Protein AF-A0A7X8RAV5-F1 (afdb_monomer)

Foldseek 3Di:
DDDDDDDDDDPVVVVVLVVVCVVVVHDSVVSVVLVVLLVVLVVPPPVPVQQPWEEEAECCQQNPVVVVNVVVRYHHQAYEHADPVSQVNNCNVRVDGHHHDLLPDDLVPRDQTQEYEYAFADDDFDCVQPVVCVVVPDPDDPLPGRSPGVLSSVLNNCLVRVHQKYKYKYAPCCCCPPNRPSVVCSVVSVVVSQKDKDKDWDFCVLVAQDGGIMMMIMIGHCVVVNDPDDDDDDDRHHDPDHPVNPDDPDDDCVPPDDFPPDQKGKDDPDCFKIKTKHQDDDPNWFGIKIFIGGNNHTPWIWTWTQDPVRDIDIDIGHPQWDWDADPVQQWIFIGGVNHTQAIGHLDDDPDVPPGPGPDPVCVRVSSSVVVVVVVVSPPD

Sequence (380 aa):
MKKQIHIRVDEVLYEKLNSYSRIKNSSMQDIVHESIVEYFADKNTNWNDKSKFTFIDLFAGIGGMRIAFEQCGGRCVFSSEWDKYCQKTYLSNFGEKPEGDITKVDEKDIPDHDILVAGFPCQPFSIAGVSKKNSLGRKHGFLDKAQGTLFFDVVRIINEKRPKAFLLENVKNLKSHDRGNTYRIVRETLDNLDYEVFDDVLDGRFYVPQHRERILIVGFDRKIYGKEIEFQFPVPPKNDMKLKDILEDSVDGKYTVHIKREKGFNFTINDYCRLEYLPYVKNGVGGPLYEIYIKNELFTKIIVHETNGGRRTIEITNPFIKIERDWFLHNYKIYYENELIYTCAKKWFEGFLNIEILNKNLFVHSIAMAVALDMLSHLD

Radius of gyration: 28.46 Å; Cα contacts (8 Å, |Δi|>4): 541; chains: 1; bounding box: 83×47×64 Å

Structure (mmCIF, N/CA/C/O backbone):
data_AF-A0A7X8RAV5-F1
#
_entry.id   AF-A0A7X8RAV5-F1
#
loop_
_atom_site.group_PDB
_atom_site.id
_atom_site.type_symbol
_atom_site.label_atom_id
_atom_site.label_alt_id
_atom_site.label_comp_id
_atom_site.label_asym_id
_atom_site.label_entity_id
_atom_site.label_seq_id
_atom_site.pdbx_PDB_ins_code
_atom_site.Cartn_x
_atom_site.Cartn_y
_atom_site.Cartn_z
_atom_site.occupancy
_atom_site.B_iso_or_equiv
_atom_site.auth_seq_id
_atom_site.auth_comp_id
_atom_site.auth_asym_id
_atom_site.auth_atom_id
_atom_site.pdbx_PDB_model_num
ATOM 1 N N . MET A 1 1 ? -3.230 -1.026 -29.705 1.00 43.56 1 MET A N 1
ATOM 2 C CA . MET A 1 1 ? -3.705 -0.022 -30.692 1.00 43.56 1 MET A CA 1
ATOM 3 C C . MET A 1 1 ? -4.637 0.962 -30.001 1.00 43.56 1 MET A C 1
ATOM 5 O O . MET A 1 1 ? -5.579 0.508 -29.368 1.00 43.56 1 MET A O 1
ATOM 9 N N . LYS A 1 2 ? -4.401 2.277 -30.106 1.00 53.41 2 LYS A N 1
ATOM 10 C CA . LYS A 1 2 ? -5.381 3.289 -29.670 1.00 53.41 2 LYS A CA 1
ATOM 11 C C . LYS A 1 2 ? -6.392 3.509 -30.798 1.00 53.41 2 LYS A C 1
ATOM 13 O O . LYS A 1 2 ? -5.985 3.616 -31.951 1.00 53.41 2 LYS A O 1
ATOM 18 N N . LYS A 1 3 ? -7.685 3.549 -30.477 1.00 78.62 3 LYS A N 1
ATOM 19 C CA . LYS A 1 3 ? -8.762 3.901 -31.416 1.00 78.62 3 LYS A CA 1
ATOM 20 C C . LYS A 1 3 ? -9.322 5.264 -31.014 1.00 78.62 3 LYS A C 1
ATOM 22 O O . LYS A 1 3 ? -9.459 5.527 -29.824 1.00 78.62 3 LYS A O 1
ATOM 27 N N . GLN A 1 4 ? -9.611 6.118 -31.991 1.00 82.50 4 GLN A N 1
ATOM 28 C CA . GLN A 1 4 ? -10.187 7.444 -31.766 1.00 82.50 4 GLN A CA 1
ATOM 29 C C . GLN A 1 4 ? -11.653 7.442 -32.195 1.00 82.50 4 GLN A C 1
ATOM 31 O O . GLN A 1 4 ? -11.996 6.888 -33.238 1.00 82.50 4 GLN A O 1
ATOM 36 N N . ILE A 1 5 ? -12.508 8.053 -31.378 1.00 81.62 5 ILE A N 1
ATOM 37 C CA . ILE A 1 5 ? -13.945 8.180 -31.622 1.00 81.62 5 ILE A CA 1
ATOM 38 C C . ILE A 1 5 ? -14.280 9.672 -31.608 1.00 81.62 5 ILE A C 1
ATOM 40 O O . ILE A 1 5 ? -13.812 10.405 -30.738 1.00 81.62 5 ILE A O 1
ATOM 44 N N . HIS A 1 6 ? -15.079 10.121 -32.575 1.00 86.06 6 HIS A N 1
ATOM 45 C CA . HIS A 1 6 ? -15.635 11.471 -32.598 1.00 86.06 6 HIS A CA 1
ATOM 46 C C . HIS A 1 6 ? -17.080 11.413 -32.110 1.00 86.06 6 HIS A C 1
ATOM 48 O O . HIS A 1 6 ? -17.908 10.731 -32.710 1.00 86.06 6 HIS A O 1
ATOM 54 N N . ILE A 1 7 ? -17.376 12.126 -31.027 1.00 83.94 7 ILE A N 1
ATOM 55 C CA . ILE A 1 7 ? -18.698 12.151 -30.399 1.00 83.94 7 ILE A CA 1
ATOM 56 C C . ILE A 1 7 ? -19.277 13.554 -30.583 1.00 83.94 7 ILE A C 1
ATOM 58 O O . ILE A 1 7 ? -18.593 14.545 -30.326 1.00 83.94 7 ILE A O 1
ATOM 62 N N . ARG A 1 8 ? -20.527 13.642 -31.046 1.00 89.50 8 ARG A N 1
ATOM 63 C CA . ARG A 1 8 ? -21.312 14.883 -31.027 1.00 89.50 8 ARG A CA 1
ATOM 64 C C . ARG A 1 8 ? -22.229 14.843 -29.811 1.00 89.50 8 ARG A C 1
ATOM 66 O O . ARG A 1 8 ? -22.903 13.840 -29.601 1.00 89.50 8 ARG A O 1
ATOM 73 N N . VAL A 1 9 ? -22.243 15.922 -29.041 1.00 88.19 9 VAL A N 1
ATOM 74 C CA . VAL A 1 9 ? -23.094 16.102 -27.859 1.00 88.19 9 VAL A CA 1
ATOM 75 C C . VAL A 1 9 ? -23.951 17.349 -28.052 1.00 88.19 9 VAL A C 1
ATOM 77 O O . VAL A 1 9 ? -23.554 18.252 -28.791 1.00 88.19 9 VAL A O 1
ATOM 80 N N . ASP A 1 10 ? -25.128 17.389 -27.431 1.00 94.94 10 ASP A N 1
ATOM 81 C CA . ASP A 1 10 ? -25.935 18.608 -27.390 1.00 94.94 10 ASP A CA 1
ATOM 82 C C . ASP A 1 10 ? -25.298 19.679 -26.484 1.00 94.94 10 ASP A C 1
ATOM 84 O O . ASP A 1 10 ? -24.385 19.405 -25.700 1.00 94.94 10 ASP A O 1
ATOM 88 N N . GLU A 1 11 ? -25.770 20.918 -26.617 1.00 93.81 11 GLU A N 1
ATOM 89 C CA . GLU A 1 11 ? -25.236 22.083 -25.902 1.00 93.81 11 GLU A CA 1
ATOM 90 C C . GLU A 1 11 ? -25.370 21.950 -24.377 1.00 93.81 11 GLU A C 1
ATOM 92 O O . GLU A 1 11 ? -24.460 22.316 -23.634 1.00 93.81 11 GLU A O 1
ATOM 97 N N . VAL A 1 12 ? -26.461 21.344 -23.899 1.00 94.44 12 VAL A N 1
ATOM 98 C CA . VAL A 1 12 ? -26.708 21.153 -22.464 1.00 94.44 12 VAL A CA 1
ATOM 99 C C . VAL A 1 12 ? -25.693 20.177 -21.872 1.00 94.44 12 VAL A C 1
ATOM 101 O O . VAL A 1 12 ? -25.134 20.426 -20.801 1.00 94.44 12 VAL A O 1
ATOM 104 N N . LEU A 1 13 ? -25.440 19.062 -22.557 1.00 88.00 13 LEU A N 1
ATOM 105 C CA . LEU A 1 13 ? -24.451 18.078 -22.140 1.00 88.00 13 LEU A CA 1
ATOM 106 C C . LEU A 1 13 ? -23.028 18.634 -22.256 1.00 88.00 13 LEU A C 1
ATOM 108 O O . LEU A 1 13 ? -22.217 18.396 -21.363 1.00 88.00 13 LEU A O 1
ATOM 112 N N . TYR A 1 14 ? -22.734 19.408 -23.303 1.00 91.25 14 TYR A N 1
ATOM 113 C CA . TYR A 1 14 ? -21.444 20.080 -23.457 1.00 91.25 14 TYR A CA 1
ATOM 114 C C . TYR A 1 14 ? -21.139 21.006 -22.273 1.00 91.25 14 TYR A C 1
ATOM 116 O O . TYR A 1 14 ? -20.074 20.893 -21.667 1.00 91.25 14 TYR A O 1
ATOM 124 N N . GLU A 1 15 ? -22.080 21.872 -21.888 1.00 92.00 15 GLU A N 1
ATOM 125 C CA . GLU A 1 15 ? -21.895 22.787 -20.755 1.00 92.00 15 GLU A CA 1
ATOM 126 C C . GLU A 1 15 ? -21.738 22.039 -19.422 1.00 92.00 15 GLU A C 1
ATOM 128 O O . GLU A 1 15 ? -20.897 22.392 -18.586 1.00 92.00 15 GLU A O 1
ATOM 133 N N . LYS A 1 16 ? -22.473 20.937 -19.230 1.00 89.88 16 LYS A N 1
ATOM 134 C CA . LYS A 1 16 ? -22.284 20.055 -18.066 1.00 89.88 16 LYS A CA 1
ATOM 135 C C . LYS A 1 16 ? -20.886 19.437 -18.034 1.00 89.88 16 LYS A C 1
ATOM 137 O O . LYS A 1 16 ? -20.217 19.520 -17.010 1.00 89.88 16 LYS A O 1
ATOM 142 N N . LEU A 1 17 ? -20.413 18.869 -19.141 1.00 88.88 17 LEU A N 1
ATOM 143 C CA . LEU A 1 17 ? -19.069 18.286 -19.220 1.00 88.88 17 LEU A CA 1
ATOM 144 C C . LEU A 1 17 ? -17.979 19.342 -18.984 1.00 88.88 17 LEU A C 1
ATOM 146 O O . LEU A 1 17 ? -17.035 19.094 -18.238 1.00 88.88 17 LEU A O 1
ATOM 150 N N . ASN A 1 18 ? -18.134 20.533 -19.565 1.00 88.25 18 ASN A N 1
ATOM 151 C CA . ASN A 1 18 ? -17.192 21.646 -19.448 1.00 88.25 18 ASN A CA 1
ATOM 152 C C . ASN A 1 18 ? -17.147 22.238 -18.026 1.00 88.25 18 ASN A C 1
ATOM 154 O O . ASN A 1 18 ? -16.082 22.558 -17.500 1.00 88.25 18 ASN A O 1
ATOM 158 N N . SER A 1 19 ? -18.296 22.368 -17.361 1.00 87.62 19 SER A N 1
ATOM 159 C CA . SER A 1 19 ? -18.339 22.778 -15.950 1.00 87.62 19 SER A CA 1
ATOM 160 C C . SER A 1 19 ? -17.690 21.731 -15.041 1.00 87.62 19 SER A C 1
ATOM 162 O O . SER A 1 19 ? -16.864 22.080 -14.195 1.00 87.62 19 SER A O 1
ATOM 164 N N . TYR A 1 20 ? -17.975 20.446 -15.268 1.00 83.38 20 TYR A N 1
ATOM 165 C CA . TYR A 1 20 ? -17.392 19.351 -14.495 1.00 83.38 20 TYR A CA 1
ATOM 166 C C . TYR A 1 20 ? -15.874 19.243 -14.692 1.00 83.38 20 TYR A C 1
ATOM 168 O O . TYR A 1 20 ? -15.131 19.055 -13.727 1.00 83.38 20 TYR A O 1
ATOM 176 N N . SER A 1 21 ? -15.388 19.452 -15.921 1.00 87.88 21 SER A N 1
ATOM 177 C CA . SER A 1 21 ? -13.957 19.433 -16.235 1.00 87.88 21 SER A CA 1
ATOM 178 C C . SER A 1 21 ? -13.193 20.538 -15.498 1.00 87.88 21 SER A C 1
ATOM 180 O O . SER A 1 21 ? -12.080 20.305 -15.026 1.00 87.88 21 SER A O 1
ATOM 182 N N . ARG A 1 22 ? -13.804 21.721 -15.327 1.00 85.38 22 ARG A N 1
ATOM 183 C CA . ARG A 1 22 ? -13.241 22.821 -14.521 1.00 85.38 22 ARG A CA 1
ATOM 184 C C . ARG A 1 22 ? -13.182 22.467 -13.038 1.00 85.38 22 ARG A C 1
ATOM 186 O O . ARG A 1 22 ? -12.149 22.691 -12.417 1.00 85.38 22 ARG A O 1
ATOM 193 N N . ILE A 1 23 ? -14.253 21.887 -12.491 1.00 81.56 23 ILE A N 1
ATOM 194 C CA . ILE A 1 23 ? -14.319 21.472 -11.077 1.00 81.56 23 ILE A CA 1
ATOM 195 C C . ILE A 1 23 ? -13.245 20.421 -10.770 1.00 81.56 23 ILE A C 1
ATOM 197 O O . ILE A 1 23 ? -12.534 20.529 -9.776 1.00 81.56 23 ILE A O 1
ATOM 201 N N . LYS A 1 24 ? -13.097 19.417 -11.642 1.00 74.88 24 LYS A N 1
ATOM 202 C CA . LYS A 1 24 ? -12.136 18.315 -11.481 1.00 74.88 24 LYS A CA 1
ATOM 203 C C . LYS A 1 24 ? -10.728 18.640 -12.002 1.00 74.88 24 LYS A C 1
ATOM 205 O O . LYS A 1 24 ? -9.873 17.758 -11.989 1.00 74.88 24 LYS A O 1
ATOM 210 N N . ASN A 1 25 ? -10.482 19.862 -12.487 1.00 81.50 25 ASN A N 1
ATOM 211 C CA . ASN A 1 25 ? -9.220 20.279 -13.115 1.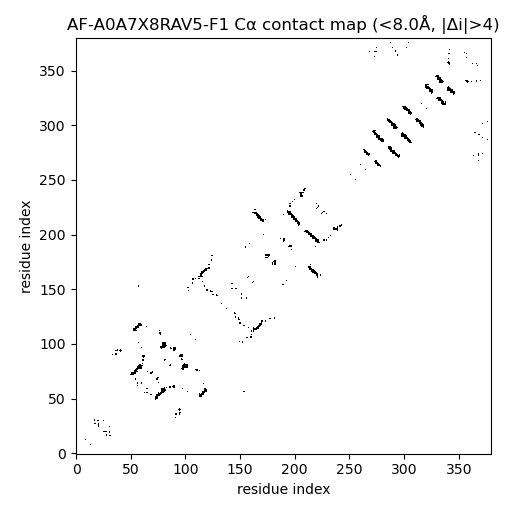00 81.50 25 ASN A CA 1
ATOM 212 C C . ASN A 1 25 ? -8.683 19.246 -14.136 1.00 81.50 25 ASN A C 1
ATOM 214 O O . ASN A 1 25 ? -7.521 18.843 -14.093 1.00 81.50 25 ASN A O 1
ATOM 218 N N . SER A 1 26 ? -9.566 18.761 -15.011 1.00 80.75 26 SER A N 1
ATOM 219 C CA . SER A 1 26 ? -9.308 17.676 -15.972 1.00 80.75 26 SER A CA 1
ATOM 220 C C . SER A 1 26 ? -9.716 18.098 -17.388 1.00 80.75 26 SER A C 1
ATOM 222 O O . SER A 1 26 ? -10.475 19.054 -17.561 1.00 80.75 26 SER A O 1
ATOM 224 N N . SER A 1 27 ? -9.212 17.423 -18.427 1.00 88.12 27 SER A N 1
ATOM 225 C CA . SER A 1 27 ? -9.593 17.754 -19.808 1.00 88.12 27 SER A CA 1
ATOM 226 C C . SER A 1 27 ? -10.992 17.225 -20.147 1.00 88.12 27 SER A C 1
ATOM 228 O O . SER A 1 27 ? -11.435 16.223 -19.591 1.00 88.12 27 SER A O 1
ATOM 230 N N . MET A 1 28 ? -11.685 17.846 -21.111 1.00 86.50 28 MET A N 1
ATOM 231 C CA . MET A 1 28 ? -12.968 17.317 -21.607 1.00 86.50 28 MET A CA 1
ATOM 232 C C . MET A 1 28 ? -12.853 15.877 -22.124 1.00 86.50 28 MET A C 1
ATOM 234 O O . MET A 1 28 ? -13.778 15.087 -21.958 1.00 86.50 28 MET A O 1
ATOM 238 N N . GLN A 1 29 ? -11.729 15.532 -22.758 1.00 85.94 29 GLN A N 1
ATOM 239 C CA . GLN A 1 29 ? -11.499 14.176 -23.254 1.00 85.94 29 GLN A CA 1
ATOM 240 C C . GLN A 1 29 ? -11.397 13.173 -22.106 1.00 85.94 29 GLN A C 1
ATOM 242 O O . GLN A 1 29 ? -11.961 12.087 -22.218 1.00 85.94 29 GLN A O 1
ATOM 247 N N . ASP A 1 30 ? -10.735 13.547 -21.009 1.00 83.44 30 ASP A N 1
ATOM 248 C CA . ASP A 1 30 ? -10.639 12.699 -19.822 1.00 83.44 30 ASP A CA 1
ATOM 249 C C . ASP A 1 30 ? -12.015 12.519 -19.176 1.00 83.44 30 ASP A C 1
ATOM 251 O O . ASP A 1 30 ? -12.407 11.385 -18.934 1.00 83.44 30 ASP A O 1
ATOM 255 N N . ILE A 1 31 ? -12.802 13.591 -19.010 1.00 87.81 31 ILE A N 1
ATOM 256 C CA . ILE A 1 31 ? -14.160 13.491 -18.444 1.00 87.81 31 ILE A CA 1
ATOM 257 C C . ILE A 1 31 ? -15.054 12.563 -19.278 1.00 87.81 31 ILE A C 1
ATOM 259 O O . ILE A 1 31 ? -15.746 11.708 -18.726 1.00 87.81 31 ILE A O 1
ATOM 263 N N . VAL A 1 32 ? -15.037 12.700 -20.608 1.00 88.31 32 VAL A N 1
ATOM 264 C CA . VAL A 1 32 ? -15.832 11.839 -21.500 1.00 88.31 32 VAL A CA 1
ATOM 265 C C . VAL A 1 32 ? -15.352 10.390 -21.436 1.00 88.31 32 VAL A C 1
ATOM 267 O O . VAL A 1 32 ? -16.173 9.477 -21.386 1.00 88.31 32 VAL A O 1
ATOM 270 N N . HIS A 1 33 ? -14.038 10.165 -21.417 1.00 85.00 33 HIS A N 1
ATOM 271 C CA . HIS A 1 33 ? -13.475 8.827 -21.282 1.00 85.00 33 HIS A CA 1
ATOM 272 C C . HIS A 1 33 ? -13.873 8.181 -19.948 1.00 85.00 33 HIS A C 1
ATOM 274 O O . HIS A 1 33 ? -14.351 7.050 -19.950 1.00 85.00 33 HIS A O 1
ATOM 280 N N . GLU A 1 34 ? -13.707 8.894 -18.831 1.00 84.00 34 GLU A N 1
ATOM 281 C CA . GLU A 1 34 ? -14.078 8.440 -17.485 1.00 84.00 34 GLU A CA 1
ATOM 282 C C . GLU A 1 34 ? -15.563 8.077 -17.423 1.00 84.00 34 GLU A C 1
ATOM 284 O O . GLU A 1 34 ? -15.893 6.950 -17.070 1.00 84.00 34 GLU A O 1
ATOM 289 N N . SER A 1 35 ? -16.437 8.956 -17.921 1.00 84.19 35 SER A N 1
ATOM 290 C CA . SER A 1 35 ? -17.889 8.724 -17.944 1.00 84.19 35 SER A CA 1
ATOM 291 C C . SER A 1 35 ? -18.278 7.462 -18.725 1.00 84.19 35 SER A C 1
ATOM 293 O O . SER A 1 35 ? -19.190 6.735 -18.335 1.00 84.19 35 SER A O 1
ATOM 295 N N . ILE A 1 36 ? -17.607 7.188 -19.851 1.00 84.38 36 ILE A N 1
ATOM 296 C CA . ILE A 1 36 ? -17.866 5.987 -20.657 1.00 84.38 36 ILE A CA 1
ATOM 297 C C . ILE A 1 36 ? -17.387 4.734 -19.919 1.00 84.38 36 ILE A C 1
ATOM 299 O O . ILE A 1 36 ? -18.098 3.729 -19.914 1.00 84.38 36 ILE A O 1
ATOM 303 N N . VAL A 1 37 ? -16.199 4.779 -19.308 1.00 81.44 37 VAL A N 1
ATOM 304 C CA . VAL A 1 37 ? -15.674 3.650 -18.528 1.00 81.44 37 VAL A CA 1
ATOM 305 C C . VAL A 1 37 ? -16.594 3.345 -17.350 1.00 81.44 37 VAL A C 1
ATOM 307 O O . VAL A 1 37 ? -16.991 2.195 -17.199 1.00 81.44 37 VAL A O 1
ATOM 310 N N . GLU A 1 38 ? -16.998 4.362 -16.589 1.00 78.75 38 GLU A N 1
ATOM 311 C CA . GLU A 1 38 ? -17.930 4.233 -15.463 1.00 78.75 38 GLU A CA 1
ATOM 312 C C . GLU A 1 38 ? -19.282 3.659 -15.907 1.00 78.75 38 GLU A C 1
ATOM 314 O O . GLU A 1 38 ? -19.799 2.741 -15.276 1.00 78.75 38 GLU A O 1
ATOM 319 N N . TYR A 1 39 ? -19.830 4.112 -17.042 1.00 79.31 39 TYR A N 1
ATOM 320 C CA . TYR A 1 39 ? -21.081 3.571 -17.582 1.00 79.31 39 TYR A CA 1
ATOM 321 C C . TYR A 1 39 ? -20.996 2.065 -17.875 1.00 79.31 39 TYR A C 1
ATOM 323 O O . TYR A 1 39 ? -21.922 1.311 -17.571 1.00 79.31 39 TYR A O 1
ATOM 331 N N . PHE A 1 40 ? -19.895 1.604 -18.475 1.00 74.50 40 PHE A N 1
ATOM 332 C CA . PHE A 1 40 ? -19.706 0.177 -18.746 1.00 74.50 40 PHE A CA 1
ATOM 333 C C . PHE A 1 40 ? -19.323 -0.616 -17.497 1.00 74.50 40 PHE A C 1
ATOM 335 O O . PHE A 1 40 ? -19.673 -1.792 -17.413 1.00 74.50 40 PHE A O 1
ATOM 342 N N . ALA A 1 41 ? -18.644 0.008 -16.535 1.00 70.88 41 ALA A N 1
ATOM 343 C CA . ALA A 1 41 ? -18.384 -0.581 -15.233 1.00 70.88 41 ALA A CA 1
ATOM 344 C C . ALA A 1 41 ? -19.697 -0.877 -14.510 1.00 70.88 41 ALA A C 1
ATOM 346 O O . ALA A 1 41 ? -19.923 -2.026 -14.160 1.00 70.88 41 ALA A O 1
ATOM 347 N N . ASP A 1 42 ? -20.595 0.107 -14.412 1.00 66.81 42 ASP A N 1
ATOM 348 C CA . ASP A 1 42 ? -21.914 -0.008 -13.772 1.00 66.81 42 ASP A CA 1
ATOM 349 C C . ASP A 1 42 ? -22.820 -1.059 -14.447 1.00 66.81 42 ASP A C 1
ATOM 351 O O . ASP A 1 42 ? -23.605 -1.755 -13.810 1.00 66.81 42 ASP A O 1
ATOM 355 N N . LYS A 1 43 ? -22.686 -1.235 -15.769 1.00 63.50 43 LYS A N 1
ATOM 356 C CA . LYS A 1 43 ? -23.419 -2.270 -16.520 1.00 63.50 43 LYS A CA 1
ATOM 357 C C . LYS A 1 43 ? -22.836 -3.675 -16.362 1.00 63.50 43 LYS A C 1
ATOM 359 O O . LYS A 1 43 ? -23.577 -4.646 -16.514 1.00 63.50 43 LYS A O 1
ATOM 364 N N . ASN A 1 44 ? -21.534 -3.785 -16.105 1.00 57.59 44 ASN A N 1
ATOM 365 C CA . ASN A 1 44 ? -20.837 -5.058 -15.914 1.00 57.59 44 ASN A CA 1
ATOM 366 C C . ASN A 1 44 ? -20.742 -5.467 -14.441 1.00 57.59 44 ASN A C 1
ATOM 368 O O . ASN A 1 44 ? -20.531 -6.648 -14.151 1.00 57.59 44 ASN A O 1
ATOM 372 N N . THR A 1 45 ? -20.935 -4.536 -13.508 1.00 53.16 45 THR A N 1
ATOM 373 C CA . THR A 1 45 ? -21.092 -4.827 -12.089 1.00 53.16 45 THR A CA 1
ATOM 374 C C . THR A 1 45 ? -22.483 -5.405 -11.851 1.00 53.16 45 THR A C 1
ATOM 376 O O . THR A 1 45 ? -23.396 -4.787 -11.312 1.00 53.16 45 THR A O 1
ATOM 379 N N . ASN A 1 46 ? -22.625 -6.693 -12.170 1.00 46.28 46 ASN A N 1
ATOM 380 C CA . ASN A 1 46 ? -23.458 -7.553 -11.342 1.00 46.28 46 ASN A CA 1
ATOM 381 C C . ASN A 1 46 ? -22.834 -7.535 -9.941 1.00 46.28 46 ASN A C 1
ATOM 383 O O . ASN A 1 46 ? -22.040 -8.416 -9.602 1.00 46.28 46 ASN A O 1
ATOM 387 N N . TRP A 1 47 ? -23.166 -6.526 -9.129 1.00 52.34 47 TRP A N 1
ATOM 388 C CA . TRP A 1 47 ? -23.010 -6.607 -7.686 1.00 52.34 47 TRP A CA 1
ATOM 389 C C . TRP A 1 47 ? -23.905 -7.758 -7.242 1.00 52.34 47 TRP A C 1
ATOM 391 O O . TRP A 1 47 ? -25.081 -7.597 -6.931 1.00 52.34 47 TRP A O 1
ATOM 401 N N . ASN A 1 48 ? -23.364 -8.971 -7.294 1.00 47.81 48 ASN A N 1
ATOM 402 C CA . ASN A 1 48 ? -23.906 -10.061 -6.520 1.00 47.81 48 ASN A CA 1
ATOM 403 C C . ASN A 1 48 ? -23.809 -9.548 -5.085 1.00 47.81 48 ASN A C 1
ATOM 405 O O . ASN A 1 48 ? -22.700 -9.386 -4.576 1.00 47.81 48 ASN A O 1
ATOM 409 N N . ASP A 1 49 ? -24.951 -9.263 -4.467 1.00 54.53 49 ASP A N 1
ATOM 410 C CA . ASP A 1 49 ? -25.122 -8.814 -3.077 1.00 54.53 49 ASP A CA 1
ATOM 411 C C . ASP A 1 49 ? -24.741 -9.934 -2.075 1.00 54.53 49 ASP A C 1
ATOM 413 O O . ASP A 1 49 ? -25.417 -10.238 -1.100 1.00 54.53 49 ASP A O 1
ATOM 417 N N . LYS A 1 50 ? -23.666 -10.656 -2.404 1.00 68.31 50 LYS A N 1
ATOM 418 C CA . LYS A 1 50 ? -23.103 -11.836 -1.751 1.00 68.31 50 LYS A CA 1
ATOM 419 C C . LYS A 1 50 ? -21.723 -11.537 -1.161 1.00 68.31 50 LYS A C 1
ATOM 421 O O . LYS A 1 50 ? -21.011 -12.478 -0.804 1.00 68.31 50 LYS A O 1
ATOM 426 N N . SER A 1 51 ? -21.303 -10.269 -1.107 1.00 83.31 51 SER A N 1
ATOM 427 C CA . SER A 1 51 ? -20.035 -9.902 -0.474 1.00 83.31 51 SER A CA 1
ATOM 428 C C . SER A 1 51 ? -20.068 -10.302 0.997 1.00 83.31 51 SER A C 1
ATOM 430 O O . SER A 1 51 ? -21.022 -9.989 1.705 1.00 83.31 51 SER A O 1
ATOM 432 N N . LYS A 1 52 ? -19.030 -11.001 1.455 1.00 93.94 52 LYS A N 1
ATOM 433 C CA . LYS A 1 52 ? -18.940 -11.507 2.832 1.00 93.94 52 LYS A CA 1
ATOM 434 C C . LYS A 1 52 ? -18.585 -10.413 3.836 1.00 93.94 52 LYS A C 1
ATOM 436 O O . LYS A 1 52 ? -18.867 -10.566 5.019 1.00 93.94 52 LYS A O 1
ATOM 441 N N . PHE A 1 53 ? -17.924 -9.362 3.361 1.00 96.44 53 PHE A N 1
ATOM 442 C CA . PHE A 1 53 ? -17.490 -8.208 4.136 1.00 96.44 53 PHE A CA 1
ATOM 443 C C . PHE A 1 53 ? -17.219 -7.027 3.195 1.00 96.44 53 PHE A C 1
ATOM 445 O O . PHE A 1 53 ? -17.037 -7.208 1.985 1.00 96.44 53 PHE A O 1
ATOM 452 N N . THR A 1 54 ? -17.165 -5.821 3.746 1.00 98.12 54 THR A N 1
ATOM 453 C CA . THR A 1 54 ? -16.768 -4.604 3.028 1.00 98.12 54 THR A CA 1
ATOM 454 C C . THR A 1 54 ? -15.376 -4.148 3.445 1.00 98.12 54 THR A C 1
ATOM 456 O O . THR A 1 54 ? -14.935 -4.382 4.570 1.00 98.12 54 THR A O 1
ATOM 459 N N . PHE A 1 55 ? -14.655 -3.489 2.545 1.00 98.62 55 PHE A N 1
ATOM 460 C CA . PHE A 1 55 ? -13.348 -2.929 2.865 1.00 98.62 55 PHE A CA 1
ATOM 461 C C . PHE A 1 55 ? -13.080 -1.623 2.125 1.00 98.62 55 PHE A C 1
ATOM 463 O O . PHE A 1 55 ? -13.747 -1.312 1.135 1.00 98.62 55 PHE A O 1
ATOM 470 N N . ILE A 1 56 ? -12.088 -0.876 2.604 1.00 98.69 56 ILE A N 1
ATOM 471 C CA . ILE A 1 56 ? -11.559 0.305 1.918 1.00 98.69 56 ILE A CA 1
ATOM 472 C C . ILE A 1 56 ? -10.083 0.121 1.569 1.00 98.69 56 ILE A C 1
ATOM 474 O O . ILE A 1 56 ? -9.359 -0.570 2.287 1.00 98.69 56 ILE A O 1
ATOM 478 N N . ASP A 1 57 ? -9.652 0.752 0.480 1.00 98.38 57 ASP A N 1
ATOM 479 C CA . ASP A 1 57 ? -8.303 0.639 -0.089 1.00 98.38 57 ASP A CA 1
ATOM 480 C C . ASP A 1 57 ? -7.622 2.020 -0.128 1.00 98.38 57 ASP A C 1
ATOM 482 O O . ASP A 1 57 ? -7.851 2.831 -1.029 1.00 98.38 57 ASP A O 1
ATOM 486 N N . LEU A 1 58 ? -6.834 2.336 0.901 1.00 98.38 58 LEU A N 1
ATOM 487 C CA . LEU A 1 58 ? -6.112 3.605 1.024 1.00 98.38 58 LEU A CA 1
ATOM 488 C C . LEU A 1 58 ? -4.698 3.487 0.453 1.00 98.38 58 LEU A C 1
ATOM 490 O O . LEU A 1 58 ? -4.011 2.491 0.676 1.00 98.38 58 LEU A O 1
ATOM 494 N N . PHE A 1 59 ? -4.222 4.543 -0.213 1.00 96.94 59 PHE A N 1
ATOM 495 C CA . PHE A 1 59 ? -2.965 4.500 -0.977 1.00 96.94 59 PHE A CA 1
ATOM 496 C C . PHE A 1 59 ? -2.993 3.349 -1.992 1.00 96.94 59 PHE A C 1
ATOM 498 O O . PHE A 1 59 ? -2.057 2.554 -2.097 1.00 96.94 59 PHE A O 1
ATOM 505 N N . ALA A 1 60 ? -4.124 3.243 -2.692 1.00 94.88 60 ALA A N 1
ATOM 506 C CA . ALA A 1 60 ? -4.508 2.081 -3.480 1.00 94.88 60 ALA A CA 1
ATOM 507 C C . ALA A 1 60 ? -3.515 1.745 -4.607 1.00 94.88 60 ALA A C 1
ATOM 509 O O . ALA A 1 60 ? -3.431 0.594 -5.052 1.00 94.88 60 ALA A O 1
ATOM 510 N N . GLY A 1 61 ? -2.758 2.730 -5.106 1.00 95.44 61 GLY A N 1
ATOM 511 C CA . GLY A 1 61 ? -1.892 2.568 -6.263 1.00 95.44 61 GLY A CA 1
ATOM 512 C C . GLY A 1 61 ? -2.684 2.024 -7.450 1.00 95.44 61 GLY A C 1
ATOM 513 O O . GLY A 1 61 ? -3.637 2.636 -7.924 1.00 95.44 61 GLY A O 1
ATOM 514 N N . ILE A 1 62 ? -2.299 0.839 -7.921 1.00 94.25 62 ILE A N 1
ATOM 515 C CA . ILE A 1 62 ? -2.989 0.134 -9.013 1.00 94.25 62 ILE A CA 1
ATOM 516 C C . ILE A 1 62 ? -3.968 -0.953 -8.526 1.00 94.25 62 ILE A C 1
ATOM 518 O O . ILE A 1 62 ? -4.439 -1.738 -9.340 1.00 94.25 62 ILE A O 1
ATOM 522 N N . GLY A 1 63 ? -4.259 -1.024 -7.220 1.00 93.94 63 GLY A N 1
ATOM 523 C CA . GLY A 1 63 ? -5.261 -1.925 -6.631 1.00 93.94 63 GLY A CA 1
ATOM 524 C C . GLY A 1 63 ? -4.779 -3.344 -6.330 1.00 93.94 63 GLY A C 1
ATOM 525 O O . GLY A 1 63 ? -5.568 -4.286 -6.349 1.00 93.94 63 GLY A O 1
ATOM 526 N N . GLY A 1 64 ? -3.487 -3.527 -6.036 1.00 94.38 64 GLY A N 1
ATOM 527 C CA . GLY A 1 64 ? -2.943 -4.849 -5.692 1.00 94.38 64 GLY A CA 1
ATOM 528 C C . GLY A 1 64 ? -3.604 -5.468 -4.453 1.00 94.38 64 GLY A C 1
ATOM 529 O O . GLY A 1 64 ? -3.897 -6.662 -4.437 1.00 94.38 64 GLY A O 1
ATOM 530 N N . MET A 1 65 ? -3.890 -4.649 -3.436 1.00 94.44 65 MET A N 1
ATOM 531 C CA . MET A 1 65 ? -4.596 -5.081 -2.227 1.00 94.44 65 MET A CA 1
ATOM 532 C C . MET A 1 65 ? -6.076 -5.366 -2.505 1.00 94.44 65 MET A C 1
ATOM 534 O O . MET A 1 65 ? -6.571 -6.411 -2.083 1.00 94.44 65 MET A O 1
ATOM 538 N N . ARG A 1 66 ? -6.758 -4.514 -3.284 1.00 96.50 66 ARG A N 1
ATOM 539 C CA . ARG A 1 66 ? -8.143 -4.753 -3.720 1.00 96.50 66 ARG A CA 1
ATOM 540 C C . ARG A 1 66 ? -8.334 -6.131 -4.348 1.00 96.50 66 ARG A C 1
ATOM 542 O O . ARG A 1 66 ? -9.238 -6.846 -3.926 1.00 96.50 66 ARG A O 1
ATOM 549 N N . ILE A 1 67 ? -7.455 -6.536 -5.270 1.00 94.50 67 ILE A N 1
ATOM 550 C CA . ILE A 1 67 ? -7.523 -7.862 -5.913 1.00 94.50 67 ILE A CA 1
ATOM 551 C C . ILE A 1 67 ? -7.535 -8.983 -4.865 1.00 94.50 67 ILE A C 1
ATOM 553 O O . ILE A 1 67 ? -8.359 -9.891 -4.950 1.00 94.50 67 ILE A O 1
ATOM 557 N N . ALA A 1 68 ? -6.657 -8.913 -3.859 1.00 94.25 68 ALA A N 1
ATOM 558 C CA . ALA A 1 68 ? -6.570 -9.939 -2.822 1.00 94.25 68 ALA A CA 1
ATOM 559 C C . ALA A 1 68 ? -7.854 -10.024 -1.976 1.00 94.25 68 ALA A C 1
ATOM 561 O O . ALA A 1 68 ? -8.355 -11.119 -1.715 1.00 94.25 68 ALA A O 1
ATOM 562 N N . PHE A 1 69 ? -8.420 -8.885 -1.569 1.00 95.69 69 PHE A N 1
ATOM 563 C CA . PHE A 1 69 ? -9.632 -8.870 -0.744 1.00 95.69 69 PHE A CA 1
ATOM 564 C C . PHE A 1 69 ? -10.899 -9.218 -1.534 1.00 95.69 69 PHE A C 1
ATOM 566 O O . PHE A 1 69 ? -11.750 -9.942 -1.013 1.00 95.69 69 PHE A O 1
ATOM 573 N N . GLU A 1 70 ? -11.017 -8.793 -2.794 1.00 94.06 70 GLU A N 1
ATOM 574 C CA . GLU A 1 70 ? -12.131 -9.189 -3.666 1.00 94.06 70 GLU A CA 1
ATOM 575 C C . GLU A 1 70 ? -12.121 -10.696 -3.955 1.00 94.06 70 GLU A C 1
ATOM 577 O O . GLU A 1 70 ? -13.170 -11.339 -3.895 1.00 94.06 70 GLU A O 1
ATOM 582 N N . GLN A 1 71 ? -10.943 -11.302 -4.156 1.00 92.62 71 GLN A N 1
ATOM 583 C CA . GLN A 1 71 ? -10.807 -12.761 -4.291 1.00 92.62 71 GLN A CA 1
ATOM 584 C C . GLN A 1 71 ? -11.272 -13.522 -3.038 1.00 92.62 71 GLN A C 1
ATOM 586 O O . GLN A 1 71 ? -11.785 -14.637 -3.143 1.00 92.62 71 GLN A O 1
ATOM 591 N N . CYS A 1 72 ? -11.164 -12.908 -1.858 1.00 93.62 72 CYS A N 1
ATOM 592 C CA . CYS A 1 72 ? -11.687 -13.444 -0.598 1.00 93.62 72 CYS A CA 1
ATOM 593 C C . CYS A 1 72 ? -13.201 -13.204 -0.401 1.00 93.62 72 CYS A C 1
ATOM 595 O O . CYS A 1 72 ? -13.770 -13.632 0.608 1.00 93.62 72 CYS A O 1
ATOM 597 N N . GLY A 1 73 ? -13.874 -12.560 -1.360 1.00 92.69 73 GLY A N 1
ATOM 598 C CA . GLY A 1 73 ? -15.297 -12.217 -1.299 1.00 92.69 73 GLY A CA 1
ATOM 599 C C . GLY A 1 73 ? -15.590 -10.877 -0.621 1.00 92.69 73 GLY A C 1
ATOM 600 O O . GLY A 1 73 ? -16.724 -10.660 -0.187 1.00 92.69 73 GLY A O 1
ATOM 601 N N . GLY A 1 74 ? -14.586 -10.009 -0.495 1.00 94.69 74 GLY A N 1
ATOM 602 C CA . GLY A 1 74 ? -14.744 -8.638 -0.027 1.00 94.69 74 GLY A CA 1
ATOM 603 C C . GLY A 1 74 ? -15.303 -7.718 -1.108 1.00 94.69 74 GLY A C 1
ATOM 604 O O . GLY A 1 74 ? -15.075 -7.928 -2.296 1.00 94.69 74 GLY A O 1
ATOM 605 N N . ARG A 1 75 ? -16.005 -6.665 -0.693 1.00 95.38 75 ARG A N 1
ATOM 606 C CA . ARG A 1 75 ? -16.436 -5.567 -1.568 1.00 95.38 75 ARG A CA 1
ATOM 607 C C . ARG A 1 75 ? -15.693 -4.286 -1.202 1.00 95.38 75 ARG A C 1
ATOM 609 O O . ARG A 1 75 ? -15.825 -3.812 -0.075 1.00 95.38 75 ARG A O 1
ATOM 616 N N . CYS A 1 76 ? -14.957 -3.720 -2.157 1.00 96.62 76 CYS A N 1
ATOM 617 C CA . CYS A 1 76 ? -14.332 -2.410 -1.996 1.00 96.62 76 CYS A CA 1
ATOM 618 C C . CYS A 1 76 ? -15.428 -1.335 -2.016 1.00 96.62 76 CYS A C 1
ATOM 620 O O . CYS A 1 76 ? -16.145 -1.215 -3.006 1.00 96.62 76 CYS A O 1
ATOM 622 N N . VAL A 1 77 ? -15.600 -0.590 -0.921 1.00 97.00 77 VAL A N 1
ATOM 623 C CA . VAL A 1 77 ? -16.622 0.474 -0.813 1.00 97.00 77 VAL A CA 1
ATOM 624 C C . VAL A 1 77 ? -16.038 1.881 -0.893 1.00 97.00 77 VAL A C 1
ATOM 626 O O . VAL A 1 77 ? -16.786 2.840 -1.054 1.00 97.00 77 VAL A O 1
ATOM 629 N N . PHE A 1 78 ? -14.716 2.008 -0.794 1.00 98.19 78 PHE A N 1
ATOM 630 C CA . PHE A 1 78 ? -13.994 3.267 -0.946 1.00 98.19 78 PHE A CA 1
ATOM 631 C C . PHE A 1 78 ? -12.539 2.989 -1.320 1.00 98.19 78 PHE A C 1
ATOM 633 O O . PHE A 1 78 ? -11.931 2.053 -0.800 1.00 98.19 78 PHE A O 1
ATOM 640 N N . SER A 1 79 ? -11.966 3.821 -2.186 1.00 98.31 79 SER A N 1
ATOM 641 C CA . SER A 1 79 ? -10.538 3.788 -2.498 1.00 98.31 79 SER A CA 1
ATOM 642 C C . SER A 1 79 ? -9.973 5.203 -2.585 1.00 98.31 79 SER A C 1
ATOM 644 O O . SER A 1 79 ? -10.685 6.121 -2.990 1.00 98.31 79 SER A O 1
ATOM 646 N N . SER A 1 80 ? -8.706 5.388 -2.206 1.00 98.12 80 SER A N 1
ATOM 647 C CA . SER A 1 80 ? -8.008 6.675 -2.319 1.00 98.12 80 SER A CA 1
ATOM 648 C C . SER A 1 80 ? -6.588 6.506 -2.856 1.00 98.12 80 SER A C 1
ATOM 650 O O . SER A 1 80 ? -5.805 5.696 -2.357 1.00 98.12 80 SER A O 1
ATOM 652 N N . GLU A 1 81 ? -6.262 7.286 -3.883 1.00 96.38 81 GLU A N 1
ATOM 653 C CA . GLU A 1 81 ? -4.974 7.336 -4.565 1.00 96.38 81 GLU A CA 1
ATOM 654 C C . GLU A 1 81 ? -4.805 8.709 -5.224 1.00 96.38 81 GLU A C 1
ATOM 656 O O . GLU A 1 81 ? -5.636 9.122 -6.025 1.00 96.38 81 GLU A O 1
ATOM 661 N N . TRP A 1 82 ? -3.721 9.423 -4.923 1.00 93.38 82 TRP A N 1
ATOM 662 C CA . TRP A 1 82 ? -3.499 10.783 -5.430 1.00 93.38 82 TRP A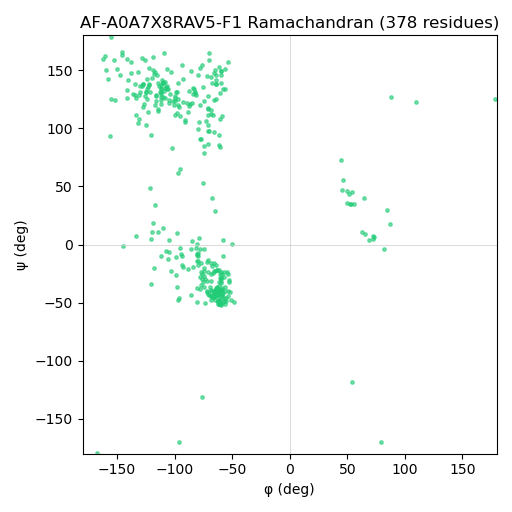 CA 1
ATOM 663 C C . TRP A 1 82 ? -2.776 10.847 -6.788 1.00 93.38 82 TRP A C 1
ATOM 665 O O . TRP A 1 82 ? -2.870 11.862 -7.484 1.00 93.38 82 TRP A O 1
ATOM 675 N N . ASP A 1 83 ? -2.048 9.796 -7.184 1.00 91.44 83 ASP A N 1
ATOM 676 C CA . ASP A 1 83 ? -1.296 9.772 -8.431 1.00 91.44 83 ASP A CA 1
ATOM 677 C C . ASP A 1 83 ? -2.240 9.516 -9.605 1.00 91.44 83 ASP A C 1
ATOM 679 O O . ASP A 1 83 ? -2.904 8.484 -9.721 1.00 91.44 83 ASP A O 1
ATOM 683 N N . LYS A 1 84 ? -2.264 10.471 -10.533 1.00 88.62 84 LYS A N 1
ATOM 684 C CA . LYS A 1 84 ? -3.152 10.443 -11.700 1.00 88.62 84 LYS A CA 1
ATOM 685 C C . LYS A 1 84 ? -2.942 9.227 -12.614 1.00 88.62 84 LYS A C 1
ATOM 687 O O . LYS A 1 84 ? -3.876 8.819 -13.304 1.00 88.62 84 LYS A O 1
ATOM 692 N N . TYR A 1 85 ? -1.732 8.664 -12.681 1.00 89.88 85 TYR A N 1
ATOM 693 C CA . TYR A 1 85 ? -1.446 7.508 -13.535 1.00 89.88 85 TYR A CA 1
ATOM 694 C C . TYR A 1 85 ? -1.901 6.208 -12.867 1.00 89.88 85 TYR A C 1
ATOM 696 O O . TYR A 1 85 ? -2.461 5.337 -13.543 1.00 89.88 85 TYR A O 1
ATOM 704 N N . CYS A 1 86 ? -1.737 6.111 -11.548 1.00 90.00 86 CYS A N 1
ATOM 705 C CA . CYS A 1 86 ? -2.332 5.065 -10.728 1.00 90.00 86 CYS A CA 1
ATOM 706 C C . CYS A 1 86 ? -3.862 5.094 -10.832 1.00 90.00 86 CYS A C 1
ATOM 708 O O . CYS A 1 86 ? -4.438 4.088 -11.236 1.00 90.00 86 CYS A O 1
ATOM 710 N N . GLN A 1 87 ? -4.508 6.252 -10.632 1.00 88.75 87 GLN A N 1
ATOM 711 C CA . GLN A 1 87 ? -5.965 6.407 -10.791 1.00 88.75 87 GLN A CA 1
ATOM 712 C C . GLN A 1 87 ? -6.461 5.936 -12.163 1.00 88.75 87 GLN A C 1
ATOM 714 O O . GLN A 1 87 ? -7.454 5.219 -12.257 1.00 88.75 87 GLN A O 1
ATOM 719 N N . LYS A 1 88 ? -5.755 6.295 -13.244 1.00 83.50 88 LYS A N 1
ATOM 720 C CA . LYS A 1 88 ? -6.108 5.859 -14.602 1.00 83.50 88 LYS A CA 1
ATOM 721 C C . LYS A 1 88 ? -6.027 4.341 -14.763 1.00 83.50 88 LYS A C 1
ATOM 723 O O . LYS A 1 88 ? -6.881 3.739 -15.418 1.00 83.50 88 LYS A O 1
ATOM 728 N N . THR A 1 89 ? -4.986 3.733 -14.202 1.00 87.38 89 THR A N 1
ATOM 729 C CA . THR A 1 89 ? -4.794 2.279 -14.238 1.00 87.38 89 THR A CA 1
ATOM 730 C C . THR A 1 89 ? -5.866 1.584 -13.406 1.00 87.38 89 THR A C 1
ATOM 732 O O . THR A 1 89 ? -6.474 0.631 -13.881 1.00 87.38 89 THR A O 1
ATOM 735 N N . TYR A 1 90 ? -6.158 2.105 -12.216 1.00 91.56 90 TYR A N 1
ATOM 736 C CA . TYR A 1 90 ? -7.197 1.611 -11.323 1.00 91.56 90 TYR A CA 1
ATOM 737 C C . TYR A 1 90 ? -8.576 1.657 -11.998 1.00 91.56 90 TYR A C 1
ATOM 739 O O . TYR A 1 90 ? -9.219 0.622 -12.142 1.00 91.56 90 TYR A O 1
ATOM 747 N N . LEU A 1 91 ? -8.967 2.808 -12.556 1.00 87.69 91 LEU A N 1
ATOM 748 C CA . LEU A 1 91 ? -10.213 2.970 -13.312 1.00 87.69 91 LEU A CA 1
ATOM 749 C C . LEU A 1 91 ? -10.317 1.991 -14.487 1.00 87.69 91 LEU A C 1
ATOM 751 O O . LEU A 1 91 ? -11.379 1.435 -14.742 1.00 87.69 91 LEU A O 1
ATOM 755 N N . SER A 1 92 ? -9.213 1.744 -15.194 1.00 84.25 92 SER A N 1
ATOM 756 C CA . SER A 1 92 ? -9.209 0.814 -16.330 1.00 84.25 92 SER A CA 1
ATOM 757 C C . SER A 1 92 ? -9.424 -0.648 -15.916 1.00 84.25 92 SER A C 1
ATOM 759 O O . SER A 1 92 ? -9.876 -1.435 -16.743 1.00 84.25 92 SER A O 1
ATOM 761 N N . ASN A 1 93 ? -9.084 -1.018 -14.676 1.00 82.44 93 ASN A N 1
ATOM 762 C CA . ASN A 1 93 ? -9.196 -2.392 -14.172 1.00 82.44 93 ASN A CA 1
ATOM 763 C C . ASN A 1 93 ? -10.470 -2.624 -13.350 1.00 82.44 93 ASN A C 1
ATOM 765 O O . ASN A 1 93 ? -11.060 -3.696 -13.446 1.00 82.44 93 ASN A O 1
ATOM 769 N N . PHE A 1 94 ? -10.897 -1.633 -12.566 1.00 87.44 94 PHE A N 1
ATOM 770 C CA . PHE A 1 94 ? -12.010 -1.763 -11.621 1.00 87.44 94 PHE A CA 1
ATOM 771 C C . PHE A 1 94 ? -13.241 -0.943 -12.009 1.00 87.44 94 PHE A C 1
ATOM 773 O O . PHE A 1 94 ? -14.293 -1.110 -11.404 1.00 87.44 94 PHE A O 1
ATOM 780 N N . GLY A 1 95 ? -13.134 -0.055 -13.002 1.00 84.38 95 GLY A N 1
ATOM 781 C CA . GLY A 1 95 ? -14.256 0.780 -13.429 1.00 84.38 95 GLY A CA 1
ATOM 782 C C . GLY A 1 95 ? -14.639 1.891 -12.446 1.00 84.38 95 GLY A C 1
ATOM 783 O O . GLY A 1 95 ? -15.620 2.592 -12.664 1.00 84.38 95 GLY A O 1
ATOM 784 N N . GLU A 1 96 ? -13.838 2.075 -11.400 1.00 88.06 96 GLU A N 1
ATOM 785 C CA . GLU A 1 96 ? -14.005 3.084 -10.361 1.00 88.06 96 GLU A CA 1
ATOM 786 C C . GLU A 1 96 ? -12.755 3.961 -10.311 1.00 88.06 96 GLU A C 1
ATOM 788 O O . GLU A 1 96 ? -11.631 3.458 -10.372 1.00 88.06 96 GLU A O 1
ATOM 793 N N . LYS A 1 97 ? -12.926 5.276 -10.190 1.00 90.88 97 LYS A N 1
ATOM 794 C CA . LYS A 1 97 ? -11.807 6.195 -9.986 1.00 90.88 97 LYS A CA 1
ATOM 795 C C . LYS A 1 97 ? -11.605 6.412 -8.481 1.00 90.88 97 LYS A C 1
ATOM 797 O O . LYS A 1 97 ? -12.549 6.860 -7.835 1.00 90.88 97 LYS A O 1
ATOM 802 N N . PRO A 1 98 ? -10.410 6.137 -7.923 1.00 95.12 98 PRO A N 1
ATOM 803 C CA . PRO A 1 98 ? -10.140 6.417 -6.518 1.00 95.12 98 PRO A CA 1
ATOM 804 C C . PRO A 1 98 ? -10.296 7.899 -6.182 1.00 95.12 98 PRO A C 1
ATOM 806 O O . PRO A 1 98 ? -9.998 8.771 -7.008 1.00 95.12 98 PRO A O 1
ATOM 809 N N . GLU A 1 99 ? -10.688 8.179 -4.942 1.00 95.31 99 GLU A N 1
ATOM 810 C CA . GLU A 1 99 ? -10.612 9.524 -4.385 1.00 95.31 99 GLU A CA 1
ATOM 811 C C . GLU A 1 99 ? -9.162 10.013 -4.350 1.00 95.31 99 GLU A C 1
ATOM 813 O O . GLU A 1 99 ? -8.217 9.228 -4.303 1.00 95.31 99 GLU A O 1
ATOM 818 N N . GLY A 1 100 ? -8.971 11.328 -4.405 1.00 92.81 100 GLY A N 1
ATOM 819 C CA . GLY A 1 100 ? -7.642 11.925 -4.509 1.00 92.81 100 GLY A CA 1
ATOM 820 C C . GLY A 1 100 ? -6.850 11.914 -3.198 1.00 92.81 100 GLY A C 1
ATOM 821 O O . GLY A 1 100 ? -6.699 10.907 -2.515 1.00 92.81 100 GLY A O 1
ATOM 822 N N . ASP A 1 101 ? -6.298 13.075 -2.867 1.00 94.06 101 ASP A N 1
ATOM 823 C CA . ASP A 1 101 ? -5.472 13.309 -1.683 1.00 94.06 101 ASP A CA 1
ATOM 824 C C . ASP A 1 101 ? -6.233 13.028 -0.371 1.00 94.06 101 ASP A C 1
ATOM 826 O O . ASP A 1 101 ? -7.095 13.812 0.033 1.00 94.06 101 ASP A O 1
ATOM 830 N N . ILE A 1 102 ? -5.885 11.927 0.308 1.00 95.44 102 ILE A N 1
ATOM 831 C CA . ILE A 1 102 ? -6.549 11.457 1.537 1.00 95.44 102 ILE A CA 1
ATOM 832 C C . ILE A 1 102 ? -6.505 12.475 2.686 1.00 95.44 102 ILE A C 1
ATOM 834 O O . ILE A 1 102 ? -7.376 12.463 3.556 1.00 95.44 102 ILE A O 1
ATOM 838 N N . THR A 1 103 ? -5.537 13.399 2.673 1.00 93.44 103 THR A N 1
ATOM 839 C CA . THR A 1 103 ? -5.417 14.463 3.688 1.00 93.44 103 THR A CA 1
ATOM 840 C C . THR A 1 103 ? -6.554 15.486 3.610 1.00 93.44 103 THR A C 1
ATOM 842 O O . THR A 1 103 ? -6.762 16.259 4.544 1.00 93.44 103 THR A O 1
ATOM 845 N N . LYS A 1 104 ? -7.297 15.497 2.495 1.00 93.50 104 LYS A N 1
ATOM 846 C CA . LYS A 1 104 ? -8.421 16.406 2.227 1.00 93.50 104 LYS A CA 1
ATOM 847 C C . LYS A 1 104 ? -9.785 15.736 2.353 1.00 93.50 104 LYS A C 1
ATOM 849 O O . LYS A 1 104 ? -10.794 16.423 2.230 1.00 93.50 104 LYS A O 1
ATOM 854 N N . VAL A 1 105 ? -9.816 14.420 2.546 1.00 93.69 105 VAL A N 1
ATOM 855 C CA . VAL A 1 105 ? -11.053 13.656 2.714 1.00 93.69 105 VAL A CA 1
ATOM 856 C C . VAL A 1 105 ? -11.458 13.719 4.182 1.00 93.69 105 VAL A C 1
ATOM 858 O O . VAL A 1 105 ? -10.678 13.305 5.047 1.00 93.69 105 VAL A O 1
ATOM 861 N N . ASP A 1 106 ? -12.662 14.223 4.457 1.00 94.94 106 ASP A N 1
ATOM 862 C CA . ASP A 1 106 ? -13.263 14.133 5.789 1.00 94.94 106 ASP A CA 1
ATOM 863 C C . ASP A 1 106 ? -13.532 12.655 6.097 1.00 94.94 106 ASP A C 1
ATOM 865 O O . ASP A 1 106 ? -14.187 11.945 5.332 1.00 94.94 106 ASP A O 1
ATOM 869 N N . GLU A 1 107 ? -12.988 12.171 7.210 1.00 96.25 107 GLU A N 1
ATOM 870 C CA . GLU A 1 107 ? -13.136 10.786 7.647 1.00 96.25 107 GLU A CA 1
ATOM 871 C C . GLU A 1 107 ? -14.604 10.365 7.810 1.00 96.25 107 GLU A C 1
ATOM 873 O O . GLU A 1 107 ? -14.904 9.178 7.695 1.00 96.25 107 GLU A O 1
ATOM 878 N N . LYS A 1 108 ? -15.521 11.316 8.024 1.00 95.69 108 LYS A N 1
ATOM 879 C CA . LYS A 1 108 ? -16.962 11.063 8.165 1.00 95.69 108 LYS A CA 1
ATOM 880 C C . LYS A 1 108 ? -17.650 10.734 6.848 1.00 95.69 108 LYS A C 1
ATOM 882 O O . LYS A 1 108 ? -18.648 10.016 6.861 1.00 95.69 108 LYS A O 1
ATOM 887 N N . ASP A 1 109 ? -17.110 11.226 5.736 1.00 95.62 109 ASP A N 1
ATOM 888 C CA . ASP A 1 109 ? -17.647 10.973 4.396 1.00 95.62 109 ASP A CA 1
ATOM 889 C C . ASP A 1 109 ? -17.238 9.588 3.867 1.00 95.62 109 ASP A C 1
ATOM 891 O O . ASP A 1 109 ? -17.814 9.085 2.901 1.00 95.62 109 ASP A O 1
ATOM 895 N N . ILE A 1 110 ? -16.263 8.934 4.510 1.00 97.69 110 ILE A N 1
ATOM 896 C CA . ILE A 1 110 ? -15.852 7.573 4.166 1.00 97.69 110 ILE A CA 1
ATOM 897 C C . ILE A 1 110 ? -16.957 6.592 4.603 1.00 97.69 110 ILE A C 1
ATOM 899 O O . ILE A 1 110 ? -17.354 6.606 5.773 1.00 97.69 110 ILE A O 1
ATOM 903 N N . PRO A 1 111 ? -17.445 5.700 3.719 1.00 97.62 111 PRO A N 1
ATOM 904 C CA . PRO A 1 111 ? -18.447 4.693 4.065 1.00 97.62 111 PRO A CA 1
ATOM 905 C C . PRO A 1 111 ? -18.034 3.794 5.235 1.00 97.62 111 PRO A C 1
ATOM 907 O O . PRO A 1 111 ? -16.849 3.510 5.444 1.00 97.62 111 PRO A O 1
ATOM 910 N N . ASP A 1 112 ? -19.021 3.302 5.984 1.00 97.88 112 ASP A N 1
ATOM 911 C CA . ASP A 1 112 ? -18.795 2.238 6.965 1.00 97.88 112 ASP A CA 1
ATOM 912 C C . ASP A 1 112 ? -18.237 0.990 6.275 1.00 97.88 112 ASP A C 1
ATOM 914 O O . ASP A 1 112 ? -18.664 0.612 5.178 1.00 97.88 112 ASP A O 1
ATOM 918 N N . HIS A 1 113 ? -17.263 0.353 6.919 1.00 98.38 113 HIS A N 1
ATOM 919 C CA . HIS A 1 113 ? -16.556 -0.787 6.356 1.00 98.38 113 HIS A CA 1
ATOM 920 C C . HIS A 1 113 ? -16.063 -1.746 7.436 1.00 98.38 113 HIS A C 1
ATOM 922 O O . HIS A 1 113 ? -15.757 -1.340 8.557 1.00 98.38 113 HIS A O 1
ATOM 928 N N . ASP A 1 114 ? -15.954 -3.028 7.088 1.00 98.50 114 ASP A N 1
ATOM 929 C CA . ASP A 1 114 ? -15.440 -4.038 8.012 1.00 98.50 114 ASP A CA 1
ATOM 930 C C . ASP A 1 114 ? -13.913 -3.992 8.123 1.00 98.50 114 ASP A C 1
ATOM 932 O O . ASP A 1 114 ? -13.376 -4.195 9.211 1.00 98.50 114 ASP A O 1
ATOM 936 N N . ILE A 1 115 ? -13.210 -3.747 7.010 1.00 98.75 115 ILE A N 1
ATOM 937 C CA . ILE A 1 115 ? -11.744 -3.822 6.952 1.00 98.75 115 ILE A CA 1
ATOM 938 C C . ILE A 1 115 ? -11.142 -2.568 6.318 1.00 98.75 115 ILE A C 1
ATOM 940 O O . ILE A 1 115 ? -11.546 -2.156 5.233 1.00 98.75 115 ILE A O 1
ATOM 944 N N . LEU A 1 116 ? -10.136 -1.982 6.965 1.00 98.81 116 LEU A N 1
ATOM 945 C CA . LEU A 1 116 ? -9.313 -0.927 6.370 1.00 98.81 116 LEU A CA 1
ATOM 946 C C . LEU A 1 116 ? -8.003 -1.508 5.849 1.00 98.81 116 LEU A C 1
ATOM 948 O O . LEU A 1 116 ? -7.295 -2.205 6.574 1.00 98.81 116 LEU A O 1
ATOM 952 N N . VAL A 1 117 ? -7.641 -1.184 4.613 1.00 98.56 117 VAL A N 1
ATOM 953 C CA . VAL A 1 117 ? -6.394 -1.645 4.005 1.00 98.56 117 VAL A CA 1
ATOM 954 C C . VAL A 1 117 ? -5.575 -0.443 3.542 1.00 98.56 117 VAL A C 1
ATOM 956 O O . VAL A 1 117 ? -6.135 0.487 2.964 1.00 98.56 117 VAL A O 1
ATOM 959 N N . ALA A 1 118 ? -4.270 -0.415 3.842 1.00 98.06 118 ALA A N 1
ATOM 960 C CA . ALA A 1 118 ? -3.418 0.723 3.489 1.00 98.06 118 ALA A CA 1
ATOM 961 C C . ALA A 1 118 ? -1.934 0.373 3.272 1.00 98.06 118 ALA A C 1
ATOM 963 O O . ALA A 1 118 ? -1.249 -0.094 4.183 1.00 98.06 118 ALA A O 1
ATOM 964 N N . GLY A 1 119 ? -1.396 0.710 2.098 1.00 94.44 119 GLY A N 1
ATOM 965 C CA . GLY A 1 119 ? 0.045 0.692 1.799 1.00 94.44 119 GLY A CA 1
ATOM 966 C C . GLY A 1 119 ? 0.686 2.070 1.984 1.00 94.44 119 GLY A C 1
ATOM 967 O O . GLY A 1 119 ? 1.091 2.709 1.014 1.00 94.44 119 GLY A O 1
ATOM 968 N N . PHE A 1 120 ? 0.716 2.585 3.216 1.00 91.00 120 PHE A N 1
ATOM 969 C CA . PHE A 1 120 ? 1.117 3.975 3.466 1.00 91.00 120 PHE A CA 1
ATOM 970 C C . PHE A 1 120 ? 2.633 4.204 3.264 1.00 91.00 120 PHE A C 1
ATOM 972 O O . PHE A 1 120 ? 3.456 3.349 3.604 1.00 91.00 120 PHE A O 1
ATOM 979 N N . PRO A 1 121 ? 3.061 5.376 2.760 1.00 85.62 121 PRO A N 1
ATOM 980 C CA . PRO A 1 121 ? 4.474 5.636 2.498 1.00 85.62 121 PRO A CA 1
ATOM 981 C C . PRO A 1 121 ? 5.311 5.739 3.784 1.00 85.62 121 PRO A C 1
ATOM 983 O O . PRO A 1 121 ? 4.881 6.285 4.799 1.00 85.62 121 PRO A O 1
ATOM 986 N N . CYS A 1 122 ? 6.554 5.248 3.729 1.00 77.44 122 CYS A N 1
ATOM 987 C CA . CYS A 1 122 ? 7.500 5.292 4.848 1.00 77.44 122 CYS A CA 1
ATOM 988 C C . CYS A 1 122 ? 8.032 6.721 5.069 1.00 77.44 122 CYS A C 1
ATOM 990 O O . CYS A 1 122 ? 8.867 7.199 4.299 1.00 77.44 122 CYS A O 1
ATOM 992 N N . GLN A 1 123 ? 7.582 7.398 6.130 1.00 72.06 123 GLN A N 1
ATOM 993 C CA . GLN A 1 123 ? 8.022 8.748 6.513 1.00 72.06 123 GLN A CA 1
ATOM 994 C C . GLN A 1 123 ? 8.547 8.757 7.965 1.00 72.06 123 GLN A C 1
ATOM 996 O O . GLN A 1 123 ? 7.977 8.073 8.815 1.00 72.06 123 GLN A O 1
ATOM 1001 N N . PRO A 1 124 ? 9.609 9.519 8.296 1.00 62.12 124 PRO A N 1
ATOM 1002 C CA . PRO A 1 124 ? 10.027 9.715 9.687 1.00 62.12 124 PRO A CA 1
ATOM 1003 C C . PRO A 1 124 ? 8.993 10.522 10.480 1.00 62.12 124 PRO A C 1
ATOM 1005 O O . PRO A 1 124 ? 8.491 11.539 10.001 1.00 62.12 124 PRO A O 1
ATOM 1008 N N . PHE A 1 125 ? 8.737 10.129 11.732 1.00 63.81 125 PHE A N 1
ATOM 1009 C CA . PHE A 1 125 ? 7.923 10.922 12.657 1.00 63.81 125 PHE A CA 1
ATOM 1010 C C . PHE A 1 125 ? 8.794 11.951 13.390 1.00 63.81 125 PHE A C 1
ATOM 1012 O O . PHE A 1 125 ? 9.743 11.598 14.089 1.00 63.81 125 PHE A O 1
ATOM 1019 N N . SER A 1 126 ? 8.479 13.243 13.257 1.00 49.75 126 SER A N 1
ATOM 1020 C CA . SER A 1 126 ? 9.228 14.302 13.948 1.00 49.75 126 SER A CA 1
ATOM 1021 C C . SER A 1 126 ? 8.957 14.295 15.459 1.00 49.75 126 SER A C 1
ATOM 1023 O O . SER A 1 126 ? 7.850 14.580 15.916 1.00 49.75 126 SER A O 1
ATOM 1025 N N . ILE A 1 127 ? 10.002 14.041 16.253 1.00 45.59 127 ILE A N 1
ATOM 1026 C CA . ILE A 1 127 ? 9.977 14.026 17.731 1.00 45.59 127 ILE A CA 1
ATOM 1027 C C . ILE A 1 127 ? 9.729 15.432 18.328 1.00 45.59 127 ILE A C 1
ATOM 1029 O O . ILE A 1 127 ? 9.304 15.569 19.480 1.00 45.59 127 ILE A O 1
ATOM 1033 N N . ALA A 1 128 ? 9.938 16.505 17.553 1.00 39.19 128 ALA A N 1
ATOM 1034 C CA . ALA A 1 128 ? 9.872 17.890 18.037 1.00 39.19 128 ALA A CA 1
ATOM 1035 C C . ALA A 1 128 ? 8.486 18.300 18.588 1.00 39.19 128 ALA A C 1
ATOM 1037 O O . ALA A 1 128 ? 8.391 19.218 19.408 1.00 39.19 128 ALA A O 1
ATOM 1038 N N . GLY A 1 129 ? 7.415 17.601 18.195 1.00 41.91 129 GLY A N 1
ATOM 1039 C CA . GLY A 1 129 ? 6.066 17.798 18.733 1.00 41.91 129 GLY A CA 1
ATOM 1040 C C . GLY A 1 129 ? 5.830 17.179 20.119 1.00 41.91 129 GLY A C 1
ATOM 1041 O O . GLY A 1 129 ? 4.956 17.656 20.847 1.00 41.91 129 GLY A O 1
ATOM 1042 N N . VAL A 1 130 ? 6.616 16.167 20.502 1.00 42.25 130 VAL A N 1
ATOM 1043 C CA . VAL A 1 130 ? 6.423 15.368 21.726 1.00 42.25 130 VAL A CA 1
ATOM 1044 C C . VAL A 1 130 ? 7.308 15.889 22.868 1.00 42.25 130 VAL A C 1
ATOM 1046 O O . VAL A 1 130 ? 6.810 16.185 23.955 1.00 42.25 130 VAL A O 1
ATOM 1049 N N . SER A 1 131 ? 8.603 16.128 22.622 1.00 38.69 131 SER A N 1
ATOM 1050 C CA . SER A 1 131 ? 9.556 16.500 23.686 1.00 38.69 131 SER A CA 1
ATOM 1051 C C . SER A 1 131 ? 9.411 17.934 24.216 1.00 38.69 131 SER A C 1
ATOM 1053 O O . SER A 1 131 ? 9.670 18.173 25.391 1.00 38.69 131 SER A O 1
ATOM 1055 N N . LYS A 1 132 ? 8.951 18.901 23.408 1.00 38.47 132 LYS A N 1
ATOM 1056 C CA . LYS A 1 132 ? 8.820 20.315 23.835 1.00 38.47 132 LYS A CA 1
ATOM 1057 C C . LYS A 1 132 ? 7.547 20.608 24.647 1.00 38.47 132 LYS A C 1
ATOM 1059 O O . LYS A 1 132 ? 7.321 21.745 25.044 1.00 38.47 132 LYS A O 1
ATOM 1064 N N . LYS A 1 133 ? 6.669 19.615 24.828 1.00 43.56 133 LYS A N 1
ATOM 1065 C CA . LYS A 1 133 ? 5.323 19.790 25.405 1.00 43.56 133 LYS A CA 1
ATOM 1066 C C . LYS A 1 133 ? 5.111 19.028 26.714 1.00 43.56 133 LYS A C 1
ATOM 1068 O O . LYS A 1 133 ? 4.296 19.481 27.515 1.00 43.56 133 LYS A O 1
ATOM 1073 N N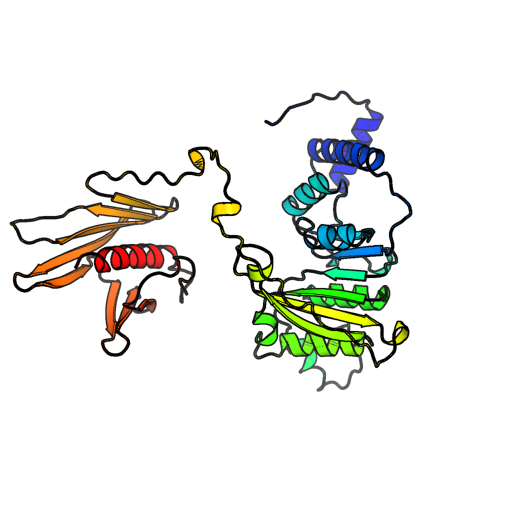 . ASN A 1 134 ? 5.918 17.999 26.991 1.00 41.03 134 ASN A N 1
ATOM 1074 C CA . ASN A 1 134 ? 6.070 17.451 28.346 1.00 41.03 134 ASN A CA 1
ATOM 1075 C C . ASN A 1 134 ? 6.595 18.512 29.331 1.00 41.03 134 ASN A C 1
ATOM 1077 O O . ASN A 1 134 ? 6.215 18.511 30.495 1.00 41.03 134 ASN A O 1
ATOM 1081 N N . SER A 1 135 ? 7.373 19.486 28.848 1.00 45.75 135 SER A N 1
ATOM 1082 C CA . SER A 1 135 ? 7.834 20.647 29.618 1.00 45.75 135 SER A CA 1
ATOM 1083 C C . SER A 1 135 ? 6.788 21.764 29.800 1.00 45.75 135 SER A C 1
ATOM 1085 O O . SER A 1 135 ? 7.070 22.731 30.499 1.00 45.75 135 SER A O 1
ATOM 1087 N N . LEU A 1 136 ? 5.590 21.659 29.201 1.00 47.50 136 LEU A N 1
ATOM 1088 C CA . LEU A 1 136 ? 4.548 22.706 29.227 1.00 47.50 136 LEU A CA 1
ATOM 1089 C C . LEU A 1 136 ? 3.211 22.268 29.859 1.00 47.50 136 LEU A C 1
ATOM 1091 O O . LEU A 1 136 ? 2.252 23.037 29.827 1.00 47.50 136 LEU A O 1
ATOM 1095 N N . GLY A 1 137 ? 3.104 21.053 30.408 1.00 40.91 137 GLY A N 1
ATOM 1096 C CA . GLY A 1 137 ? 1.954 20.628 31.228 1.00 40.91 137 GLY A CA 1
ATOM 1097 C C . GLY A 1 137 ? 0.576 20.584 30.539 1.00 40.91 137 GLY A C 1
ATOM 1098 O O . GLY A 1 137 ? -0.436 20.421 31.216 1.00 40.91 137 GLY A O 1
ATOM 1099 N N . ARG A 1 138 ? 0.486 20.716 29.206 1.00 42.25 138 ARG A N 1
ATOM 1100 C CA . ARG A 1 138 ? -0.797 20.694 28.475 1.00 42.25 138 ARG A CA 1
ATOM 1101 C C . ARG A 1 138 ? -1.173 19.277 28.027 1.00 42.25 138 ARG A C 1
ATOM 1103 O O . ARG A 1 138 ? -0.619 18.778 27.046 1.00 42.25 138 ARG A O 1
ATOM 1110 N N . LYS A 1 139 ? -2.171 18.671 28.687 1.00 41.62 139 LYS A N 1
ATOM 1111 C CA . LYS A 1 139 ? -2.906 17.481 28.208 1.00 41.62 139 LYS A CA 1
ATOM 1112 C C . LYS A 1 139 ? -3.809 17.868 27.032 1.00 41.62 139 LYS A C 1
ATOM 1114 O O . LYS A 1 139 ? -4.953 18.243 27.258 1.00 41.62 139 LYS A O 1
ATOM 1119 N N . HIS A 1 140 ? -3.305 17.861 25.803 1.00 40.47 140 HIS A N 1
ATOM 1120 C CA . HIS A 1 140 ? -4.116 18.027 24.582 1.00 40.47 140 HIS A CA 1
ATOM 1121 C C . HIS A 1 140 ? -3.787 16.862 23.637 1.00 40.47 140 HIS A C 1
ATOM 1123 O O . HIS A 1 140 ? -2.621 16.459 23.589 1.00 40.47 140 HIS A O 1
ATOM 1129 N N . GLY A 1 141 ? -4.823 16.301 23.004 1.00 42.94 141 GLY A N 1
ATOM 1130 C CA . GLY A 1 141 ? -4.932 14.915 22.533 1.00 42.94 141 GLY A CA 1
ATOM 1131 C C . GLY A 1 141 ? -3.812 14.400 21.627 1.00 42.94 141 GLY A C 1
ATOM 1132 O O . GLY A 1 141 ? -3.114 15.155 20.955 1.00 42.94 141 GLY A O 1
ATOM 1133 N N . PHE A 1 142 ? -3.662 13.075 21.613 1.00 43.94 142 PHE A N 1
ATOM 1134 C CA . PHE A 1 142 ? -2.672 12.330 20.828 1.00 43.94 142 PHE A CA 1
ATOM 1135 C C . PHE A 1 142 ? -2.694 12.683 19.323 1.00 43.94 142 PHE A C 1
ATOM 1137 O O . PHE A 1 142 ? -1.650 12.709 18.677 1.00 43.94 142 PHE A O 1
ATOM 1144 N N . LEU A 1 143 ? -3.870 13.047 18.800 1.00 50.25 143 LEU A N 1
ATOM 1145 C CA . LEU A 1 143 ? -4.116 13.378 17.393 1.00 50.25 143 LEU A CA 1
ATOM 1146 C C . LEU A 1 143 ? -3.696 14.809 16.990 1.00 50.25 143 LEU A C 1
ATOM 1148 O O . LEU A 1 143 ? -3.485 15.07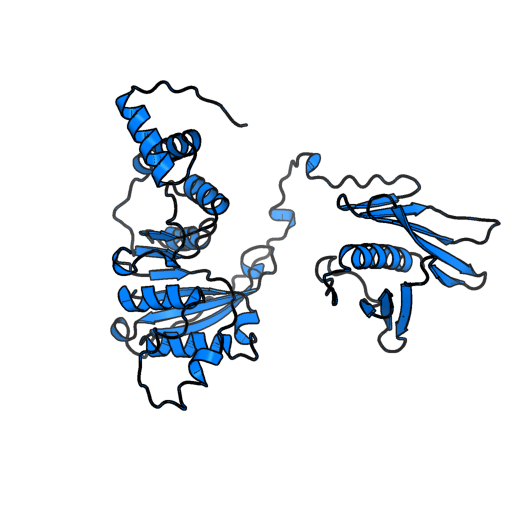5 15.812 1.00 50.25 143 LEU A O 1
ATOM 1152 N N . ASP A 1 144 ? -3.498 15.732 17.938 1.00 46.66 144 ASP A N 1
ATOM 1153 C CA . ASP A 1 144 ? -3.326 17.166 17.631 1.00 46.66 144 ASP A CA 1
ATOM 1154 C C . ASP A 1 144 ? -1.916 17.561 17.144 1.00 46.66 144 ASP A C 1
ATOM 1156 O O . ASP A 1 144 ? -1.663 18.727 16.835 1.00 46.66 144 ASP A O 1
ATOM 1160 N N . LYS A 1 145 ? -0.925 16.654 17.165 1.00 43.62 145 LYS A N 1
ATOM 1161 C CA . LYS A 1 145 ? 0.501 17.057 17.097 1.00 43.62 145 LYS A CA 1
ATOM 1162 C C . LYS A 1 145 ? 1.384 16.277 16.129 1.00 43.62 145 LYS A C 1
ATOM 1164 O O . LYS A 1 145 ? 2.587 16.535 16.104 1.00 43.62 145 LYS A O 1
ATOM 1169 N N . ALA A 1 146 ? 0.807 15.403 15.310 1.00 49.06 146 ALA A N 1
ATOM 1170 C CA . ALA A 1 146 ? 1.535 14.637 14.299 1.00 49.06 146 ALA A CA 1
ATOM 1171 C C . ALA A 1 146 ? 1.083 14.956 12.855 1.00 49.06 146 ALA A C 1
ATOM 1173 O O . ALA A 1 146 ? 1.090 14.101 11.975 1.00 49.06 146 ALA A O 1
ATOM 1174 N N . GLN A 1 147 ? 0.710 16.222 12.637 1.00 46.75 147 GLN A N 1
ATOM 1175 C CA . GLN A 1 147 ? 0.015 16.802 11.473 1.00 46.75 147 GLN A CA 1
ATOM 1176 C C . GLN A 1 147 ? 0.772 16.776 10.120 1.00 46.75 147 GLN A C 1
ATOM 1178 O O . GLN A 1 147 ? 0.577 17.667 9.302 1.00 46.75 147 GLN A O 1
ATOM 1183 N N . GLY A 1 148 ? 1.659 15.816 9.852 1.00 53.97 148 GLY A N 1
ATOM 1184 C CA . GLY A 1 148 ? 2.433 15.828 8.601 1.00 53.97 148 GLY A CA 1
ATOM 1185 C C . GLY A 1 148 ? 2.757 14.484 7.966 1.00 53.97 148 GLY A C 1
ATOM 1186 O O . GLY A 1 148 ? 3.412 14.480 6.926 1.00 53.97 148 GLY A O 1
ATOM 1187 N N . THR A 1 149 ? 2.356 13.356 8.557 1.00 79.38 149 THR A N 1
ATOM 1188 C CA . THR A 1 149 ? 2.657 12.039 7.975 1.00 79.38 149 THR A CA 1
ATOM 1189 C C . THR A 1 149 ? 1.390 11.253 7.702 1.00 79.38 149 THR A C 1
ATOM 1191 O O . THR A 1 149 ? 0.527 11.166 8.573 1.00 79.38 149 THR A O 1
ATOM 1194 N N . LEU A 1 150 ? 1.358 10.590 6.550 1.00 91.00 150 LEU A N 1
ATOM 1195 C CA . LEU A 1 150 ? 0.196 9.883 6.007 1.00 91.00 150 LEU A CA 1
ATOM 1196 C C . LEU A 1 150 ? -0.271 8.697 6.870 1.00 91.00 150 LEU A C 1
ATOM 1198 O O . LEU A 1 150 ? -1.417 8.273 6.774 1.00 91.00 150 LEU A O 1
ATOM 1202 N N . PHE A 1 151 ? 0.576 8.199 7.778 1.00 93.12 151 PHE A N 1
ATOM 1203 C CA . PHE A 1 151 ? 0.157 7.250 8.814 1.00 93.12 151 PHE A CA 1
ATOM 1204 C C . PHE A 1 151 ? -0.920 7.833 9.744 1.00 93.12 151 PHE A C 1
ATOM 1206 O O . PHE A 1 151 ? -1.853 7.127 10.108 1.00 93.12 151 PHE A O 1
ATOM 1213 N N . PHE A 1 152 ? -0.837 9.114 10.121 1.00 91.69 152 PHE A N 1
ATOM 1214 C CA . PHE A 1 152 ? -1.837 9.700 11.020 1.00 91.69 152 PHE A CA 1
ATOM 1215 C C . PHE A 1 152 ? -3.171 9.969 10.324 1.00 91.69 152 PHE A C 1
ATOM 1217 O O . PHE A 1 152 ? -4.195 9.960 10.999 1.00 91.69 152 PHE A O 1
ATOM 1224 N N . ASP A 1 153 ? -3.189 10.114 8.997 1.00 94.44 153 ASP A N 1
ATOM 1225 C CA . ASP A 1 153 ? -4.434 10.094 8.222 1.00 94.44 153 ASP A CA 1
ATOM 1226 C C . ASP A 1 153 ? -5.110 8.722 8.283 1.00 94.44 153 ASP A C 1
ATOM 1228 O O . ASP A 1 153 ? -6.316 8.644 8.500 1.00 94.44 153 ASP A O 1
ATOM 1232 N N . VAL A 1 154 ? -4.338 7.632 8.211 1.00 97.12 154 VAL A N 1
ATOM 1233 C CA . VAL A 1 154 ? -4.873 6.280 8.449 1.00 97.12 154 VAL A CA 1
ATOM 1234 C C . VAL A 1 154 ? -5.446 6.168 9.862 1.00 97.12 154 VAL A C 1
ATOM 1236 O O . VAL A 1 154 ? -6.568 5.710 10.040 1.00 97.12 154 VAL A O 1
ATOM 1239 N N . VAL A 1 155 ? -4.706 6.627 10.874 1.00 96.56 155 VAL A N 1
ATOM 1240 C CA . VAL A 1 155 ? -5.125 6.587 12.288 1.00 96.56 155 VAL A CA 1
ATOM 1241 C C . VAL A 1 155 ? -6.396 7.404 12.525 1.00 96.56 155 VAL A C 1
ATOM 1243 O O . VAL A 1 155 ? -7.280 6.940 13.242 1.00 96.56 155 VAL A O 1
ATOM 1246 N N . ARG A 1 156 ? -6.513 8.588 11.910 1.00 96.00 156 ARG A N 1
ATOM 1247 C CA . ARG A 1 156 ? -7.719 9.430 11.935 1.00 96.00 156 ARG A CA 1
ATOM 1248 C C . ARG A 1 156 ? -8.936 8.651 11.436 1.00 96.00 156 ARG A C 1
ATOM 1250 O O . ARG A 1 156 ? -9.947 8.600 12.131 1.00 96.00 156 ARG A O 1
ATOM 1257 N N . ILE A 1 157 ? -8.800 7.969 10.299 1.00 98.19 157 ILE A N 1
ATOM 1258 C CA . ILE A 1 157 ? -9.876 7.169 9.700 1.00 98.19 157 ILE A CA 1
ATOM 1259 C C . ILE A 1 157 ? -10.198 5.933 10.553 1.00 98.19 157 ILE A C 1
ATOM 1261 O O . ILE A 1 157 ? -11.369 5.675 10.811 1.00 98.19 157 ILE A O 1
ATOM 1265 N N . ILE A 1 158 ? -9.195 5.197 11.055 1.00 98.50 158 ILE A N 1
ATOM 1266 C CA . ILE A 1 158 ? -9.417 4.054 11.966 1.00 98.50 158 ILE A CA 1
ATOM 1267 C C . ILE A 1 158 ? -10.172 4.504 13.224 1.00 98.50 158 ILE A C 1
ATOM 1269 O O . ILE A 1 158 ? -11.061 3.796 13.705 1.00 98.50 158 ILE A O 1
ATOM 1273 N N . ASN A 1 159 ? -9.814 5.664 13.778 1.00 97.44 159 ASN A N 1
ATOM 1274 C CA . ASN A 1 159 ? -10.429 6.189 14.990 1.00 97.44 159 ASN A CA 1
ATOM 1275 C C . ASN A 1 159 ? -11.906 6.553 14.782 1.00 97.44 159 ASN A C 1
ATOM 1277 O O . ASN A 1 159 ? -12.722 6.206 15.633 1.00 97.44 159 ASN A O 1
ATOM 1281 N N . GLU A 1 160 ? -12.236 7.210 13.668 1.00 98.00 160 GLU A N 1
ATOM 1282 C CA . GLU A 1 160 ? -13.614 7.597 13.338 1.00 98.00 160 GLU A CA 1
ATOM 1283 C C . GLU A 1 160 ? -14.462 6.400 12.897 1.00 98.00 160 GLU A C 1
ATOM 1285 O O . GLU A 1 160 ? -15.548 6.177 13.425 1.00 98.00 160 GLU A O 1
ATOM 1290 N N . LYS A 1 161 ? -13.965 5.600 11.945 1.00 98.38 161 LYS A N 1
ATOM 1291 C CA . LYS A 1 161 ? -14.747 4.536 11.297 1.00 98.38 161 LYS A CA 1
ATOM 1292 C C . LYS A 1 161 ? -14.781 3.227 12.076 1.00 98.38 161 LYS A C 1
ATOM 1294 O O . LYS A 1 161 ? -15.663 2.416 11.821 1.00 98.38 161 LYS A O 1
ATOM 1299 N N . ARG A 1 162 ? -13.843 3.015 13.008 1.00 98.19 162 ARG A N 1
ATOM 1300 C CA . ARG A 1 162 ? -13.754 1.809 13.853 1.00 98.19 162 ARG A CA 1
ATOM 1301 C C . ARG A 1 162 ? -13.920 0.489 13.067 1.00 98.19 162 ARG A C 1
ATOM 1303 O O . ARG A 1 162 ? -14.801 -0.301 13.410 1.00 98.19 162 ARG A O 1
ATOM 1310 N N . PRO A 1 163 ? -13.116 0.235 12.014 1.00 98.56 163 PRO A N 1
ATOM 1311 C CA . PRO A 1 163 ? -13.212 -1.020 11.272 1.00 98.56 163 PRO A CA 1
ATOM 1312 C C . PRO A 1 163 ? -12.954 -2.225 12.185 1.00 98.56 163 PRO A C 1
ATOM 1314 O O . PRO A 1 163 ? -12.157 -2.164 13.117 1.00 98.56 163 PRO A O 1
ATOM 1317 N N . LYS A 1 164 ? -13.580 -3.366 11.887 1.00 98.56 164 LYS A N 1
ATOM 1318 C CA . LYS A 1 164 ? -13.385 -4.610 12.652 1.00 98.56 164 LYS A CA 1
ATOM 1319 C C . LYS A 1 164 ? -11.925 -5.056 12.642 1.00 98.56 164 LYS A C 1
ATOM 1321 O O . LYS A 1 164 ? -11.420 -5.554 13.649 1.00 98.56 164 LYS A O 1
ATOM 1326 N N . ALA A 1 165 ? -11.258 -4.870 11.508 1.00 98.56 165 ALA A N 1
ATOM 1327 C CA . ALA A 1 165 ? -9.845 -5.160 11.348 1.00 98.56 165 ALA A CA 1
ATOM 1328 C C . ALA A 1 165 ? -9.162 -4.173 10.394 1.00 98.56 165 ALA A C 1
ATOM 1330 O O . ALA A 1 165 ? -9.812 -3.471 9.620 1.00 98.56 165 ALA A O 1
ATOM 1331 N N . PHE A 1 166 ? -7.834 -4.154 10.403 1.00 98.75 166 PHE A N 1
ATOM 1332 C CA . PHE A 1 166 ? -7.050 -3.466 9.385 1.00 98.75 166 PHE A CA 1
ATOM 1333 C C . PHE A 1 166 ? -5.842 -4.285 8.931 1.00 98.75 166 PHE A C 1
ATOM 1335 O O . PHE A 1 166 ? -5.327 -5.122 9.675 1.00 98.75 166 PHE A O 1
ATOM 1342 N N . LEU A 1 167 ? -5.361 -3.993 7.722 1.00 98.62 167 LEU A N 1
ATOM 1343 C CA . LEU A 1 167 ? -4.083 -4.462 7.190 1.00 98.62 167 LEU A CA 1
ATOM 1344 C C . LEU A 1 167 ? -3.276 -3.266 6.683 1.00 98.62 167 LEU A C 1
ATOM 1346 O O . LEU A 1 167 ? -3.680 -2.590 5.737 1.00 98.62 167 LEU A O 1
ATOM 1350 N N . LEU A 1 168 ? -2.109 -3.038 7.279 1.00 98.38 168 LEU A N 1
ATOM 1351 C CA . LEU A 1 168 ? -1.154 -2.033 6.829 1.00 98.38 168 LEU A CA 1
ATOM 1352 C C . LEU A 1 168 ? 0.082 -2.712 6.240 1.00 98.38 168 LEU A C 1
ATOM 1354 O O . LEU A 1 168 ? 0.587 -3.682 6.805 1.00 98.38 168 LEU A O 1
ATOM 1358 N N . GLU A 1 169 ? 0.602 -2.180 5.141 1.00 97.06 169 GLU A N 1
ATOM 1359 C CA . GLU A 1 169 ? 1.862 -2.624 4.539 1.00 97.06 169 GLU A CA 1
ATOM 1360 C C . GLU A 1 169 ? 2.913 -1.517 4.600 1.00 97.06 169 GLU A C 1
ATOM 1362 O O . GLU A 1 169 ? 2.600 -0.325 4.537 1.00 97.06 169 GLU A O 1
ATOM 1367 N N . ASN A 1 170 ? 4.174 -1.921 4.770 1.00 94.19 170 ASN A N 1
ATOM 1368 C CA . ASN A 1 170 ? 5.310 -1.028 4.600 1.00 94.19 170 ASN A CA 1
ATOM 1369 C C . ASN A 1 170 ? 6.603 -1.786 4.245 1.00 94.19 170 ASN A C 1
ATOM 1371 O O . ASN A 1 170 ? 6.667 -3.018 4.209 1.00 94.19 170 ASN A O 1
ATOM 1375 N N . VAL A 1 171 ? 7.695 -1.050 4.033 1.00 89.75 171 VAL A N 1
ATOM 1376 C CA . VAL A 1 171 ? 9.032 -1.624 3.823 1.00 89.75 171 VAL A CA 1
ATOM 1377 C C . VAL A 1 171 ? 9.531 -2.376 5.063 1.00 89.75 171 VAL A C 1
ATOM 1379 O O . VAL A 1 171 ? 9.310 -1.941 6.193 1.00 89.75 171 VAL A O 1
ATOM 1382 N N . LYS A 1 172 ? 10.298 -3.463 4.870 1.00 89.94 172 LYS A N 1
ATOM 1383 C CA . LYS A 1 172 ? 10.860 -4.263 5.982 1.00 89.94 172 LYS A CA 1
ATOM 1384 C C . LYS A 1 172 ? 11.639 -3.428 7.009 1.00 89.94 172 LYS A C 1
ATOM 1386 O O . LYS A 1 172 ? 11.648 -3.728 8.199 1.00 89.94 172 LYS A O 1
ATOM 1391 N N . ASN A 1 173 ? 12.284 -2.355 6.545 1.00 86.38 173 ASN A N 1
ATOM 1392 C CA . ASN A 1 173 ? 13.136 -1.496 7.360 1.00 86.38 173 ASN A CA 1
ATOM 1393 C C . ASN A 1 173 ? 12.359 -0.579 8.309 1.00 86.38 173 ASN A C 1
ATOM 1395 O O . ASN A 1 173 ? 13.001 0.087 9.121 1.00 86.38 173 ASN A O 1
ATOM 1399 N N . LEU A 1 174 ? 11.018 -0.569 8.269 1.00 87.81 174 LEU A N 1
ATOM 1400 C CA . LEU A 1 174 ? 10.195 0.194 9.208 1.00 87.81 174 LEU A CA 1
ATOM 1401 C C . LEU A 1 174 ? 10.579 -0.113 10.666 1.00 87.81 174 LEU A C 1
ATOM 1403 O O . LEU A 1 174 ? 10.729 0.816 11.457 1.00 87.81 174 LEU A O 1
ATOM 1407 N N . LYS A 1 175 ? 10.847 -1.391 10.996 1.00 86.12 175 LYS A N 1
ATOM 1408 C CA . LYS A 1 175 ? 11.257 -1.836 12.346 1.00 86.12 175 LYS A CA 1
ATOM 1409 C C . LYS A 1 175 ? 12.559 -1.194 12.835 1.00 86.12 175 LYS A C 1
ATOM 1411 O O . LYS A 1 175 ? 12.709 -0.951 14.026 1.00 86.12 175 LYS A O 1
ATOM 1416 N N . SER A 1 176 ? 13.496 -0.915 11.930 1.00 84.12 176 SER A N 1
ATOM 1417 C CA . SER A 1 176 ? 14.798 -0.306 12.245 1.00 84.12 176 SER A CA 1
ATOM 1418 C C . SER A 1 176 ? 14.844 1.206 11.998 1.00 84.12 176 SER A C 1
ATOM 1420 O O . SER A 1 176 ? 15.811 1.868 12.374 1.00 84.12 176 SER A O 1
ATOM 1422 N N . HIS A 1 177 ? 13.825 1.757 11.339 1.00 80.38 177 HIS A N 1
ATOM 1423 C CA . HIS A 1 177 ? 13.793 3.147 10.905 1.00 80.38 177 HIS A CA 1
ATOM 1424 C C . HIS A 1 177 ? 13.809 4.108 12.099 1.00 80.38 177 HIS A C 1
ATOM 1426 O O . HIS A 1 177 ? 13.138 3.869 13.106 1.00 80.38 177 HIS A O 1
ATOM 1432 N N . ASP A 1 178 ? 14.592 5.187 11.995 1.00 78.44 178 ASP A N 1
ATOM 1433 C CA . ASP A 1 178 ? 14.807 6.149 13.086 1.00 78.44 178 ASP A CA 1
ATOM 1434 C C . ASP A 1 178 ? 15.184 5.453 14.413 1.00 78.44 178 ASP A C 1
ATOM 1436 O O . ASP A 1 178 ? 14.599 5.692 15.467 1.00 78.44 178 ASP A O 1
ATOM 1440 N N . ARG A 1 179 ? 16.117 4.489 14.344 1.00 82.19 179 ARG A N 1
ATOM 1441 C CA . ARG A 1 179 ? 16.546 3.659 15.490 1.00 82.19 179 ARG A CA 1
ATOM 1442 C C . ARG A 1 179 ? 15.377 2.927 16.175 1.00 82.19 179 ARG A C 1
ATOM 1444 O O . ARG A 1 179 ? 15.365 2.769 17.392 1.00 82.19 179 ARG A O 1
ATOM 1451 N N . GLY A 1 180 ? 14.383 2.510 15.389 1.00 84.19 180 GLY A N 1
ATOM 1452 C CA . GLY A 1 180 ? 13.174 1.816 15.847 1.00 84.19 180 GLY A CA 1
ATOM 1453 C C . GLY A 1 180 ? 12.078 2.729 16.402 1.00 84.19 180 GLY A C 1
ATOM 1454 O O . GLY A 1 180 ? 10.979 2.260 16.704 1.00 84.19 180 GLY A O 1
ATOM 1455 N N . ASN A 1 181 ? 12.323 4.038 16.497 1.00 79.56 181 ASN A N 1
ATOM 1456 C CA . ASN A 1 181 ? 11.351 4.994 17.018 1.00 79.56 181 ASN A CA 1
ATOM 1457 C C . ASN A 1 181 ? 10.088 5.072 16.149 1.00 79.56 181 ASN A C 1
ATOM 1459 O O . ASN A 1 181 ? 8.983 5.167 16.678 1.00 79.56 181 ASN A O 1
ATOM 1463 N N . THR A 1 182 ? 10.241 4.978 14.823 1.00 82.88 182 THR A N 1
ATOM 1464 C CA . THR A 1 182 ? 9.096 5.023 13.900 1.00 82.88 182 THR A CA 1
ATOM 1465 C C . THR A 1 182 ? 8.139 3.866 14.171 1.00 82.88 182 THR A C 1
ATOM 1467 O O . THR A 1 182 ? 6.956 4.073 14.420 1.00 82.88 182 THR A O 1
ATOM 1470 N N . TYR A 1 183 ? 8.664 2.644 14.217 1.00 89.75 183 TYR A N 1
ATOM 1471 C CA . TYR A 1 183 ? 7.856 1.459 14.470 1.00 89.75 183 TYR A CA 1
ATOM 1472 C C . TYR A 1 183 ? 7.202 1.457 15.857 1.00 89.75 183 TYR A C 1
ATOM 1474 O O . TYR A 1 183 ? 6.025 1.122 15.990 1.00 89.75 183 TYR A O 1
ATOM 1482 N N . ARG A 1 184 ? 7.937 1.904 16.884 1.00 89.44 184 ARG A N 1
ATOM 1483 C CA . ARG A 1 184 ? 7.405 2.062 18.242 1.00 89.44 184 ARG A CA 1
ATOM 1484 C C . ARG A 1 184 ? 6.188 2.990 18.269 1.00 89.44 184 ARG A C 1
ATOM 1486 O O . ARG A 1 184 ? 5.175 2.626 18.854 1.00 89.44 184 ARG A O 1
ATOM 1493 N N . ILE A 1 185 ? 6.262 4.141 17.594 1.00 88.81 185 ILE A N 1
ATOM 1494 C CA . ILE A 1 185 ? 5.140 5.087 17.498 1.00 88.81 185 ILE A CA 1
ATOM 1495 C C . ILE A 1 185 ? 3.943 4.447 16.786 1.00 88.81 185 ILE A C 1
ATOM 1497 O O . ILE A 1 185 ? 2.825 4.597 17.271 1.00 88.81 185 ILE A O 1
ATOM 1501 N N . VAL A 1 186 ? 4.151 3.707 15.687 1.00 91.06 186 VAL A N 1
ATOM 1502 C CA . VAL A 1 186 ? 3.059 2.981 15.005 1.00 91.06 186 VAL A CA 1
ATOM 1503 C C . VAL A 1 186 ? 2.353 2.033 15.975 1.00 91.06 186 VAL A C 1
ATOM 1505 O O . VAL A 1 186 ? 1.135 2.099 16.121 1.00 91.06 186 VAL A O 1
ATOM 1508 N N . ARG A 1 187 ? 3.117 1.194 16.686 1.00 94.19 187 ARG A N 1
ATOM 1509 C CA . ARG A 1 187 ? 2.577 0.217 17.642 1.00 94.19 187 ARG A CA 1
ATOM 1510 C C . ARG A 1 187 ? 1.831 0.876 18.800 1.00 94.19 187 ARG A C 1
ATOM 1512 O O . ARG A 1 187 ? 0.699 0.494 19.064 1.00 94.19 187 ARG A O 1
ATOM 1519 N N . GLU A 1 188 ? 2.430 1.880 19.441 1.00 93.19 188 GLU A N 1
ATOM 1520 C CA . GLU A 1 188 ? 1.796 2.634 20.533 1.00 93.19 188 GLU A CA 1
ATOM 1521 C C . GLU A 1 188 ? 0.514 3.334 20.065 1.00 93.19 188 GLU A C 1
ATOM 1523 O O . GLU A 1 188 ? -0.476 3.362 20.787 1.00 93.19 188 GLU A O 1
ATOM 1528 N N . THR A 1 189 ? 0.505 3.885 18.848 1.00 93.00 189 THR A N 1
ATOM 1529 C CA . THR A 1 189 ? -0.676 4.555 18.286 1.00 93.00 189 THR A CA 1
ATOM 1530 C C . THR A 1 189 ? -1.847 3.593 18.126 1.00 93.00 189 THR A C 1
ATOM 1532 O O . THR A 1 189 ? -2.952 3.892 18.570 1.00 93.00 189 THR A O 1
ATOM 1535 N N . LEU A 1 190 ? -1.608 2.448 17.484 1.00 95.56 190 LEU A N 1
ATOM 1536 C CA . LEU A 1 190 ? -2.651 1.466 17.193 1.00 95.56 190 LEU A CA 1
ATOM 1537 C C . LEU A 1 190 ? -3.154 0.786 18.477 1.00 95.56 190 LEU A C 1
ATOM 1539 O O . LEU A 1 190 ? -4.354 0.572 18.623 1.00 95.56 190 LEU A O 1
ATOM 1543 N N . ASP A 1 191 ? -2.260 0.538 19.439 1.00 93.50 191 ASP A N 1
ATOM 1544 C CA . ASP A 1 191 ? -2.625 0.023 20.762 1.00 93.50 191 ASP A CA 1
ATOM 1545 C C . ASP A 1 191 ? -3.492 1.020 21.552 1.00 93.50 191 ASP A C 1
ATOM 1547 O O . ASP A 1 191 ? -4.516 0.636 22.117 1.00 93.50 191 ASP A O 1
ATOM 1551 N N . ASN A 1 192 ? -3.154 2.317 21.513 1.00 94.12 192 ASN A N 1
ATOM 1552 C CA . ASN A 1 192 ? -3.952 3.385 22.131 1.00 94.12 192 ASN A CA 1
ATOM 1553 C C . ASN A 1 192 ? -5.337 3.558 21.487 1.00 94.12 192 ASN A C 1
ATOM 1555 O O . ASN A 1 192 ? -6.247 4.085 22.130 1.00 94.12 192 ASN A O 1
ATOM 1559 N N . LEU A 1 193 ? -5.511 3.121 20.236 1.00 95.44 193 LEU A N 1
ATOM 1560 C CA . LEU A 1 193 ? -6.821 3.015 19.592 1.00 95.44 193 LEU A CA 1
ATOM 1561 C C . LEU 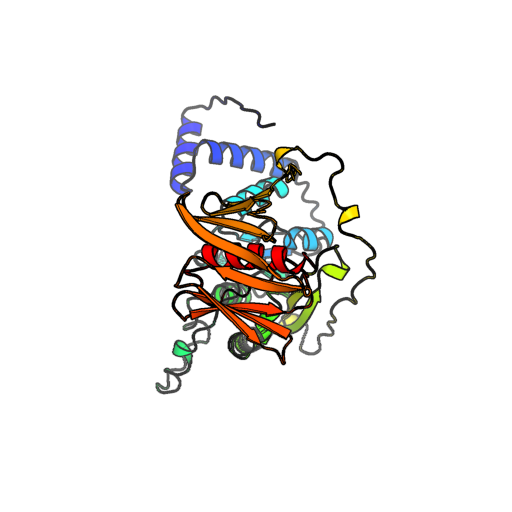A 1 193 ? -7.598 1.760 20.024 1.00 95.44 193 LEU A C 1
ATOM 1563 O O . LEU A 1 193 ? -8.684 1.527 19.504 1.00 95.44 193 LEU A O 1
ATOM 1567 N N . ASP A 1 194 ? -7.107 0.971 20.978 1.00 96.50 194 ASP A N 1
ATOM 1568 C CA . ASP A 1 194 ? -7.760 -0.246 21.474 1.00 96.50 194 ASP A CA 1
ATOM 1569 C C . ASP A 1 194 ? -7.874 -1.353 20.405 1.00 96.50 194 ASP A C 1
ATOM 1571 O O . ASP A 1 194 ? -8.891 -2.038 20.298 1.00 96.50 194 ASP A O 1
ATOM 1575 N N . TYR A 1 195 ? -6.818 -1.520 19.597 1.00 97.50 195 TYR A N 1
ATOM 1576 C CA . TYR A 1 195 ? -6.658 -2.645 18.669 1.00 97.50 195 TYR A CA 1
ATOM 1577 C C . TYR A 1 195 ? -5.569 -3.600 19.151 1.00 97.50 195 TYR A C 1
ATOM 1579 O O . TYR A 1 195 ? -4.506 -3.171 19.599 1.00 97.50 195 TYR A O 1
ATOM 1587 N N . GLU A 1 196 ? -5.814 -4.901 19.008 1.00 97.56 196 GLU A N 1
ATOM 1588 C CA . GLU A 1 196 ? -4.779 -5.922 19.140 1.00 97.56 196 GLU A CA 1
ATOM 1589 C C . GLU A 1 196 ? -4.018 -6.011 17.824 1.00 97.56 196 GLU A C 1
ATOM 1591 O O . GLU A 1 196 ? -4.646 -6.113 16.771 1.00 97.56 196 GLU A O 1
ATOM 1596 N N . VAL A 1 197 ? -2.686 -5.940 17.864 1.00 97.06 197 VAL A N 1
ATOM 1597 C CA . VAL A 1 197 ? -1.873 -5.755 16.655 1.00 97.06 197 VAL A CA 1
ATOM 1598 C C . VAL A 1 197 ? -0.832 -6.860 16.522 1.00 97.06 197 VAL A C 1
ATOM 1600 O O . VAL A 1 197 ? -0.031 -7.101 17.427 1.00 97.06 197 VAL A O 1
ATOM 1603 N N . PHE A 1 198 ? -0.762 -7.448 15.336 1.00 97.75 198 PHE A N 1
ATOM 1604 C CA . PHE A 1 198 ? 0.181 -8.478 14.920 1.00 97.75 198 PHE A CA 1
ATOM 1605 C C . PHE A 1 198 ? 1.022 -7.948 13.763 1.00 97.75 198 PHE A C 1
ATOM 1607 O O . PHE A 1 198 ? 0.538 -7.171 12.943 1.00 97.75 198 PHE A O 1
ATOM 1614 N N . ASP A 1 199 ? 2.278 -8.364 13.670 1.00 97.19 199 ASP A N 1
ATOM 1615 C CA . ASP A 1 199 ? 3.140 -7.972 12.562 1.00 97.19 199 ASP A CA 1
ATOM 1616 C C . ASP A 1 199 ? 4.136 -9.062 12.188 1.00 97.19 199 ASP A C 1
ATOM 1618 O O . ASP A 1 199 ? 4.638 -9.775 13.056 1.00 97.19 199 ASP A O 1
ATOM 1622 N N . ASP A 1 200 ? 4.450 -9.153 10.900 1.00 97.06 200 ASP A N 1
ATOM 1623 C CA . ASP A 1 200 ? 5.505 -10.025 10.396 1.00 97.06 200 ASP A CA 1
ATOM 1624 C C . ASP A 1 200 ? 6.102 -9.472 9.096 1.00 97.06 200 ASP A C 1
ATOM 1626 O O . ASP A 1 200 ? 5.494 -8.643 8.412 1.00 97.06 200 ASP A O 1
ATOM 1630 N N . VAL A 1 201 ? 7.322 -9.898 8.772 1.00 95.94 201 VAL A N 1
ATOM 1631 C CA . VAL A 1 201 ? 7.985 -9.584 7.505 1.00 95.94 201 VAL A CA 1
ATOM 1632 C C . VAL A 1 201 ? 7.832 -10.774 6.570 1.00 95.94 201 VAL A C 1
ATOM 1634 O O . VAL A 1 201 ? 8.446 -11.817 6.775 1.00 95.94 201 VAL A O 1
ATOM 1637 N N . LEU A 1 202 ? 7.044 -10.597 5.510 1.00 95.06 202 LEU A N 1
ATOM 1638 C CA . LEU A 1 202 ? 6.847 -11.611 4.479 1.00 95.06 202 LEU A CA 1
ATOM 1639 C C . LEU A 1 202 ? 7.647 -11.266 3.224 1.00 95.06 202 LEU A C 1
ATOM 1641 O O . LEU A 1 202 ? 7.831 -10.095 2.886 1.00 95.06 202 LEU A O 1
ATOM 1645 N N . ASP A 1 203 ? 8.101 -12.297 2.514 1.00 94.56 203 ASP A N 1
ATOM 1646 C CA . ASP A 1 203 ? 8.867 -12.155 1.279 1.00 94.56 203 ASP A CA 1
ATOM 1647 C C . ASP A 1 203 ? 8.062 -12.635 0.068 1.00 94.56 203 ASP A C 1
ATOM 1649 O O . ASP A 1 203 ? 7.592 -13.774 0.016 1.00 94.56 203 ASP A O 1
ATOM 1653 N N . GLY A 1 204 ? 7.951 -11.765 -0.937 1.00 92.69 204 GLY A N 1
ATOM 1654 C CA . GLY A 1 204 ? 7.317 -12.054 -2.218 1.00 92.69 204 GLY A CA 1
ATOM 1655 C C . GLY A 1 204 ? 7.889 -13.279 -2.931 1.00 92.69 204 GLY A C 1
ATOM 1656 O O . GLY A 1 204 ? 7.151 -13.907 -3.688 1.00 92.69 204 GLY A O 1
ATOM 1657 N N . ARG A 1 205 ? 9.138 -13.686 -2.641 1.00 92.12 205 ARG A N 1
ATOM 1658 C CA . ARG A 1 205 ? 9.789 -14.836 -3.299 1.00 92.12 205 ARG A CA 1
ATOM 1659 C C . ARG A 1 205 ? 8.999 -16.140 -3.159 1.00 92.12 205 ARG A C 1
ATOM 1661 O O . ARG A 1 205 ? 9.093 -17.020 -4.009 1.00 92.12 205 ARG A O 1
ATOM 1668 N N . PHE A 1 206 ? 8.229 -16.268 -2.078 1.00 92.00 206 PHE A N 1
ATOM 1669 C CA . PHE A 1 206 ? 7.420 -17.453 -1.805 1.00 92.00 206 PHE A CA 1
ATOM 1670 C C . PHE A 1 206 ? 6.113 -17.479 -2.603 1.00 92.00 206 PHE A C 1
ATOM 1672 O O . PHE A 1 206 ? 5.451 -18.503 -2.633 1.00 92.00 206 PHE A O 1
ATOM 1679 N N . TYR A 1 207 ? 5.753 -16.389 -3.281 1.00 91.12 207 TYR A N 1
ATOM 1680 C CA . TYR A 1 207 ? 4.489 -16.251 -4.013 1.00 91.12 207 TYR A CA 1
ATOM 1681 C C . TYR A 1 207 ? 4.710 -15.968 -5.504 1.00 91.12 207 TYR A C 1
ATOM 1683 O O . TYR A 1 207 ? 3.949 -16.428 -6.348 1.00 91.12 207 TYR A O 1
ATOM 1691 N N . VAL A 1 208 ? 5.776 -15.235 -5.835 1.00 91.06 208 VAL A N 1
ATOM 1692 C CA . VAL A 1 208 ? 6.180 -14.847 -7.193 1.00 91.06 208 VAL A CA 1
ATOM 1693 C C . VAL A 1 208 ? 7.709 -14.914 -7.317 1.00 91.06 208 VAL A C 1
ATOM 1695 O O . VAL A 1 208 ? 8.394 -14.847 -6.297 1.00 91.06 208 VAL A O 1
ATOM 1698 N N . PRO A 1 209 ? 8.292 -15.014 -8.528 1.00 90.75 209 PRO A N 1
ATOM 1699 C CA . PRO A 1 209 ? 9.746 -15.077 -8.717 1.00 90.75 209 PRO A CA 1
ATOM 1700 C C . PRO A 1 209 ? 10.430 -13.707 -8.520 1.00 90.75 209 PRO A C 1
ATOM 1702 O O . PRO A 1 209 ? 11.161 -13.224 -9.384 1.00 90.75 209 PRO A O 1
ATOM 1705 N N . GLN A 1 210 ? 10.186 -13.056 -7.380 1.00 89.00 210 GLN A N 1
ATOM 1706 C CA . GLN A 1 210 ? 10.731 -11.752 -7.020 1.00 89.00 210 GLN A CA 1
ATOM 1707 C C . GLN A 1 210 ? 11.098 -11.716 -5.536 1.00 89.00 210 GLN A C 1
ATOM 1709 O O . GLN A 1 210 ? 10.248 -11.918 -4.676 1.00 89.00 210 GLN A O 1
ATOM 1714 N N . HIS A 1 211 ? 12.346 -11.355 -5.236 1.00 90.81 211 HIS A N 1
ATOM 1715 C CA . HIS A 1 211 ? 12.747 -11.021 -3.874 1.00 90.81 211 HIS A CA 1
ATOM 1716 C C . HIS A 1 211 ? 12.141 -9.677 -3.455 1.00 90.81 211 HIS A C 1
ATOM 1718 O O . HIS A 1 211 ? 12.514 -8.632 -3.999 1.00 90.81 211 HIS A O 1
ATOM 1724 N N . ARG A 1 212 ? 11.200 -9.690 -2.506 1.00 90.19 212 ARG A N 1
ATOM 1725 C CA . ARG A 1 212 ? 10.525 -8.473 -2.045 1.00 90.19 212 ARG A CA 1
ATOM 1726 C C . ARG A 1 212 ? 9.976 -8.659 -0.640 1.00 90.19 212 ARG A C 1
ATOM 1728 O O . ARG A 1 212 ? 8.842 -9.077 -0.451 1.00 90.19 212 ARG A O 1
ATOM 1735 N N . GLU A 1 213 ? 10.771 -8.261 0.337 1.00 94.56 213 GLU A N 1
ATOM 1736 C CA . GLU A 1 213 ? 10.377 -8.288 1.742 1.00 94.56 213 GLU A CA 1
ATOM 1737 C C . GLU A 1 213 ? 9.553 -7.051 2.124 1.00 94.56 213 GLU A C 1
ATOM 1739 O O . GLU A 1 213 ? 9.929 -5.910 1.807 1.00 94.56 213 GLU A O 1
ATOM 1744 N N . ARG A 1 214 ? 8.443 -7.272 2.830 1.00 94.44 214 ARG A N 1
ATOM 1745 C CA . ARG A 1 214 ? 7.532 -6.240 3.338 1.00 94.44 214 ARG A CA 1
ATOM 1746 C C . ARG A 1 214 ? 7.041 -6.589 4.727 1.00 94.44 214 ARG A C 1
ATOM 1748 O O . ARG A 1 214 ? 6.786 -7.753 5.009 1.00 94.44 214 ARG A O 1
ATOM 1755 N N . ILE A 1 215 ? 6.925 -5.576 5.583 1.00 96.25 215 ILE A N 1
ATOM 1756 C CA . ILE A 1 215 ? 6.234 -5.739 6.859 1.00 96.25 215 ILE A CA 1
ATOM 1757 C C . ILE A 1 215 ? 4.736 -5.601 6.611 1.00 96.25 215 ILE A C 1
ATOM 1759 O O . ILE A 1 215 ? 4.296 -4.642 5.974 1.00 96.25 215 ILE A O 1
ATOM 1763 N N . LEU A 1 216 ? 3.975 -6.555 7.129 1.00 97.88 216 LEU A N 1
ATOM 1764 C CA . LEU A 1 216 ? 2.528 -6.475 7.237 1.00 97.88 216 LEU A CA 1
ATOM 1765 C C . LEU A 1 216 ? 2.169 -6.273 8.703 1.00 97.88 216 LEU A C 1
ATOM 1767 O O . LEU A 1 216 ? 2.738 -6.929 9.573 1.00 97.88 216 LEU A O 1
ATOM 1771 N N . ILE A 1 217 ? 1.239 -5.364 8.969 1.00 98.38 217 ILE A N 1
ATOM 1772 C CA . ILE A 1 217 ? 0.728 -5.056 10.303 1.00 98.38 217 ILE A CA 1
ATOM 1773 C C . ILE A 1 217 ? -0.781 -5.271 10.261 1.00 98.38 217 ILE A C 1
ATOM 1775 O O . ILE A 1 217 ? -1.495 -4.558 9.559 1.00 98.38 217 ILE A O 1
ATOM 1779 N N . VAL A 1 218 ? -1.257 -6.264 10.998 1.00 98.50 218 VAL A N 1
ATOM 1780 C CA . VAL A 1 218 ? -2.668 -6.640 11.082 1.00 98.50 218 VAL A CA 1
ATOM 1781 C C . VAL A 1 218 ? -3.194 -6.204 12.436 1.00 98.50 218 VAL A C 1
ATOM 1783 O O . VAL A 1 218 ? -2.540 -6.451 13.446 1.00 98.50 218 VAL A O 1
ATOM 1786 N N . GLY A 1 219 ? -4.362 -5.574 12.477 1.00 98.12 219 GLY A N 1
ATOM 1787 C CA . GLY A 1 219 ? -5.004 -5.223 13.738 1.00 98.12 219 GLY A CA 1
ATOM 1788 C C . GLY A 1 219 ? -6.463 -5.622 13.795 1.00 98.12 219 GLY A C 1
ATOM 1789 O O . GLY A 1 219 ? -7.142 -5.607 12.773 1.00 98.12 219 GLY A O 1
ATOM 1790 N N . PHE A 1 220 ? -6.938 -5.945 14.994 1.00 98.62 220 PHE A N 1
ATOM 1791 C CA . PHE A 1 220 ? -8.322 -6.326 15.275 1.00 98.62 220 PHE A CA 1
ATOM 1792 C C . PHE A 1 220 ? -8.881 -5.494 16.431 1.00 98.62 220 PHE A C 1
ATOM 1794 O O . PHE A 1 220 ? -8.194 -5.285 17.432 1.00 98.62 220 PHE A O 1
ATOM 1801 N N . ASP A 1 221 ? -10.115 -5.005 16.298 1.00 98.06 221 ASP A N 1
ATOM 1802 C CA . ASP A 1 221 ? -10.740 -4.157 17.318 1.00 98.06 221 ASP A CA 1
ATOM 1803 C C . ASP A 1 221 ? -11.025 -4.968 18.597 1.00 98.06 221 ASP A C 1
ATOM 1805 O O . ASP A 1 221 ? -11.856 -5.887 18.598 1.00 98.06 221 ASP A O 1
ATOM 1809 N N . ARG A 1 222 ? -10.372 -4.612 19.714 1.00 97.25 222 ARG A N 1
ATOM 1810 C CA . ARG A 1 222 ? -10.539 -5.313 21.000 1.00 97.25 222 ARG A CA 1
ATOM 1811 C C . ARG A 1 222 ? -11.941 -5.162 21.576 1.00 97.25 222 ARG A C 1
ATOM 1813 O O . ARG A 1 222 ? -12.370 -6.010 22.356 1.00 97.25 222 ARG A O 1
ATOM 1820 N N . LYS A 1 223 ? -12.687 -4.126 21.187 1.00 96.00 223 LYS A N 1
ATOM 1821 C CA . LYS A 1 223 ? -14.087 -3.949 21.605 1.00 96.00 223 LYS A CA 1
ATOM 1822 C C . LYS A 1 223 ? -15.016 -4.961 20.946 1.00 96.00 223 LYS A C 1
ATOM 1824 O O . LYS A 1 223 ? -16.086 -5.230 21.483 1.00 96.00 223 LYS A O 1
ATOM 1829 N N . ILE A 1 224 ? -14.612 -5.506 19.799 1.00 96.12 224 ILE A N 1
ATOM 1830 C CA . ILE A 1 224 ? -15.396 -6.470 19.024 1.00 96.12 224 ILE A CA 1
ATOM 1831 C C . ILE A 1 224 ? -14.963 -7.898 19.352 1.00 96.12 224 ILE A C 1
ATOM 1833 O O . ILE A 1 224 ? -15.811 -8.757 19.580 1.00 96.12 224 ILE A O 1
ATOM 1837 N N . TYR A 1 225 ? -13.654 -8.146 19.396 1.00 96.06 225 TYR A N 1
ATOM 1838 C CA . TYR A 1 225 ? -13.095 -9.497 19.500 1.00 96.06 225 TYR A CA 1
ATOM 1839 C C . TYR A 1 225 ? -12.485 -9.824 20.872 1.00 96.06 225 TYR A C 1
ATOM 1841 O O . TYR A 1 225 ? -12.104 -10.966 21.116 1.00 96.06 225 TYR A O 1
ATOM 1849 N N . GLY A 1 226 ? -12.408 -8.855 21.787 1.00 92.75 226 GLY A N 1
ATOM 1850 C CA . GLY A 1 226 ? -11.729 -9.013 23.073 1.00 92.75 226 GLY A CA 1
ATOM 1851 C C . GLY A 1 226 ? -10.207 -8.872 22.968 1.00 92.75 226 GLY A C 1
ATOM 1852 O O . GLY A 1 226 ? -9.670 -8.429 21.957 1.00 92.75 226 GLY A O 1
ATOM 1853 N N . LYS A 1 227 ? -9.498 -9.214 24.051 1.00 85.62 227 LYS A N 1
ATOM 1854 C CA . LYS A 1 227 ? -8.025 -9.117 24.128 1.00 85.62 227 LYS A CA 1
ATOM 1855 C C . LYS A 1 227 ? -7.296 -10.405 23.744 1.00 85.62 227 LYS A C 1
ATOM 1857 O O . LYS A 1 227 ? -6.114 -10.361 23.436 1.00 85.62 227 LYS A O 1
ATOM 1862 N N . GLU A 1 228 ? -7.983 -11.540 23.774 1.00 88.50 228 GLU A N 1
ATOM 1863 C CA . GLU A 1 228 ? -7.406 -12.864 23.516 1.00 88.50 228 GLU A CA 1
ATOM 1864 C C . GLU A 1 228 ? -7.659 -13.273 22.062 1.00 88.50 228 GLU A C 1
ATOM 1866 O O . GLU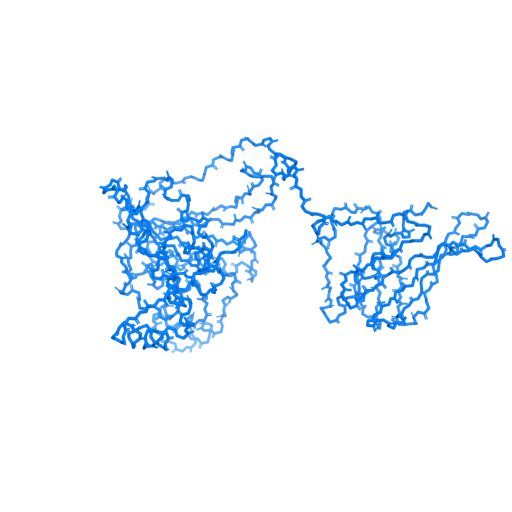 A 1 228 ? -8.369 -14.231 21.770 1.00 88.50 228 GLU A O 1
ATOM 1871 N N . ILE A 1 229 ? -7.124 -12.481 21.132 1.00 92.38 229 ILE A N 1
ATOM 1872 C CA . ILE A 1 229 ? -7.261 -12.743 19.699 1.00 92.38 229 ILE A CA 1
ATOM 1873 C C . ILE A 1 229 ? -6.120 -13.659 19.269 1.00 92.38 229 ILE A C 1
ATOM 1875 O O . ILE A 1 229 ? -4.950 -13.295 19.362 1.00 92.38 229 ILE A O 1
ATOM 1879 N N . GLU A 1 230 ? -6.454 -14.844 18.770 1.00 91.94 230 GLU A N 1
ATOM 1880 C CA . GLU A 1 230 ? -5.477 -15.743 18.163 1.00 91.94 230 GLU A CA 1
ATOM 1881 C C . GLU A 1 230 ? -5.394 -15.472 16.658 1.00 91.94 230 GLU A C 1
ATOM 1883 O O . GLU A 1 230 ? -6.278 -15.841 15.884 1.00 91.94 230 GLU A O 1
ATOM 1888 N N . PHE A 1 231 ? -4.313 -14.816 16.235 1.00 95.81 231 PHE A N 1
ATOM 1889 C CA . PHE A 1 231 ? -3.982 -14.608 14.829 1.00 95.81 231 PHE A CA 1
ATOM 1890 C C . PHE A 1 231 ? -2.555 -15.075 14.550 1.00 95.81 231 PHE A C 1
ATOM 1892 O O . PHE A 1 231 ? -1.634 -14.821 15.327 1.00 95.81 231 PHE A O 1
ATOM 1899 N N . GLN A 1 232 ? -2.368 -15.742 13.413 1.00 95.44 232 GLN A N 1
ATOM 1900 C CA . GLN A 1 232 ? -1.059 -16.162 12.927 1.00 95.44 232 GLN A CA 1
ATOM 1901 C C . GLN A 1 232 ? -0.937 -15.823 11.445 1.00 95.44 232 GLN 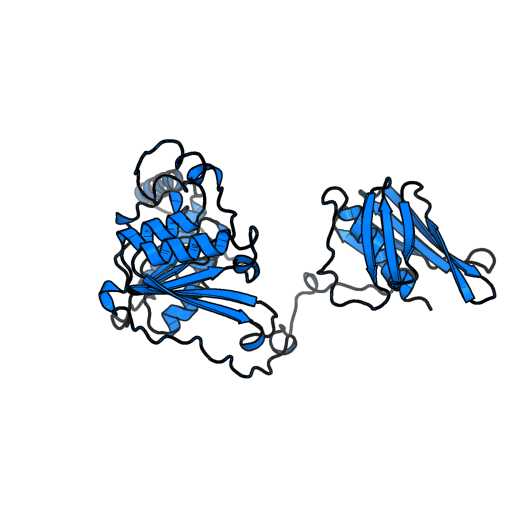A C 1
ATOM 1903 O O . GLN A 1 232 ? -1.874 -16.024 10.668 1.00 95.44 232 GLN A O 1
ATOM 1908 N N . PHE A 1 233 ? 0.234 -15.327 11.051 1.00 95.44 233 PHE A N 1
ATOM 1909 C CA . PHE A 1 233 ? 0.551 -15.135 9.642 1.00 95.44 233 PHE A CA 1
ATOM 1910 C C . PHE A 1 233 ? 0.635 -16.489 8.922 1.00 95.44 233 PHE A C 1
ATOM 1912 O O . PHE A 1 233 ? 1.018 -17.493 9.533 1.00 95.44 233 PHE A O 1
ATOM 1919 N N . PRO A 1 234 ? 0.265 -16.546 7.629 1.00 90.56 234 PRO A N 1
ATOM 1920 C CA . PRO A 1 234 ? 0.284 -17.791 6.882 1.00 90.56 234 PRO A CA 1
ATOM 1921 C C . PRO A 1 234 ? 1.712 -18.323 6.758 1.00 90.56 234 PRO A C 1
ATOM 1923 O O . PRO A 1 234 ? 2.655 -17.571 6.506 1.00 90.56 234 PRO A O 1
ATOM 1926 N N . VAL A 1 235 ? 1.858 -19.643 6.865 1.00 91.88 235 VAL A N 1
ATOM 1927 C CA . VAL A 1 235 ? 3.117 -20.310 6.525 1.00 91.88 235 VAL A CA 1
ATOM 1928 C C . VAL A 1 235 ? 3.371 -20.105 5.026 1.00 91.88 235 VAL A C 1
ATOM 1930 O O . VAL A 1 235 ? 2.491 -20.445 4.228 1.00 91.88 235 VAL A O 1
ATOM 1933 N N . PRO A 1 236 ? 4.535 -19.560 4.618 1.00 90.62 236 PRO A N 1
ATOM 1934 C CA . PRO A 1 236 ? 4.814 -19.312 3.211 1.00 90.62 236 PRO A CA 1
ATOM 1935 C C . PRO A 1 236 ? 4.692 -20.598 2.383 1.00 90.62 236 PRO A C 1
ATOM 1937 O O . PRO A 1 236 ? 5.221 -21.640 2.791 1.00 90.62 236 PRO A O 1
ATOM 1940 N N . PRO A 1 237 ? 4.013 -20.563 1.224 1.00 90.12 237 PRO A N 1
ATOM 1941 C CA . PRO A 1 237 ? 3.886 -21.741 0.386 1.00 90.12 237 PRO A CA 1
ATOM 1942 C C . PRO A 1 237 ? 5.234 -22.093 -0.250 1.00 90.12 237 PRO A C 1
ATOM 1944 O O . PRO A 1 237 ? 6.130 -21.259 -0.402 1.00 90.12 237 PRO A O 1
ATOM 1947 N N . LYS A 1 238 ? 5.377 -23.354 -0.666 1.00 86.50 238 LYS A N 1
ATOM 1948 C CA . LYS A 1 238 ? 6.500 -23.745 -1.515 1.00 86.50 238 LYS A CA 1
ATOM 1949 C C . LYS A 1 238 ? 6.245 -23.226 -2.930 1.00 86.50 238 LYS A C 1
ATOM 1951 O O . LYS A 1 238 ? 5.229 -23.570 -3.529 1.00 86.50 238 LYS A O 1
ATOM 1956 N N . ASN A 1 239 ? 7.177 -22.443 -3.460 1.00 82.12 239 ASN A N 1
ATOM 1957 C CA . ASN A 1 239 ? 7.109 -21.910 -4.814 1.00 82.12 239 ASN A CA 1
ATOM 1958 C C . ASN A 1 239 ? 8.390 -22.237 -5.584 1.00 82.12 239 ASN A C 1
ATOM 1960 O O . ASN A 1 239 ? 9.479 -21.840 -5.177 1.00 82.12 239 ASN A O 1
ATOM 1964 N N . ASP A 1 240 ? 8.233 -22.946 -6.701 1.00 86.31 240 ASP A N 1
ATOM 1965 C CA . ASP A 1 240 ? 9.327 -23.326 -7.600 1.00 86.31 240 ASP A CA 1
ATOM 1966 C C . ASP A 1 240 ? 9.337 -22.478 -8.894 1.00 86.31 240 ASP A C 1
ATOM 1968 O O . ASP A 1 240 ? 10.160 -22.719 -9.783 1.00 86.31 240 ASP A O 1
ATOM 1972 N N . MET A 1 241 ? 8.434 -21.490 -9.008 1.00 87.88 241 MET A N 1
ATOM 1973 C CA . MET A 1 241 ? 8.331 -20.584 -10.156 1.00 87.88 241 MET A CA 1
ATOM 1974 C C . MET A 1 241 ? 9.595 -19.732 -10.296 1.00 87.88 241 MET A C 1
ATOM 1976 O O . MET A 1 241 ? 10.144 -19.211 -9.323 1.00 87.88 241 MET A O 1
ATOM 1980 N N . LYS A 1 242 ? 10.054 -19.562 -11.534 1.00 87.50 242 LYS A N 1
ATOM 1981 C CA . LYS A 1 242 ? 11.262 -18.818 -11.896 1.00 87.50 242 LYS A CA 1
ATOM 1982 C C . LYS A 1 242 ? 10.908 -17.641 -12.788 1.00 87.50 242 LYS A C 1
ATOM 1984 O O . LYS A 1 242 ? 9.873 -17.624 -13.441 1.00 87.50 242 LYS A O 1
ATOM 1989 N N . LEU A 1 243 ? 11.826 -16.679 -12.884 1.00 85.44 243 LEU A N 1
ATOM 1990 C CA . LEU A 1 243 ? 11.651 -15.507 -13.746 1.00 85.44 243 LEU A CA 1
ATOM 1991 C C . LEU A 1 243 ? 11.335 -15.897 -15.197 1.00 85.44 243 LEU A C 1
ATOM 1993 O O . LEU A 1 243 ? 10.464 -15.298 -15.809 1.00 85.44 243 LEU A O 1
ATOM 1997 N N . LYS A 1 244 ? 11.996 -16.935 -15.725 1.00 87.12 244 LYS A N 1
ATOM 1998 C CA . LYS A 1 244 ? 11.757 -17.438 -17.086 1.00 87.12 244 LYS A CA 1
ATOM 1999 C C . LYS A 1 244 ? 10.312 -17.892 -17.336 1.00 87.12 244 LYS A C 1
ATOM 2001 O O . LYS A 1 244 ? 9.891 -17.893 -18.481 1.00 87.12 244 LYS A O 1
ATOM 2006 N N . ASP A 1 245 ? 9.587 -18.283 -16.287 1.00 86.38 245 ASP A N 1
ATOM 2007 C CA . ASP A 1 245 ? 8.232 -18.826 -16.397 1.00 86.38 245 ASP A CA 1
ATOM 2008 C C . ASP A 1 245 ? 7.183 -17.707 -16.547 1.00 86.38 245 ASP A C 1
ATOM 2010 O O . ASP A 1 245 ? 6.021 -17.991 -16.817 1.00 86.38 245 ASP A O 1
ATOM 2014 N N . ILE A 1 246 ? 7.588 -16.440 -16.378 1.00 85.25 246 ILE A N 1
ATOM 2015 C CA . ILE A 1 246 ? 6.730 -15.251 -16.507 1.00 85.25 246 ILE A CA 1
ATOM 2016 C C . ILE A 1 246 ? 7.201 -14.288 -17.611 1.00 85.25 246 ILE A C 1
ATOM 2018 O O . ILE A 1 246 ? 6.741 -13.148 -17.666 1.00 85.25 246 ILE A O 1
ATOM 2022 N N . LEU A 1 247 ? 8.150 -14.707 -18.456 1.00 85.62 247 LEU A N 1
ATOM 2023 C CA . LEU A 1 247 ? 8.598 -13.906 -19.597 1.00 85.62 247 LEU A CA 1
ATOM 2024 C C . LEU A 1 247 ? 7.611 -14.031 -20.762 1.00 85.62 247 LEU A C 1
ATOM 2026 O O . LEU A 1 247 ? 7.038 -15.092 -20.990 1.00 85.62 247 LEU A O 1
ATOM 2030 N N . GLU A 1 248 ? 7.447 -12.952 -21.523 1.00 82.75 248 GLU A N 1
ATOM 2031 C CA . GLU A 1 248 ? 6.710 -12.980 -22.787 1.00 82.75 248 GLU A CA 1
ATOM 2032 C C . GLU A 1 248 ? 7.557 -13.649 -23.883 1.00 82.75 248 GLU A C 1
ATOM 2034 O O . GLU A 1 248 ? 8.735 -13.327 -24.046 1.00 82.75 248 GLU A O 1
ATOM 2039 N N . ASP A 1 249 ? 6.954 -14.544 -24.672 1.00 84.00 249 ASP A N 1
ATOM 2040 C CA . ASP A 1 249 ? 7.654 -15.258 -25.755 1.00 84.00 249 ASP A CA 1
ATOM 2041 C C . ASP A 1 249 ? 8.056 -14.337 -26.919 1.00 84.00 249 ASP A C 1
ATOM 2043 O O . ASP A 1 249 ? 9.056 -14.565 -27.602 1.00 84.00 249 ASP A O 1
ATOM 2047 N N . SER A 1 250 ? 7.256 -13.298 -27.176 1.00 84.25 250 SER A N 1
ATOM 2048 C CA . SER A 1 250 ? 7.437 -12.378 -28.297 1.00 84.25 250 SER A CA 1
ATOM 2049 C C . SER A 1 250 ? 7.510 -10.946 -27.793 1.00 84.25 250 SER A C 1
ATOM 2051 O O . SER A 1 250 ? 6.498 -10.333 -27.465 1.00 84.25 250 SER A O 1
ATOM 2053 N N . VAL A 1 251 ? 8.728 -10.413 -27.752 1.00 79.50 251 VAL A N 1
ATOM 2054 C CA . VAL A 1 251 ? 9.011 -9.067 -27.258 1.00 79.50 251 VAL A CA 1
ATOM 2055 C C . VAL A 1 251 ? 9.400 -8.168 -28.430 1.00 79.50 251 VAL A C 1
ATOM 2057 O O . VAL A 1 251 ? 10.235 -8.527 -29.260 1.00 79.50 251 VAL A O 1
ATOM 2060 N N . ASP A 1 252 ? 8.797 -6.981 -28.502 1.00 74.50 252 ASP A N 1
ATOM 2061 C CA . ASP A 1 252 ? 9.169 -5.951 -29.478 1.00 74.50 252 ASP A CA 1
ATOM 2062 C C . ASP A 1 252 ? 10.658 -5.589 -29.317 1.00 74.50 252 ASP A C 1
ATOM 2064 O O . ASP A 1 252 ? 11.139 -5.354 -28.205 1.00 74.50 252 ASP A O 1
ATOM 2068 N N . GLY A 1 253 ? 11.391 -5.515 -30.434 1.00 68.94 253 GLY A N 1
ATOM 2069 C CA . GLY A 1 253 ? 12.827 -5.230 -30.457 1.00 68.94 253 GLY A CA 1
ATOM 2070 C C . GLY A 1 253 ? 13.222 -3.955 -29.705 1.00 68.94 253 GLY A C 1
ATOM 2071 O O . GLY A 1 253 ? 14.320 -3.894 -29.164 1.00 68.94 253 GLY A O 1
ATOM 2072 N N . LYS A 1 254 ? 12.317 -2.974 -29.558 1.00 73.75 254 LYS A N 1
ATOM 2073 C CA . LYS A 1 254 ? 12.574 -1.763 -28.753 1.00 73.75 254 LYS A CA 1
ATOM 2074 C C . LYS A 1 254 ? 12.810 -2.033 -27.259 1.00 73.75 254 LYS A C 1
ATOM 2076 O O . LYS A 1 254 ? 13.384 -1.189 -26.581 1.00 73.75 254 LYS A O 1
ATOM 2081 N N . TYR A 1 255 ? 12.349 -3.175 -26.745 1.00 62.28 255 TYR A N 1
ATOM 2082 C CA . TYR A 1 255 ? 12.597 -3.628 -25.372 1.00 62.28 255 TYR A CA 1
ATOM 2083 C C . TYR A 1 255 ? 13.791 -4.589 -25.282 1.00 62.28 255 TYR A C 1
ATOM 2085 O O . TYR A 1 255 ? 14.170 -5.007 -24.190 1.00 62.28 255 TYR A O 1
ATOM 2093 N N . THR A 1 256 ? 14.399 -4.935 -26.421 1.00 55.44 256 THR A N 1
ATOM 2094 C CA . THR A 1 256 ? 15.618 -5.739 -26.473 1.00 55.44 256 THR A CA 1
ATOM 2095 C C . THR A 1 256 ? 16.825 -4.814 -26.405 1.00 55.44 256 THR A C 1
ATOM 2097 O O . THR A 1 256 ? 17.019 -3.944 -27.254 1.00 55.44 256 THR A O 1
ATOM 2100 N N . VAL A 1 257 ? 17.688 -5.014 -25.409 1.00 49.47 257 VAL A N 1
ATOM 2101 C CA . VAL A 1 257 ? 18.999 -4.361 -25.391 1.00 49.47 257 VAL A CA 1
ATOM 2102 C C . VAL A 1 257 ? 19.851 -5.005 -26.485 1.00 49.47 257 VAL A C 1
ATOM 2104 O O . VAL A 1 257 ? 20.344 -6.123 -26.334 1.00 49.47 257 VAL A O 1
ATOM 2107 N N . HIS A 1 258 ? 20.006 -4.322 -27.619 1.00 42.03 258 HIS A N 1
ATOM 2108 C CA . HIS A 1 258 ? 20.876 -4.778 -28.698 1.00 42.03 258 HIS A CA 1
ATOM 2109 C C . HIS A 1 258 ? 22.343 -4.665 -28.275 1.00 42.03 258 HIS A C 1
ATOM 2111 O O . HIS A 1 258 ? 22.964 -3.610 -28.395 1.00 42.03 258 HIS A O 1
ATOM 2117 N N . ILE A 1 259 ? 22.929 -5.773 -27.824 1.00 40.47 259 ILE A N 1
ATOM 2118 C CA . ILE A 1 259 ? 24.379 -5.871 -27.653 1.00 40.47 259 ILE A CA 1
ATOM 2119 C C . ILE A 1 259 ? 24.996 -6.073 -29.043 1.00 40.47 259 ILE A C 1
ATOM 2121 O O . ILE A 1 259 ? 25.145 -7.201 -29.517 1.00 40.47 259 ILE A O 1
ATOM 2125 N N . LYS A 1 260 ? 25.354 -4.980 -29.728 1.00 36.84 260 LYS A N 1
ATOM 2126 C CA . LYS A 1 260 ? 26.212 -5.060 -30.918 1.00 36.84 260 LYS A CA 1
ATOM 2127 C C . LYS A 1 260 ? 27.633 -5.413 -30.474 1.00 36.84 260 LYS A C 1
ATOM 2129 O O . LYS A 1 260 ? 28.399 -4.551 -30.058 1.00 36.84 260 LYS A O 1
ATOM 2134 N N . ARG A 1 261 ? 27.984 -6.698 -30.561 1.00 39.00 261 ARG A N 1
ATOM 2135 C CA . ARG A 1 261 ? 29.379 -7.154 -30.519 1.00 39.00 261 ARG A CA 1
ATOM 2136 C C . ARG A 1 261 ? 30.049 -6.821 -31.853 1.00 39.00 261 ARG A C 1
ATOM 2138 O O . ARG A 1 261 ? 30.109 -7.663 -32.741 1.00 39.00 261 ARG A O 1
ATOM 2145 N N . GLU A 1 262 ? 30.558 -5.606 -31.988 1.00 38.28 262 GLU A N 1
ATOM 2146 C CA . GLU A 1 262 ? 31.602 -5.298 -32.969 1.00 38.28 262 GLU A CA 1
ATOM 2147 C C . GLU A 1 262 ? 32.923 -5.037 -32.227 1.00 38.28 262 GLU A C 1
ATOM 2149 O O . GLU A 1 262 ? 32.955 -4.959 -31.000 1.00 38.28 262 GLU A O 1
ATOM 2154 N N . LYS A 1 263 ? 34.049 -5.047 -32.946 1.00 44.16 263 LYS A N 1
ATOM 2155 C CA . LYS A 1 263 ? 35.398 -4.877 -32.384 1.00 44.16 263 LYS A CA 1
ATOM 2156 C C . LYS A 1 263 ? 35.514 -3.498 -31.712 1.00 44.16 263 LYS A C 1
ATOM 2158 O O . LYS A 1 263 ? 35.819 -2.523 -32.386 1.00 44.16 263 LYS A O 1
ATOM 2163 N N . GLY A 1 264 ? 35.267 -3.442 -30.404 1.00 54.56 264 GLY A N 1
ATOM 2164 C CA . GLY A 1 264 ? 35.029 -2.195 -29.668 1.00 54.56 264 GLY A CA 1
ATOM 2165 C C . GLY A 1 264 ? 33.559 -2.103 -29.246 1.00 54.56 264 GLY A C 1
ATOM 2166 O O . GLY A 1 264 ? 32.681 -2.189 -30.100 1.00 54.56 264 GLY A O 1
ATOM 2167 N N . PHE A 1 265 ? 33.266 -1.969 -27.951 1.00 56.06 265 PHE A N 1
ATOM 2168 C CA . PHE A 1 265 ? 31.888 -1.825 -27.466 1.00 56.06 265 PHE A CA 1
ATOM 2169 C C . PHE A 1 265 ? 31.660 -0.423 -26.902 1.00 56.06 265 PHE A C 1
ATOM 2171 O O . PHE A 1 265 ? 32.485 0.107 -26.161 1.00 56.06 265 PHE A O 1
ATOM 2178 N N . ASN A 1 266 ? 30.508 0.155 -27.240 1.00 56.25 266 ASN A N 1
ATOM 2179 C CA . ASN A 1 266 ? 30.051 1.436 -26.716 1.00 56.25 266 ASN A CA 1
ATOM 2180 C C . ASN A 1 266 ? 28.886 1.176 -25.764 1.00 56.25 266 ASN A C 1
ATOM 2182 O O . ASN A 1 266 ? 27.912 0.522 -26.138 1.00 56.25 266 ASN A O 1
ATOM 2186 N N . PHE A 1 267 ? 28.992 1.676 -24.538 1.00 56.44 267 PHE A N 1
ATOM 2187 C CA . PHE A 1 267 ? 27.973 1.548 -23.508 1.00 56.44 267 PHE A CA 1
ATOM 2188 C C . PHE A 1 267 ? 27.402 2.930 -23.188 1.00 56.44 267 PHE A C 1
ATOM 2190 O O . PHE A 1 267 ? 28.104 3.802 -22.680 1.00 56.44 267 PHE A O 1
ATOM 2197 N N . THR A 1 268 ? 26.123 3.145 -23.480 1.00 53.81 268 THR A N 1
ATOM 2198 C CA . THR A 1 268 ? 25.417 4.372 -23.096 1.00 53.81 268 THR A CA 1
ATOM 2199 C C . THR A 1 268 ? 24.637 4.093 -21.822 1.00 53.81 268 THR A C 1
ATOM 2201 O O . THR A 1 268 ? 23.704 3.295 -21.826 1.00 53.81 268 THR A O 1
ATOM 2204 N N . ILE A 1 269 ? 25.038 4.729 -20.721 1.00 53.06 269 ILE A N 1
ATOM 2205 C CA . ILE A 1 269 ? 24.386 4.558 -19.413 1.00 53.06 269 ILE A CA 1
ATOM 2206 C C . ILE A 1 269 ? 23.075 5.360 -19.384 1.00 53.06 269 ILE A C 1
ATOM 2208 O O . ILE A 1 269 ? 22.092 4.926 -18.791 1.00 53.06 269 ILE A O 1
ATOM 2212 N N . ASN A 1 270 ? 23.062 6.523 -20.043 1.00 56.34 270 ASN A N 1
ATOM 2213 C CA . ASN A 1 270 ? 21.904 7.378 -20.324 1.00 56.34 270 ASN A CA 1
ATOM 2214 C C . ASN A 1 270 ? 22.292 8.441 -21.377 1.00 56.34 270 ASN A C 1
ATOM 2216 O O . ASN A 1 270 ? 23.454 8.508 -21.778 1.00 56.34 270 ASN A O 1
ATOM 2220 N N . ASP A 1 271 ? 21.364 9.323 -21.763 1.00 57.50 271 ASP A N 1
ATOM 2221 C CA . ASP A 1 271 ? 21.609 10.431 -22.715 1.00 57.50 271 ASP A CA 1
ATOM 2222 C C . ASP A 1 271 ? 22.727 11.403 -22.280 1.00 57.50 271 ASP A C 1
ATOM 2224 O O . ASP A 1 271 ? 23.151 12.271 -23.042 1.00 57.50 271 ASP A O 1
ATOM 2228 N N . TYR A 1 272 ? 23.204 11.280 -21.040 1.00 58.31 272 TYR A N 1
ATOM 2229 C CA . TYR A 1 272 ? 24.198 12.149 -20.433 1.00 58.31 272 TYR A CA 1
ATOM 2230 C C . TYR A 1 272 ? 25.594 11.518 -20.370 1.00 58.31 272 TYR A C 1
ATOM 2232 O O . TYR A 1 272 ? 26.569 12.259 -20.267 1.00 58.31 272 TYR A O 1
ATOM 2240 N N . CYS A 1 273 ? 25.725 10.186 -20.409 1.00 61.22 273 CYS A N 1
ATOM 2241 C CA . CYS A 1 273 ? 27.005 9.506 -20.219 1.00 61.22 273 CYS A CA 1
ATOM 2242 C C . CYS A 1 273 ? 27.198 8.288 -21.123 1.00 61.22 273 CYS A C 1
ATOM 2244 O O . CYS A 1 273 ? 26.339 7.406 -21.229 1.00 61.22 273 CYS A O 1
ATOM 2246 N N . ARG A 1 274 ? 28.385 8.232 -21.731 1.00 68.12 274 ARG A N 1
ATOM 2247 C CA . ARG A 1 274 ? 28.791 7.218 -22.700 1.00 68.12 274 ARG A CA 1
ATOM 2248 C C . ARG A 1 274 ? 30.194 6.715 -22.378 1.00 68.12 274 ARG A C 1
ATOM 2250 O O . ARG A 1 274 ? 31.111 7.510 -22.226 1.00 68.12 274 ARG A O 1
ATOM 2257 N N . LEU A 1 275 ? 30.353 5.404 -22.302 1.00 68.19 275 LEU A N 1
ATOM 2258 C CA . LEU A 1 275 ? 31.622 4.697 -22.179 1.00 68.19 275 LEU A CA 1
ATOM 2259 C C . LEU A 1 275 ? 31.968 4.088 -23.539 1.00 68.19 275 LEU A C 1
ATOM 2261 O O . LEU A 1 275 ? 31.147 3.385 -24.122 1.00 68.19 275 LEU A O 1
ATOM 2265 N N . GLU A 1 276 ? 33.175 4.322 -24.029 1.00 72.62 276 GLU A N 1
ATOM 2266 C CA . GLU A 1 276 ? 33.693 3.701 -25.246 1.00 72.62 276 GLU A CA 1
ATOM 2267 C C . GLU A 1 276 ? 34.888 2.818 -24.895 1.00 72.62 276 GLU A C 1
ATOM 2269 O O . GLU A 1 276 ? 35.817 3.260 -24.221 1.00 72.62 276 GLU A O 1
ATOM 2274 N N . TYR A 1 277 ? 34.864 1.564 -25.340 1.00 69.88 277 TYR A N 1
ATOM 2275 C CA . TYR A 1 277 ? 36.003 0.657 -25.250 1.00 69.88 277 TYR A CA 1
ATOM 2276 C C . TYR A 1 277 ? 36.731 0.590 -26.583 1.00 69.88 277 TYR A C 1
ATOM 2278 O O . TYR A 1 277 ? 36.157 0.235 -27.617 1.00 69.88 277 TYR A O 1
ATOM 2286 N N . LEU A 1 278 ? 38.030 0.848 -26.524 1.00 69.50 278 LEU A N 1
ATOM 2287 C CA . LEU A 1 278 ? 38.938 0.783 -27.649 1.00 69.50 278 LEU A CA 1
ATOM 2288 C C . LEU A 1 278 ? 39.978 -0.313 -27.367 1.00 69.50 278 LEU A C 1
ATOM 2290 O O . LEU A 1 278 ? 40.724 -0.213 -26.386 1.00 69.50 278 LEU A O 1
ATOM 2294 N N . PRO A 1 279 ? 40.074 -1.363 -28.206 1.00 60.94 279 PRO A N 1
ATOM 2295 C CA . PRO A 1 279 ? 41.186 -2.302 -28.131 1.00 60.94 279 PRO A CA 1
ATOM 2296 C C . PRO A 1 279 ? 42.471 -1.549 -28.505 1.00 60.94 279 PRO A C 1
ATOM 2298 O O . PRO A 1 279 ? 42.758 -1.317 -29.678 1.00 60.94 279 PRO A O 1
ATOM 2301 N N . TYR A 1 280 ? 43.210 -1.088 -27.498 1.00 56.62 280 TYR A N 1
ATOM 2302 C CA . TYR A 1 280 ? 44.379 -0.236 -27.672 1.00 56.62 280 TYR A CA 1
ATOM 2303 C C . TYR A 1 280 ? 45.657 -1.070 -27.637 1.00 56.62 280 TYR A C 1
ATOM 2305 O O . TYR A 1 280 ? 45.966 -1.717 -26.645 1.00 56.62 280 TYR A O 1
ATOM 2313 N N . VAL A 1 281 ? 46.424 -1.036 -28.728 1.00 53.97 281 VAL A N 1
ATOM 2314 C CA . VAL A 1 281 ? 47.771 -1.615 -28.793 1.00 53.97 281 VAL A CA 1
ATOM 2315 C C . VAL A 1 281 ? 48.678 -0.586 -29.452 1.00 53.97 281 VAL A C 1
ATOM 2317 O O . VAL A 1 281 ? 48.540 -0.302 -30.641 1.00 53.97 281 VAL A O 1
ATOM 2320 N N . LYS A 1 282 ? 49.617 -0.013 -28.694 1.00 48.50 282 LYS A N 1
ATOM 2321 C CA . LYS A 1 282 ? 50.640 0.893 -29.232 1.00 48.50 282 LYS A CA 1
ATOM 2322 C C . LYS A 1 282 ? 52.014 0.259 -29.035 1.00 48.50 282 LYS A C 1
ATOM 2324 O O . LYS A 1 282 ? 52.381 -0.088 -27.924 1.00 48.50 282 LYS A O 1
ATOM 2329 N N . ASN A 1 283 ? 52.772 0.082 -30.117 1.00 46.56 283 ASN A N 1
ATOM 2330 C CA . ASN A 1 283 ? 54.142 -0.460 -30.092 1.00 46.56 283 ASN A CA 1
ATOM 2331 C C . ASN A 1 283 ? 54.305 -1.812 -29.359 1.00 46.56 283 ASN A C 1
ATOM 2333 O O . ASN A 1 283 ? 55.325 -2.045 -28.717 1.00 46.56 283 ASN A O 1
ATOM 2337 N N . GLY A 1 284 ? 53.308 -2.700 -29.431 1.00 49.56 284 GLY A N 1
ATOM 2338 C CA . GLY A 1 284 ? 53.376 -4.034 -28.815 1.00 49.56 284 GLY A CA 1
ATOM 2339 C C . GLY A 1 284 ? 53.277 -4.056 -27.285 1.00 49.5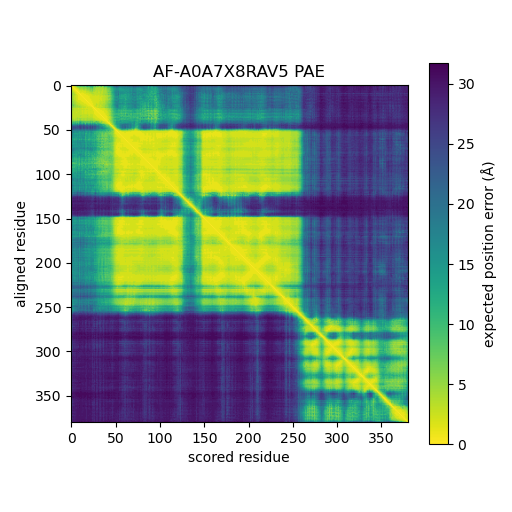6 284 GLY A C 1
ATOM 2340 O O . GLY A 1 284 ? 53.386 -5.128 -26.702 1.00 49.56 284 GLY A O 1
ATOM 2341 N N . VAL A 1 285 ? 53.039 -2.905 -26.643 1.00 50.62 285 VAL A N 1
ATOM 2342 C CA . VAL A 1 285 ? 52.773 -2.786 -25.205 1.00 50.62 285 VAL A CA 1
ATOM 2343 C C . VAL A 1 285 ? 51.545 -1.896 -25.030 1.00 50.62 285 VAL A C 1
ATOM 2345 O O . VAL A 1 285 ? 51.594 -0.684 -25.222 1.00 50.62 2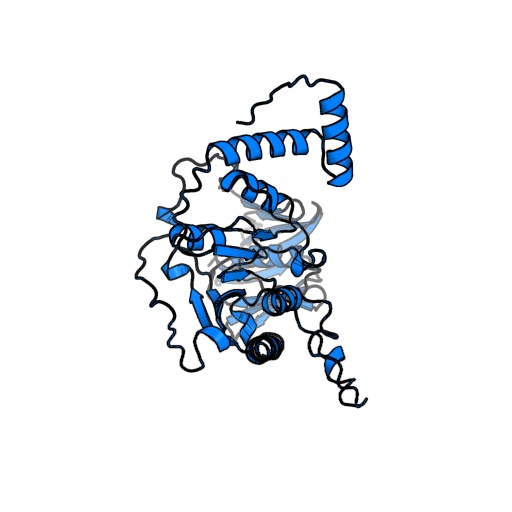85 VAL A O 1
ATOM 2348 N N . GLY A 1 286 ? 50.409 -2.504 -24.717 1.00 55.69 286 GLY A N 1
ATOM 2349 C CA . GLY A 1 286 ? 49.159 -1.787 -24.504 1.00 55.69 286 GLY A CA 1
ATOM 2350 C C . GLY A 1 286 ? 48.042 -2.769 -24.211 1.00 55.69 286 GLY A C 1
ATOM 2351 O O . GLY A 1 286 ? 47.846 -3.720 -24.963 1.00 55.69 286 GLY A O 1
ATOM 2352 N N . GLY A 1 287 ? 47.370 -2.560 -23.087 1.00 62.25 287 GLY A N 1
ATOM 2353 C CA . GLY A 1 287 ? 46.107 -3.200 -22.775 1.00 62.25 287 GLY A CA 1
ATOM 2354 C C . GLY A 1 287 ? 44.939 -2.279 -23.145 1.00 62.25 287 GLY A C 1
ATOM 2355 O O . GLY A 1 287 ? 45.112 -1.263 -23.822 1.00 62.25 287 GLY A O 1
ATOM 2356 N N . PRO A 1 288 ? 43.721 -2.633 -22.734 1.00 66.00 288 PRO A N 1
ATOM 2357 C CA . PRO A 1 288 ? 42.504 -1.944 -23.154 1.00 66.00 288 PRO A CA 1
ATOM 2358 C C . PRO A 1 288 ? 42.484 -0.447 -22.781 1.00 66.00 288 PRO A C 1
ATOM 2360 O O . PRO A 1 288 ? 42.972 -0.044 -21.721 1.00 66.00 288 PRO A O 1
ATOM 2363 N N . LEU A 1 289 ? 41.863 0.365 -23.644 1.00 72.56 289 LEU A N 1
ATOM 2364 C CA . LEU A 1 289 ? 41.579 1.782 -23.413 1.00 72.56 289 LEU A CA 1
ATOM 2365 C C . LEU A 1 289 ? 40.069 1.977 -23.267 1.00 72.56 289 LEU A C 1
ATOM 2367 O O . LEU A 1 289 ? 39.293 1.485 -24.083 1.00 72.56 289 LEU A O 1
ATOM 2371 N N . TYR A 1 290 ? 39.669 2.745 -22.262 1.00 75.81 290 TYR A N 1
ATOM 2372 C CA . TYR A 1 290 ? 38.287 3.149 -22.041 1.00 75.81 290 TYR A CA 1
ATOM 2373 C C . TYR A 1 290 ? 38.208 4.665 -22.057 1.00 75.81 290 TYR A C 1
ATOM 2375 O O . TYR A 1 290 ? 38.979 5.324 -21.363 1.00 75.81 290 TYR A O 1
ATOM 2383 N N . GLU A 1 291 ? 37.268 5.218 -22.809 1.00 80.88 291 GLU A N 1
ATOM 2384 C CA . GLU A 1 291 ? 36.974 6.646 -22.837 1.00 80.88 291 GLU A CA 1
ATOM 2385 C C . GLU A 1 291 ? 35.593 6.880 -22.226 1.00 80.88 291 GLU A C 1
ATOM 2387 O O . GLU A 1 291 ? 34.602 6.286 -22.644 1.00 80.88 291 GLU A O 1
ATOM 2392 N N . ILE A 1 292 ? 35.521 7.730 -21.204 1.00 76.75 292 ILE A N 1
ATOM 2393 C CA . ILE A 1 292 ? 34.261 8.103 -20.559 1.00 76.75 292 ILE A CA 1
ATOM 2394 C C . ILE A 1 292 ? 33.901 9.502 -21.025 1.00 76.75 292 ILE A C 1
ATOM 2396 O O . ILE A 1 292 ? 34.678 10.436 -20.837 1.00 76.75 292 ILE A O 1
ATOM 2400 N N . TYR A 1 293 ? 32.710 9.646 -21.589 1.00 75.75 293 TYR A N 1
ATOM 2401 C CA . TYR A 1 293 ? 32.129 10.900 -22.036 1.00 75.75 293 TYR A CA 1
ATOM 2402 C C . TYR A 1 293 ? 30.949 11.297 -21.159 1.00 75.75 293 TYR A C 1
ATOM 2404 O O . TYR A 1 293 ? 30.133 10.455 -20.772 1.00 75.75 293 TYR A O 1
ATOM 2412 N N . ILE A 1 294 ? 30.829 12.594 -20.895 1.00 73.06 294 ILE A N 1
ATOM 2413 C CA . ILE A 1 294 ? 29.742 13.202 -20.131 1.00 73.06 294 ILE A CA 1
ATOM 2414 C C . ILE A 1 294 ? 29.265 14.429 -20.893 1.00 73.06 294 ILE A C 1
ATOM 2416 O O . ILE A 1 294 ? 30.075 15.270 -21.259 1.00 73.06 294 ILE A O 1
ATOM 2420 N N . LYS A 1 295 ? 27.963 14.519 -21.191 1.00 76.50 295 LYS A N 1
ATOM 2421 C CA . LYS A 1 295 ? 27.404 15.527 -22.116 1.00 76.50 295 LYS A CA 1
ATOM 2422 C C . LYS A 1 295 ? 28.160 15.592 -23.456 1.00 76.50 295 LYS A C 1
ATOM 2424 O O . LYS A 1 295 ? 28.321 16.663 -24.026 1.00 76.50 295 LYS A O 1
ATOM 2429 N N . ASN A 1 296 ? 28.621 14.441 -23.952 1.00 77.06 296 ASN A N 1
ATOM 2430 C CA . ASN A 1 296 ? 29.474 14.305 -25.143 1.00 77.06 296 ASN A CA 1
ATOM 2431 C C . ASN A 1 296 ? 30.884 14.924 -25.040 1.00 77.06 296 ASN A C 1
ATOM 2433 O O . ASN A 1 296 ? 31.608 14.926 -26.032 1.00 77.06 296 ASN A O 1
ATOM 2437 N N . GLU A 1 297 ? 31.320 15.376 -23.863 1.00 78.38 297 GLU A N 1
ATOM 2438 C CA . GLU A 1 297 ? 32.699 15.806 -23.613 1.00 78.38 297 GLU A CA 1
ATOM 2439 C C . GLU A 1 297 ? 33.506 14.672 -22.976 1.00 78.38 297 GLU A C 1
ATOM 2441 O O . GLU A 1 297 ? 33.002 13.955 -22.111 1.00 78.38 297 GLU A O 1
ATOM 2446 N N . LEU A 1 298 ? 34.759 14.486 -23.403 1.00 82.19 298 LEU A N 1
ATOM 2447 C CA . LEU A 1 298 ? 35.645 13.471 -22.832 1.00 82.19 298 LEU A CA 1
ATOM 2448 C C . LEU A 1 298 ? 35.971 13.831 -21.375 1.00 82.19 298 LEU A C 1
ATOM 2450 O O . LEU A 1 298 ? 36.699 14.784 -21.110 1.00 82.19 298 LEU A O 1
ATOM 2454 N N . PHE A 1 299 ? 35.468 13.033 -20.440 1.00 81.38 299 PHE A N 1
ATOM 2455 C CA . PHE A 1 299 ? 35.660 13.216 -19.006 1.00 81.38 299 PHE A CA 1
ATOM 2456 C C . PHE A 1 299 ? 36.956 12.571 -18.499 1.00 81.38 299 PHE A C 1
ATOM 2458 O O . PHE A 1 299 ? 37.678 13.158 -17.690 1.00 81.38 299 PHE A O 1
ATOM 2465 N N . THR A 1 300 ? 37.263 11.349 -18.942 1.00 81.50 300 THR A N 1
ATOM 2466 C CA . THR A 1 300 ? 38.517 10.668 -18.592 1.00 81.50 300 THR A CA 1
ATOM 2467 C C . THR A 1 300 ? 38.827 9.519 -19.543 1.00 81.50 300 THR A C 1
ATOM 2469 O O . THR A 1 300 ? 37.932 8.998 -20.213 1.00 81.50 300 THR A O 1
ATOM 2472 N N . LYS A 1 301 ? 40.095 9.113 -19.579 1.00 82.62 301 LYS A N 1
ATOM 2473 C CA . LYS A 1 301 ? 40.547 7.869 -20.191 1.00 82.62 301 LYS A CA 1
ATOM 2474 C C . LYS A 1 301 ? 41.103 6.953 -19.116 1.00 82.62 301 LYS A C 1
ATOM 2476 O O . LYS A 1 301 ? 41.839 7.420 -18.248 1.00 82.62 301 LYS A O 1
ATOM 2481 N N . ILE A 1 302 ? 40.791 5.667 -19.215 1.00 75.19 302 ILE A N 1
ATOM 2482 C CA . ILE A 1 302 ? 41.394 4.616 -18.400 1.00 75.19 302 ILE A CA 1
ATOM 2483 C C . ILE A 1 302 ? 42.201 3.720 -19.327 1.00 75.19 302 ILE A C 1
ATOM 2485 O O . ILE A 1 302 ? 41.646 3.095 -20.229 1.00 75.19 302 ILE A O 1
ATOM 2489 N N . ILE A 1 303 ? 43.509 3.679 -19.116 1.00 75.31 303 ILE A N 1
ATOM 2490 C CA . ILE A 1 303 ? 44.441 2.867 -19.893 1.00 75.31 303 ILE A CA 1
ATOM 2491 C C . ILE A 1 303 ? 44.966 1.779 -18.974 1.00 75.31 303 ILE A C 1
ATOM 2493 O O . ILE A 1 303 ? 45.442 2.070 -17.876 1.00 75.31 303 ILE A O 1
ATOM 2497 N N . VAL A 1 304 ? 44.912 0.529 -19.421 1.00 71.81 304 VAL A N 1
ATOM 2498 C CA . VAL A 1 304 ? 45.558 -0.565 -18.697 1.00 71.81 304 VAL A CA 1
ATOM 2499 C C . VAL A 1 304 ? 46.824 -0.974 -19.406 1.00 71.81 304 VAL A C 1
ATOM 2501 O O . VAL A 1 304 ? 46.816 -1.342 -20.575 1.00 71.81 304 VAL A O 1
ATOM 2504 N N . HIS A 1 305 ? 47.931 -0.890 -18.683 1.00 70.50 305 HIS A N 1
ATOM 2505 C CA . HIS A 1 305 ? 49.238 -1.306 -19.155 1.00 70.50 305 HIS A CA 1
ATOM 2506 C C . HIS A 1 305 ? 49.510 -2.711 -18.650 1.00 70.50 305 HIS A C 1
ATOM 2508 O O . HIS A 1 305 ? 49.467 -2.963 -17.446 1.00 70.50 305 HIS A O 1
ATOM 2514 N N . GLU A 1 306 ? 49.819 -3.619 -19.563 1.00 63.28 306 GLU A N 1
ATOM 2515 C CA . GLU A 1 306 ? 50.271 -4.963 -19.233 1.00 63.28 306 GLU A CA 1
ATOM 2516 C C . GLU A 1 306 ? 51.790 -5.022 -19.390 1.00 63.28 306 GLU A C 1
ATOM 2518 O O . GLU A 1 306 ? 52.344 -4.671 -20.432 1.00 63.28 306 GLU A O 1
ATOM 2523 N N . THR A 1 307 ? 52.485 -5.403 -18.322 1.00 60.81 307 THR A N 1
ATOM 2524 C CA . THR A 1 307 ? 53.945 -5.556 -18.335 1.00 60.81 307 THR A CA 1
ATOM 2525 C C . THR A 1 307 ? 54.321 -7.005 -18.649 1.00 60.81 307 THR A C 1
ATOM 2527 O O . THR A 1 307 ? 53.572 -7.922 -18.316 1.00 60.81 307 THR A O 1
ATOM 2530 N N . ASN A 1 308 ? 55.518 -7.234 -19.206 1.00 56.00 308 ASN A N 1
ATOM 2531 C CA . ASN A 1 308 ? 56.044 -8.556 -19.610 1.00 56.00 308 ASN A CA 1
ATOM 2532 C C . ASN A 1 308 ? 56.134 -9.625 -18.486 1.00 56.00 308 ASN A C 1
ATOM 2534 O O . ASN A 1 308 ? 56.630 -10.721 -18.726 1.00 56.00 308 ASN A O 1
ATOM 2538 N N . GLY A 1 309 ? 55.671 -9.331 -17.266 1.00 57.41 309 GLY A N 1
ATOM 2539 C CA . GLY A 1 309 ? 55.567 -10.267 -16.140 1.00 57.41 309 GLY A CA 1
ATOM 2540 C C . GLY A 1 309 ? 54.138 -10.481 -15.624 1.00 57.41 309 GLY A C 1
ATOM 2541 O O . GLY A 1 309 ? 53.980 -10.877 -14.472 1.00 57.41 309 GLY A O 1
ATOM 2542 N N . GLY A 1 310 ? 53.106 -10.145 -16.410 1.00 56.88 310 GLY A N 1
ATOM 2543 C CA . GLY A 1 310 ? 51.693 -10.324 -16.038 1.00 56.88 310 GLY A CA 1
ATOM 2544 C C . GLY A 1 310 ? 51.175 -9.331 -14.990 1.00 56.88 310 GLY A C 1
ATOM 2545 O O . GLY A 1 310 ? 50.053 -9.455 -14.507 1.00 56.88 310 GLY A O 1
ATOM 2546 N N . ARG A 1 311 ? 51.973 -8.323 -14.606 1.00 58.38 311 ARG A N 1
ATOM 2547 C CA . ARG A 1 311 ? 51.493 -7.219 -13.765 1.00 58.38 311 ARG A CA 1
ATOM 2548 C C . ARG A 1 311 ? 50.795 -6.181 -14.628 1.00 58.38 311 ARG A C 1
ATOM 2550 O O . ARG A 1 311 ? 51.375 -5.703 -15.605 1.00 58.38 311 ARG A O 1
ATOM 2557 N N . ARG A 1 312 ? 49.600 -5.792 -14.193 1.00 64.94 312 ARG A N 1
ATOM 2558 C CA . ARG A 1 312 ? 48.793 -4.744 -14.813 1.00 64.94 312 ARG A CA 1
ATOM 2559 C C . ARG A 1 312 ? 48.803 -3.480 -13.976 1.00 64.94 312 ARG A C 1
ATOM 2561 O O . ARG A 1 312 ? 48.624 -3.545 -12.758 1.00 64.94 312 ARG A O 1
ATOM 2568 N N . THR A 1 313 ? 49.010 -2.340 -14.621 1.00 67.06 313 THR A N 1
ATOM 2569 C CA . THR A 1 313 ? 48.846 -1.018 -14.008 1.00 67.06 313 THR A CA 1
ATOM 2570 C C . THR A 1 313 ? 47.738 -0.255 -14.722 1.00 67.06 313 THR A C 1
ATOM 2572 O O . THR A 1 313 ? 47.498 -0.460 -15.908 1.00 67.06 313 THR A O 1
ATOM 2575 N N . ILE A 1 314 ? 47.028 0.595 -13.981 1.00 71.94 314 ILE A N 1
ATOM 2576 C CA . ILE A 1 314 ? 45.936 1.421 -14.500 1.00 71.94 314 ILE A CA 1
ATOM 2577 C C . ILE A 1 314 ? 46.416 2.871 -14.501 1.00 71.94 314 ILE A C 1
ATOM 2579 O O . ILE A 1 314 ? 46.874 3.369 -13.474 1.00 71.94 314 ILE A O 1
ATOM 2583 N N . GLU A 1 315 ? 46.305 3.536 -15.641 1.00 76.06 315 GLU A N 1
ATOM 2584 C CA . GLU A 1 315 ? 46.506 4.973 -15.799 1.00 76.06 315 GLU A CA 1
ATOM 2585 C C . GLU A 1 315 ? 45.148 5.640 -16.036 1.00 76.06 315 GLU A C 1
ATOM 2587 O O . GLU A 1 315 ? 44.342 5.156 -16.831 1.00 76.06 315 GLU A O 1
ATOM 2592 N N . ILE A 1 316 ? 44.894 6.749 -15.341 1.00 78.44 316 ILE A N 1
ATOM 2593 C CA . ILE A 1 316 ? 43.662 7.533 -15.460 1.00 78.44 316 ILE A CA 1
ATOM 2594 C C . ILE A 1 316 ? 44.053 8.962 -15.809 1.00 78.44 316 ILE A C 1
ATOM 2596 O O . ILE A 1 316 ? 44.838 9.578 -15.092 1.00 78.44 316 ILE A O 1
ATOM 2600 N N . THR A 1 317 ? 43.516 9.507 -16.899 1.00 82.31 317 THR A N 1
ATOM 2601 C CA . THR A 1 317 ? 43.941 10.834 -17.383 1.00 82.31 317 THR A CA 1
ATOM 2602 C C . THR A 1 317 ? 43.296 11.998 -16.639 1.00 82.31 317 THR A C 1
ATOM 2604 O O . THR A 1 317 ? 43.740 13.133 -16.789 1.00 82.31 317 THR A O 1
ATOM 2607 N N . ASN A 1 318 ? 42.236 11.751 -15.866 1.00 80.25 318 ASN A N 1
ATOM 2608 C CA . ASN A 1 318 ? 41.603 12.795 -15.066 1.00 80.25 318 ASN A CA 1
ATOM 2609 C C . ASN A 1 318 ? 42.287 12.866 -13.686 1.00 80.25 318 ASN A C 1
ATOM 2611 O O . ASN A 1 318 ? 42.170 11.914 -12.913 1.00 80.25 318 ASN A O 1
ATOM 2615 N N . PRO A 1 319 ? 42.978 13.975 -13.361 1.00 79.38 319 PRO A N 1
ATOM 2616 C CA . PRO A 1 319 ? 43.804 14.088 -12.158 1.00 79.38 319 PRO A CA 1
ATOM 2617 C C . PRO A 1 319 ? 42.990 14.178 -10.863 1.00 79.38 319 PRO A C 1
ATOM 2619 O O . PRO A 1 319 ? 43.542 14.007 -9.779 1.00 79.38 319 PRO A O 1
ATOM 2622 N N . PHE A 1 320 ? 41.686 14.444 -10.959 1.00 78.94 320 PHE A N 1
ATOM 2623 C CA . PHE A 1 320 ? 40.796 14.469 -9.803 1.00 78.94 320 PHE A CA 1
ATOM 2624 C C . PHE A 1 320 ? 40.355 13.069 -9.378 1.00 78.94 320 PHE A C 1
ATOM 2626 O O . PHE A 1 320 ? 39.736 12.930 -8.327 1.00 78.94 320 PHE A O 1
ATOM 2633 N N . ILE A 1 321 ? 40.667 12.038 -10.170 1.00 73.88 321 ILE A N 1
ATOM 2634 C CA . ILE A 1 321 ? 40.268 10.656 -9.917 1.00 73.88 321 ILE A CA 1
ATOM 2635 C C . ILE A 1 321 ? 41.434 9.895 -9.296 1.00 73.88 321 ILE A C 1
ATOM 2637 O O . ILE A 1 321 ? 42.533 9.848 -9.847 1.00 73.88 321 ILE A O 1
ATOM 2641 N N . LYS A 1 322 ? 41.179 9.244 -8.161 1.00 75.00 322 LYS A N 1
ATOM 2642 C CA . LYS A 1 322 ? 42.161 8.406 -7.467 1.00 75.00 322 LYS A CA 1
ATOM 2643 C C . LYS A 1 322 ? 41.557 7.046 -7.147 1.00 75.00 322 LYS A C 1
ATOM 2645 O O . LYS A 1 322 ? 40.429 6.968 -6.674 1.00 75.00 322 LYS A O 1
ATOM 2650 N N . ILE A 1 323 ? 42.318 5.976 -7.368 1.00 70.12 323 ILE A N 1
ATOM 2651 C CA . ILE A 1 323 ? 41.940 4.618 -6.965 1.00 70.12 323 ILE A CA 1
ATOM 2652 C C . ILE A 1 323 ? 42.939 4.124 -5.925 1.00 70.12 323 ILE A C 1
ATOM 2654 O O . ILE A 1 323 ? 44.148 4.134 -6.153 1.00 70.12 323 ILE A O 1
ATOM 2658 N N . GLU A 1 324 ? 42.428 3.660 -4.794 1.00 73.00 324 GLU A N 1
ATOM 2659 C CA . GLU A 1 324 ? 43.207 3.001 -3.755 1.00 73.00 324 GLU A CA 1
ATOM 2660 C C . GLU A 1 324 ? 42.792 1.537 -3.651 1.00 73.00 324 GLU A C 1
ATOM 2662 O O . GLU A 1 324 ? 41.607 1.208 -3.663 1.00 73.00 324 GLU A O 1
ATOM 2667 N N . ARG A 1 325 ? 43.770 0.638 -3.540 1.00 65.38 325 ARG A N 1
ATOM 2668 C CA . ARG A 1 325 ? 43.519 -0.781 -3.286 1.00 65.38 325 ARG A CA 1
ATOM 2669 C C . ARG A 1 325 ? 43.729 -1.068 -1.809 1.00 65.38 325 ARG A C 1
ATOM 2671 O O . ARG A 1 325 ? 44.829 -0.866 -1.297 1.00 65.38 325 ARG A O 1
ATOM 2678 N N . ASP A 1 326 ? 42.707 -1.603 -1.159 1.00 65.56 326 ASP A N 1
ATOM 2679 C CA . ASP A 1 326 ? 42.826 -2.140 0.189 1.00 65.56 326 ASP A CA 1
ATOM 2680 C C . ASP A 1 326 ? 43.073 -3.653 0.094 1.00 65.56 326 ASP A C 1
ATOM 2682 O O . ASP A 1 326 ? 42.262 -4.463 -0.370 1.00 65.56 326 ASP A O 1
ATOM 2686 N N . TRP A 1 327 ? 44.303 -4.006 0.461 1.00 60.19 327 TRP A N 1
ATOM 2687 C CA . TRP A 1 327 ? 44.860 -5.346 0.329 1.00 60.19 327 TRP A CA 1
ATOM 2688 C C . TRP A 1 327 ? 44.304 -6.331 1.357 1.00 60.19 327 TRP A C 1
ATOM 2690 O O . TRP A 1 327 ? 44.364 -7.534 1.114 1.00 60.19 327 TRP A O 1
ATOM 2700 N N . PHE A 1 328 ? 43.741 -5.845 2.467 1.00 57.97 328 PHE A N 1
ATOM 2701 C CA . PHE A 1 328 ? 43.153 -6.694 3.501 1.00 57.97 328 PHE A CA 1
ATOM 2702 C C . PHE A 1 328 ? 41.751 -7.135 3.096 1.00 57.97 328 PHE A C 1
ATOM 2704 O O . PHE A 1 328 ? 41.438 -8.326 3.094 1.00 57.97 328 PHE A O 1
ATOM 2711 N N . LEU A 1 329 ? 40.924 -6.178 2.676 1.00 56.91 329 LEU A N 1
ATOM 2712 C CA . LEU A 1 329 ? 39.530 -6.432 2.313 1.00 56.91 329 LEU A CA 1
ATOM 2713 C C . LEU A 1 329 ? 39.353 -6.889 0.864 1.00 56.91 329 LEU A C 1
ATOM 2715 O O . LEU A 1 329 ? 38.242 -7.230 0.462 1.00 56.91 329 LEU A O 1
ATOM 2719 N N . HIS A 1 330 ? 40.442 -6.927 0.089 1.00 61.75 330 HIS A N 1
ATOM 2720 C CA . HIS A 1 330 ? 40.410 -7.233 -1.339 1.00 61.75 330 HIS A CA 1
ATOM 2721 C C . HIS A 1 330 ? 39.383 -6.352 -2.064 1.00 61.75 330 HIS A C 1
ATOM 2723 O O . HIS A 1 330 ? 38.605 -6.843 -2.882 1.00 61.75 330 HIS A O 1
ATOM 2729 N N . ASN A 1 331 ? 39.350 -5.060 -1.741 1.00 65.75 331 ASN A N 1
ATOM 2730 C CA . ASN A 1 331 ? 38.448 -4.099 -2.358 1.00 65.75 331 ASN A CA 1
ATOM 2731 C C . ASN A 1 331 ? 39.217 -2.893 -2.923 1.00 65.75 331 ASN A C 1
ATOM 2733 O O . ASN A 1 331 ? 40.368 -2.628 -2.566 1.00 65.75 331 ASN A O 1
ATOM 2737 N N . TYR A 1 332 ? 38.590 -2.194 -3.864 1.00 66.62 332 TYR A N 1
ATOM 2738 C CA . TYR A 1 332 ? 39.085 -0.944 -4.426 1.00 66.62 332 TYR A CA 1
ATOM 2739 C C . TYR A 1 332 ? 38.205 0.202 -3.953 1.00 66.62 332 TYR A C 1
ATOM 2741 O O . TYR A 1 332 ? 36.986 0.069 -3.908 1.00 66.62 332 TYR A O 1
ATOM 2749 N N . LYS A 1 333 ? 38.825 1.329 -3.623 1.00 71.25 333 LYS A N 1
ATOM 2750 C CA . LYS A 1 333 ? 38.169 2.587 -3.280 1.00 71.25 333 LYS A CA 1
ATOM 2751 C C . LYS A 1 333 ? 38.447 3.592 -4.380 1.00 71.25 333 LYS A C 1
ATOM 2753 O O . LYS A 1 333 ? 39.596 3.750 -4.784 1.00 71.25 333 LYS A O 1
ATOM 2758 N N . ILE A 1 334 ? 37.407 4.258 -4.856 1.00 71.69 334 ILE A N 1
ATOM 2759 C CA . ILE A 1 334 ? 37.513 5.292 -5.883 1.00 71.69 334 ILE A CA 1
ATOM 2760 C C . ILE A 1 334 ? 37.169 6.626 -5.248 1.00 71.69 334 ILE A C 1
ATOM 2762 O O . ILE A 1 334 ? 36.157 6.745 -4.554 1.00 71.69 334 ILE A O 1
ATOM 2766 N N . TYR A 1 335 ? 37.992 7.623 -5.533 1.00 72.38 335 TYR A N 1
ATOM 2767 C CA . TYR A 1 335 ? 37.827 8.991 -5.090 1.00 72.38 335 TYR A CA 1
ATOM 2768 C C . TYR A 1 335 ? 37.709 9.925 -6.292 1.00 72.38 335 TYR A C 1
ATOM 2770 O O . TYR A 1 335 ? 38.407 9.732 -7.290 1.00 72.38 335 TYR A O 1
ATOM 2778 N N . TYR A 1 336 ? 36.867 10.947 -6.172 1.00 76.19 336 TYR A N 1
ATOM 2779 C CA . TYR A 1 336 ? 36.823 12.100 -7.072 1.00 76.19 336 TYR A CA 1
ATOM 2780 C C . TYR A 1 336 ? 36.954 13.370 -6.230 1.00 76.19 336 TYR A C 1
ATOM 2782 O O . TYR A 1 336 ? 36.251 13.503 -5.234 1.00 76.19 336 TYR A O 1
ATOM 2790 N N . GLU A 1 337 ? 37.888 14.261 -6.569 1.00 79.31 337 GLU A N 1
ATOM 2791 C CA . GLU A 1 337 ? 38.173 15.484 -5.792 1.00 79.31 337 GLU A CA 1
ATOM 2792 C C . GLU A 1 337 ? 38.432 15.206 -4.291 1.00 79.31 337 GLU A C 1
ATOM 2794 O O . GLU A 1 337 ? 38.113 16.008 -3.419 1.00 79.31 337 GLU A O 1
ATOM 2799 N N . ASN A 1 338 ? 39.059 14.060 -3.987 1.00 77.75 338 ASN A N 1
ATOM 2800 C CA . ASN A 1 338 ? 39.318 13.525 -2.637 1.00 77.75 338 ASN A CA 1
ATOM 2801 C C . ASN A 1 338 ? 38.088 13.043 -1.848 1.00 77.75 338 ASN A C 1
ATOM 2803 O O . ASN A 1 338 ? 38.242 12.589 -0.713 1.00 77.75 338 ASN A O 1
ATOM 2807 N N . GLU A 1 339 ? 36.893 13.054 -2.431 1.00 71.31 339 GLU A N 1
ATOM 2808 C CA . GLU A 1 339 ? 35.719 12.421 -1.834 1.00 71.31 339 GLU A CA 1
ATOM 2809 C C . GLU A 1 339 ? 35.632 10.952 -2.242 1.00 71.31 339 GLU A C 1
ATOM 2811 O O . GLU A 1 339 ? 35.763 10.622 -3.420 1.00 71.31 339 GLU A O 1
ATOM 2816 N N . LEU A 1 340 ? 35.402 10.056 -1.276 1.00 72.50 340 LEU A N 1
ATOM 2817 C CA . LEU A 1 340 ? 35.158 8.641 -1.559 1.00 72.50 340 LEU A CA 1
ATOM 2818 C C . LEU A 1 340 ? 33.806 8.502 -2.264 1.00 72.50 340 LEU A C 1
ATOM 2820 O O . LEU A 1 340 ? 32.759 8.701 -1.649 1.00 72.50 340 LEU A O 1
ATOM 2824 N N . ILE A 1 341 ? 33.831 8.115 -3.537 1.00 65.25 341 ILE A N 1
ATOM 2825 C CA . ILE A 1 341 ? 32.617 7.956 -4.343 1.00 65.25 341 ILE A CA 1
ATOM 2826 C C . ILE A 1 341 ? 32.150 6.502 -4.425 1.00 65.25 341 ILE A C 1
ATOM 2828 O O . ILE A 1 341 ? 30.961 6.260 -4.626 1.00 65.25 341 ILE A O 1
ATOM 2832 N N . TYR A 1 342 ? 33.060 5.528 -4.275 1.00 65.25 342 TYR A N 1
ATOM 2833 C CA . TYR A 1 342 ? 32.728 4.112 -4.443 1.00 65.25 342 TYR A CA 1
ATOM 2834 C C . TYR A 1 342 ? 33.722 3.166 -3.758 1.00 65.25 342 TYR A C 1
ATOM 2836 O O . TYR A 1 342 ? 34.914 3.461 -3.667 1.00 65.25 342 TYR A O 1
ATOM 2844 N N . THR A 1 343 ? 33.234 2.001 -3.318 1.00 62.06 343 THR A N 1
ATOM 2845 C CA . THR A 1 343 ? 34.050 0.872 -2.844 1.00 62.06 343 THR A CA 1
ATOM 2846 C C . THR A 1 343 ? 33.587 -0.420 -3.530 1.00 62.06 343 THR A C 1
ATOM 2848 O O . THR A 1 343 ? 32.399 -0.722 -3.492 1.00 62.06 343 THR A O 1
ATOM 2851 N N . CYS A 1 344 ? 34.495 -1.198 -4.133 1.00 57.03 344 CYS A N 1
ATOM 2852 C CA . CYS A 1 344 ? 34.173 -2.427 -4.877 1.00 57.03 344 CYS A CA 1
ATOM 2853 C C . CYS A 1 344 ? 34.946 -3.642 -4.353 1.00 57.03 344 CYS A C 1
ATOM 2855 O O . CYS A 1 344 ? 36.155 -3.562 -4.175 1.00 57.03 344 CYS A O 1
ATOM 2857 N N . ALA A 1 345 ? 34.280 -4.769 -4.092 1.00 54.38 345 ALA A N 1
ATOM 2858 C CA . ALA A 1 345 ? 34.944 -6.006 -3.668 1.00 54.38 345 ALA A CA 1
ATOM 2859 C C . ALA A 1 345 ? 35.429 -6.834 -4.874 1.00 54.38 345 ALA A C 1
ATOM 2861 O O . ALA A 1 345 ? 34.794 -6.844 -5.922 1.00 54.38 345 ALA A O 1
ATOM 2862 N N . LYS A 1 346 ? 36.522 -7.595 -4.713 1.00 49.75 346 LYS A N 1
ATOM 2863 C CA . LYS A 1 346 ? 37.102 -8.460 -5.764 1.00 49.75 346 LYS A CA 1
ATOM 2864 C C . LYS A 1 346 ? 36.201 -9.641 -6.181 1.00 49.75 346 LYS A C 1
ATOM 2866 O O . LYS A 1 346 ? 36.452 -10.250 -7.216 1.00 49.75 346 LYS A O 1
ATOM 2871 N N . LYS A 1 347 ? 35.178 -10.000 -5.391 1.00 42.81 347 LYS A N 1
ATOM 2872 C CA . LYS A 1 347 ? 34.185 -11.033 -5.743 1.00 42.81 347 LYS A CA 1
ATOM 2873 C C . LYS A 1 347 ? 32.946 -10.372 -6.346 1.00 42.81 347 LYS A C 1
ATOM 2875 O O . LYS A 1 347 ? 32.296 -9.560 -5.702 1.00 42.81 347 LYS A O 1
ATOM 2880 N N . TRP A 1 348 ? 32.686 -10.732 -7.591 1.00 45.53 348 TRP A N 1
ATOM 2881 C CA . TRP A 1 348 ? 31.765 -10.105 -8.528 1.00 45.53 348 TRP A CA 1
ATOM 2882 C C . TRP A 1 348 ? 30.269 -10.140 -8.169 1.00 45.53 348 TRP A C 1
ATOM 2884 O O . TRP A 1 348 ? 29.772 -11.107 -7.601 1.00 45.53 348 TRP A O 1
ATOM 2894 N N . PHE A 1 349 ? 29.583 -9.091 -8.638 1.00 36.44 349 PHE A N 1
ATOM 2895 C CA . PHE A 1 349 ? 28.330 -9.060 -9.412 1.00 36.44 349 PHE A CA 1
ATOM 2896 C C . PHE A 1 349 ? 27.145 -9.962 -9.006 1.00 36.44 349 PHE A C 1
ATOM 2898 O O . PHE A 1 349 ? 26.708 -10.832 -9.756 1.00 36.44 349 PHE A O 1
ATOM 2905 N N . GLU A 1 350 ? 26.487 -9.610 -7.903 1.00 29.92 350 GLU A N 1
ATOM 2906 C CA . GLU A 1 350 ? 25.023 -9.692 -7.828 1.00 29.92 350 GLU A CA 1
ATOM 2907 C C . GLU A 1 350 ? 24.446 -8.281 -7.997 1.00 29.92 350 GLU A C 1
ATOM 2909 O O . GLU A 1 350 ? 24.150 -7.568 -7.043 1.00 29.92 350 GLU A O 1
ATOM 2914 N N . GLY A 1 351 ? 24.316 -7.871 -9.259 1.00 33.41 351 GLY A N 1
ATOM 2915 C CA . GLY A 1 351 ? 23.503 -6.731 -9.656 1.00 33.41 351 GLY A CA 1
ATOM 2916 C C . GLY A 1 351 ? 24.207 -5.374 -9.638 1.00 33.41 351 GLY A C 1
ATOM 2917 O O . GLY A 1 351 ? 24.621 -4.852 -8.608 1.00 33.41 351 GLY A O 1
ATOM 2918 N N . PHE A 1 352 ? 24.109 -4.696 -10.777 1.00 34.09 352 PHE A N 1
ATOM 2919 C CA . PHE A 1 352 ? 24.146 -3.232 -10.923 1.00 34.09 352 PHE A CA 1
ATOM 2920 C C . PHE A 1 352 ? 23.184 -2.461 -9.984 1.00 34.09 352 PHE A C 1
ATOM 2922 O O . PHE A 1 352 ? 23.086 -1.240 -10.060 1.00 34.09 352 PHE A O 1
ATOM 2929 N N . LEU A 1 353 ? 22.424 -3.168 -9.144 1.00 31.31 353 LEU A N 1
ATOM 2930 C CA . LEU A 1 353 ? 21.306 -2.682 -8.343 1.00 31.31 353 LEU A CA 1
ATOM 2931 C C . LEU A 1 353 ? 21.684 -2.265 -6.916 1.00 31.31 353 LEU A C 1
ATOM 2933 O O . LEU A 1 353 ? 20.852 -1.656 -6.255 1.00 31.31 353 LEU A O 1
ATOM 2937 N N . ASN A 1 354 ? 22.913 -2.520 -6.457 1.00 35.34 354 ASN A N 1
ATOM 2938 C CA . ASN A 1 354 ? 23.378 -2.107 -5.125 1.00 35.34 354 ASN A CA 1
ATOM 2939 C C . ASN A 1 354 ? 24.610 -1.193 -5.201 1.00 35.34 354 ASN A C 1
ATOM 2941 O O . ASN A 1 354 ? 25.611 -1.405 -4.518 1.00 35.34 354 ASN A O 1
ATOM 2945 N N . ILE A 1 355 ? 24.550 -0.160 -6.044 1.00 39.59 355 ILE A N 1
ATOM 2946 C CA . ILE A 1 355 ? 25.524 0.933 -5.980 1.00 39.59 355 ILE A CA 1
ATOM 2947 C C . ILE A 1 355 ? 25.094 1.853 -4.832 1.00 39.59 355 ILE A C 1
ATOM 2949 O O . ILE A 1 355 ? 24.186 2.671 -4.984 1.00 39.59 355 ILE A O 1
ATOM 2953 N N . GLU A 1 356 ? 25.722 1.712 -3.666 1.00 39.84 356 GLU A N 1
ATOM 2954 C CA . GLU A 1 356 ? 25.537 2.664 -2.569 1.00 39.84 356 GLU A CA 1
ATOM 2955 C C . GLU A 1 356 ? 26.369 3.916 -2.869 1.00 39.84 356 GLU A C 1
ATOM 2957 O O . GLU A 1 356 ? 27.564 4.003 -2.594 1.00 39.84 356 GLU A O 1
ATOM 2962 N N . ILE A 1 357 ? 25.739 4.871 -3.549 1.00 45.41 357 ILE A N 1
ATOM 2963 C CA . ILE A 1 357 ? 26.375 6.127 -3.940 1.00 45.41 357 ILE A CA 1
ATOM 2964 C C . ILE A 1 357 ? 26.390 7.039 -2.720 1.00 45.41 357 ILE A C 1
ATOM 2966 O O . ILE A 1 357 ? 25.364 7.597 -2.329 1.00 45.41 357 ILE A O 1
ATOM 2970 N N . LEU A 1 358 ? 27.577 7.181 -2.132 1.00 45.53 358 LEU A N 1
ATOM 2971 C CA . LEU A 1 358 ? 27.801 7.981 -0.928 1.00 45.53 358 LEU A CA 1
ATOM 2972 C C . LEU A 1 358 ? 27.579 9.485 -1.182 1.00 45.53 358 LEU A C 1
ATOM 2974 O O . LEU A 1 358 ? 27.209 10.206 -0.258 1.00 45.53 358 LEU A O 1
ATOM 2978 N N . ASN A 1 359 ? 27.718 9.950 -2.434 1.00 47.59 359 ASN A N 1
ATOM 2979 C CA . ASN A 1 359 ? 27.424 11.329 -2.836 1.00 47.59 359 ASN A CA 1
ATOM 2980 C C . ASN A 1 359 ? 26.530 11.403 -4.095 1.00 47.59 359 ASN A C 1
ATOM 2982 O O . ASN A 1 359 ? 26.966 11.150 -5.220 1.00 47.59 359 ASN A O 1
ATOM 2986 N N . LYS A 1 360 ? 25.262 11.804 -3.910 1.00 46.69 360 LYS A N 1
ATOM 2987 C CA . LYS A 1 360 ? 24.235 11.874 -4.971 1.00 46.69 360 LYS A CA 1
ATOM 2988 C C . LYS A 1 360 ? 24.554 12.867 -6.100 1.00 46.69 360 LYS A C 1
ATOM 2990 O O . LYS A 1 360 ? 24.041 12.688 -7.201 1.00 46.69 360 LYS A O 1
ATOM 2995 N N . ASN A 1 361 ? 25.405 13.869 -5.871 1.00 49.09 361 ASN A N 1
ATOM 2996 C CA . ASN A 1 361 ? 25.737 14.879 -6.887 1.00 49.09 361 ASN A CA 1
ATOM 2997 C C . ASN A 1 361 ? 26.732 14.371 -7.950 1.00 49.09 361 ASN A C 1
ATOM 2999 O O . ASN A 1 361 ? 26.827 14.949 -9.031 1.00 49.09 361 ASN A O 1
ATOM 3003 N N . LEU A 1 362 ? 27.429 13.259 -7.685 1.00 55.84 362 LEU A N 1
ATOM 3004 C CA . LEU A 1 362 ? 28.441 12.654 -8.566 1.00 55.84 362 LEU A CA 1
ATOM 3005 C C . LEU A 1 362 ? 27.976 11.320 -9.182 1.00 55.84 362 LEU A C 1
ATOM 3007 O O . LEU A 1 362 ? 28.777 10.572 -9.745 1.00 55.84 362 LEU A O 1
ATOM 3011 N N . PHE A 1 363 ? 26.670 11.037 -9.103 1.00 53.97 363 PHE A N 1
ATOM 3012 C CA . PHE A 1 363 ? 26.030 9.765 -9.459 1.00 53.97 363 PHE A CA 1
ATOM 3013 C C . PHE A 1 363 ? 26.466 9.223 -10.829 1.00 53.97 363 PHE A C 1
ATOM 3015 O O . PHE A 1 363 ? 26.900 8.081 -10.943 1.00 53.97 363 PHE A O 1
ATOM 3022 N N . VAL A 1 364 ? 26.427 10.061 -11.867 1.00 54.66 364 VAL A N 1
ATOM 3023 C CA . VAL A 1 364 ? 26.715 9.636 -13.248 1.00 54.66 364 VAL A CA 1
ATOM 3024 C C . VAL A 1 364 ? 28.207 9.348 -13.470 1.00 54.66 364 VAL A C 1
ATOM 3026 O O . VAL A 1 364 ? 28.550 8.338 -14.081 1.00 54.66 364 VAL A O 1
ATOM 3029 N N . HIS A 1 365 ? 29.090 10.184 -12.912 1.00 58.50 365 HIS A N 1
ATOM 3030 C CA . HIS A 1 365 ? 30.548 10.003 -12.962 1.00 58.50 365 HIS A CA 1
ATOM 3031 C C . HIS A 1 365 ? 30.975 8.703 -12.262 1.00 58.50 365 HIS A C 1
ATOM 3033 O O . HIS A 1 365 ? 31.830 7.967 -12.753 1.00 58.50 365 HIS A O 1
ATOM 3039 N N . SER A 1 366 ? 30.331 8.407 -11.131 1.00 55.41 366 SER A N 1
ATOM 3040 C CA . SER A 1 366 ? 30.645 7.263 -10.270 1.00 55.41 366 SER A CA 1
ATOM 3041 C C . SER A 1 366 ? 30.226 5.934 -10.902 1.00 55.41 366 SER A C 1
ATOM 3043 O O . SER A 1 366 ? 30.984 4.968 -10.851 1.00 55.41 366 SER A O 1
ATOM 3045 N N . ILE A 1 367 ? 29.059 5.892 -11.556 1.00 55.38 367 ILE A N 1
ATOM 3046 C CA . ILE A 1 367 ? 28.570 4.693 -12.253 1.00 55.38 367 ILE A CA 1
ATOM 3047 C C . ILE A 1 367 ? 29.440 4.392 -13.473 1.00 55.38 367 ILE A C 1
ATOM 3049 O O . ILE A 1 367 ? 29.893 3.265 -13.624 1.00 55.38 367 ILE A O 1
ATOM 3053 N N . ALA A 1 368 ? 29.737 5.385 -14.315 1.00 58.06 368 ALA A N 1
ATOM 3054 C CA . ALA A 1 368 ? 30.551 5.165 -15.510 1.00 58.06 368 ALA A CA 1
ATOM 3055 C C . ALA A 1 368 ? 31.956 4.641 -15.186 1.00 58.06 368 ALA A C 1
ATOM 3057 O O . ALA A 1 368 ? 32.459 3.738 -15.855 1.00 58.06 368 ALA A O 1
ATOM 3058 N N . MET A 1 369 ? 32.557 5.168 -14.118 1.00 58.91 369 MET A N 1
ATOM 3059 C CA . MET A 1 369 ? 33.853 4.720 -13.621 1.00 58.91 369 MET A CA 1
ATOM 3060 C C . MET A 1 369 ? 33.796 3.304 -13.034 1.00 58.91 369 MET A C 1
ATOM 3062 O O . MET A 1 369 ? 34.664 2.485 -13.329 1.00 58.91 369 MET A O 1
ATOM 3066 N N . ALA A 1 370 ? 32.769 2.996 -12.232 1.00 57.22 370 ALA A N 1
ATOM 3067 C CA . ALA A 1 370 ? 32.579 1.664 -11.662 1.00 57.22 370 ALA A CA 1
ATOM 3068 C C . ALA A 1 370 ? 32.413 0.601 -12.758 1.00 57.22 370 ALA A C 1
ATOM 3070 O O . ALA A 1 370 ? 33.026 -0.458 -12.673 1.00 57.22 370 ALA A O 1
ATOM 3071 N N . VAL A 1 371 ? 31.668 0.919 -13.820 1.00 55.78 371 VAL A N 1
ATOM 3072 C CA . VAL A 1 371 ? 31.490 0.046 -14.990 1.00 55.78 371 VAL A CA 1
ATOM 3073 C C . VAL A 1 371 ? 32.800 -0.161 -15.735 1.00 55.78 371 VAL A C 1
ATOM 3075 O O . VAL A 1 371 ? 33.165 -1.295 -16.025 1.00 55.78 371 VAL A O 1
ATOM 3078 N N . ALA A 1 372 ? 33.546 0.908 -16.017 1.00 59.34 372 ALA A N 1
ATOM 3079 C CA . ALA A 1 372 ? 34.816 0.793 -16.726 1.00 59.34 372 ALA A CA 1
ATOM 3080 C C . ALA A 1 372 ? 35.839 -0.062 -15.952 1.00 59.34 372 ALA A C 1
ATOM 3082 O O . ALA A 1 372 ? 36.534 -0.887 -16.542 1.00 59.34 372 ALA A O 1
ATOM 3083 N N . LEU A 1 373 ? 35.903 0.087 -14.626 1.00 57.44 373 LEU A N 1
ATOM 3084 C CA . LEU A 1 373 ? 36.811 -0.684 -13.771 1.00 57.44 373 LEU A CA 1
ATOM 3085 C C . LEU A 1 373 ? 36.356 -2.131 -13.547 1.00 57.44 373 LEU A C 1
ATOM 3087 O O . LEU A 1 373 ? 37.201 -3.019 -13.444 1.00 57.44 373 LEU A O 1
ATOM 3091 N N . ASP A 1 374 ? 35.048 -2.381 -13.510 1.00 55.44 374 ASP A N 1
ATOM 3092 C CA . ASP A 1 374 ? 34.486 -3.733 -13.506 1.00 55.44 374 ASP A CA 1
ATOM 3093 C C . ASP A 1 374 ? 34.902 -4.485 -14.774 1.00 55.44 374 ASP A C 1
ATOM 3095 O O . ASP A 1 374 ? 35.541 -5.533 -14.687 1.00 55.44 374 ASP A O 1
ATOM 3099 N N . MET A 1 375 ? 34.712 -3.875 -15.947 1.00 53.44 375 MET A N 1
ATOM 3100 C CA . MET A 1 375 ? 35.130 -4.454 -17.229 1.00 53.44 375 MET A CA 1
ATOM 3101 C C . MET A 1 375 ? 36.639 -4.715 -17.307 1.00 53.44 375 MET A C 1
ATOM 3103 O O . MET A 1 375 ? 37.071 -5.669 -17.954 1.00 53.44 375 MET A O 1
ATOM 3107 N N . LEU A 1 376 ? 37.445 -3.894 -16.632 1.00 53.31 376 LEU A N 1
ATOM 3108 C CA . LEU A 1 376 ? 38.889 -4.083 -16.522 1.00 53.31 376 LEU A CA 1
ATOM 3109 C C . LEU A 1 376 ? 39.297 -5.250 -15.629 1.00 53.31 376 LEU A C 1
ATOM 3111 O O . LEU A 1 376 ? 40.318 -5.881 -15.889 1.00 53.31 376 LEU A O 1
ATOM 3115 N N . SER A 1 377 ? 38.506 -5.554 -14.601 1.00 51.00 377 SER A N 1
ATOM 3116 C CA . SER A 1 377 ? 38.765 -6.667 -13.682 1.00 51.00 377 SER A CA 1
ATOM 3117 C C . SER A 1 377 ? 38.540 -8.051 -14.308 1.00 51.00 377 SER A C 1
ATOM 3119 O O . SER A 1 377 ? 38.920 -9.057 -13.715 1.00 51.00 377 SER A O 1
ATOM 3121 N N . HIS A 1 378 ? 37.884 -8.101 -15.472 1.00 44.69 378 HIS A N 1
ATOM 3122 C CA . HIS A 1 378 ? 37.544 -9.323 -16.213 1.00 44.69 378 HIS A CA 1
ATOM 3123 C C . HIS A 1 378 ? 38.585 -9.699 -17.263 1.00 44.69 378 HIS A C 1
ATOM 3125 O O . HIS A 1 378 ? 38.511 -10.760 -17.877 1.00 44.69 378 HIS A O 1
ATOM 3131 N N . LEU A 1 379 ? 39.521 -8.795 -17.517 1.00 44.81 379 LEU A N 1
ATOM 3132 C CA . LEU A 1 379 ? 40.705 -9.101 -18.280 1.00 44.81 379 LEU A CA 1
ATOM 3133 C C . LEU A 1 379 ? 41.673 -9.697 -17.241 1.00 44.81 379 LEU A C 1
ATOM 3135 O O . LEU A 1 379 ? 41.899 -9.064 -16.211 1.00 44.81 379 LEU A O 1
ATOM 3139 N N . ASP A 1 380 ? 42.258 -10.864 -17.521 1.00 39.59 380 ASP A N 1
ATOM 3140 C CA . ASP A 1 380 ? 43.038 -11.690 -16.565 1.00 39.59 380 ASP A CA 1
ATOM 3141 C C . ASP A 1 380 ? 44.239 -11.023 -15.879 1.00 39.59 380 ASP A C 1
ATOM 3143 O O . ASP A 1 380 ? 45.197 -10.688 -16.605 1.00 39.59 380 ASP A O 1
#

Mean predicted aligned error: 17.29 Å

Solvent-accessible surface area (backbone atoms only — not comparable to full-atom values): 22532 Å² total; per-residue (Å²): 136,90,84,88,82,90,82,89,73,56,70,70,58,47,51,51,49,53,53,49,17,61,75,67,74,48,50,62,66,54,51,55,50,50,53,53,45,35,54,54,31,64,72,65,53,74,72,66,96,69,54,79,44,37,23,32,34,36,54,32,50,68,36,71,66,53,56,58,43,42,75,73,34,35,37,80,74,47,45,24,26,64,52,69,69,30,27,53,50,23,26,73,74,69,32,47,70,45,42,48,61,66,91,74,55,61,59,83,78,52,71,87,40,42,29,42,35,32,53,49,77,95,70,88,74,76,60,76,59,57,68,70,37,74,81,63,78,67,94,70,63,90,79,79,58,57,91,84,46,70,61,52,54,52,50,52,34,46,68,74,58,58,32,56,28,37,42,38,39,41,58,53,59,44,61,57,32,78,85,25,51,46,37,51,51,53,52,54,51,46,44,75,70,48,30,51,76,50,73,52,75,48,51,37,45,39,79,43,62,42,90,46,62,28,27,40,38,39,33,35,30,28,91,80,65,43,89,83,67,92,81,77,82,78,80,77,54,91,56,88,67,47,59,80,79,73,59,75,95,78,73,63,67,90,80,50,86,80,79,67,85,53,101,45,48,76,47,70,84,49,100,49,33,37,38,38,40,41,88,37,70,53,94,91,54,45,34,52,32,36,40,34,27,46,75,85,40,83,65,36,41,42,38,32,42,56,44,103,80,79,50,72,49,79,48,64,72,33,86,50,55,48,79,45,77,42,81,86,78,45,27,39,38,36,25,50,79,84,42,73,45,45,75,47,60,78,73,78,86,86,58,96,80,73,76,77,61,75,44,76,92,47,49,70,66,46,50,56,51,51,52,55,53,52,63,55,70,73,55,132

pLDDT: mean 76.7, std 19.23, range [29.92, 98.81]

Nearest PDB structures (foldseek):
  1svu-assembly1_A  TM=9.319E-01  e=4.417E-20  Haemophilus haemolyticus
  2uyc-assembly1_A  TM=7.591E-01  e=3.742E-23  Haemophilus haemolyticus
  2uz4-assembly1_A  TM=7.469E-01  e=6.747E-23  Haemophilus parahaemolyticus
  2zcj-assembly1_A  TM=7.564E-01  e=3.729E-22  Haemophilus parahaemolyticus
  1fjx-assembly1_A  TM=7.307E-01  e=2.468E-22  Haemophilus haemolyticus

Secondary structure (DSSP, 8-state):
----------HHHHHHHHHHHHHTT--HHHHHHHHHHHHHHHHH----S--SEEEEEET-TTTHHHHHHHHTTEEEEEEE---HHHHHHHHHHHS-PPBS-GGGS-TTTSPP-SEEEE-----PPPTHHHHHHHTTT----GGGG-TT-HHHHHHHHHHHH--SEEEEEEEGGGGGGGGGHHHHHHHHHHHHTTEEEEEEEEEGGGTSSS--EEEEEEEEEHHHH-S-----PPPPPP----GGGGS-SS--GGGS-----SSS-EEEEETTEEEEEE---STT----EEEEEETTEEEEEEEEEEPTTS-EEEEES-TTEEEEEETTTTEEEEEETTEEEEEEESS--S-TT----S-GGGHHHHHHHHHHHHHHHT--